Protein AF-0000000068600586 (afdb_homodimer)

InterPro domains:
  IPR003582 ShKT domain [PS51670] (289-329)
  IPR003582 ShKT domain [SM00254] (288-330)
  IPR005123 Oxoglutarate/iron-dependent dioxygenase domain [PS51471] (150-272)
  IPR006620 Prolyl 4-hydroxylase, alpha subunit [SM00702] (74-271)
  IPR044862 Prolyl 4-hydroxylase alpha subunit, Fe(2+) 2OG dioxygenase domain [PF13640] (154-271)
  IPR045054 Prolyl 4-hydroxylase [PTHR10869] (69-273)

Foldseek 3Di:
DDDDDPPPPDDDDDDDDDDDDDDPDDDDDDDDDDDPDDPPPPPPPDDPPPPPPPCPPPQDDADVVQKAAFAVLFRKIKRPQLDDLVLLVVVVVVKVVPWAFAFDQDQVPRDTHNDPQFGWTKDFAAQCLDDSNVSSLSNVCNVVVADSLQKGTKIKIKADAQTKHHWDAPWHNDPVCQDVLQQGTFFKKKKAWSAAAPAFFKKWQADGDDGDADDDVHPPVRGRTRIDGRDHNMMMMGTQADPVGHGRPSRTIMTTGRHGDMTIMIMMTGGNGGGNPVLCPVVPDVQADAAQDPCLLVCLVVVCCPVVVCQQANGRVRGHNNNVSNVNDDPSHHD/DCPPDDPCPDDDDPPPVDDDDDPPPDDDDDDDDPDPDDPPPPPPPDDPPPPPPPCPPPQDDADVVQKAAFAVLQRKIKRPQLDDLVLLVVVVVVKVVPWAFAFDQDQVPRDTHNDPQFGWTKDFAAQCLDDSNVSSLSNVCNVVVADSLQKGTKIKIKADAQTKHHWDAPWHNDPVCQDVLQQGTFFKKKKAWSAAAPAFFKKWQADGDDGDADDDVHDPVRGRTRIDGRDHNMMMMGTQADPVGHGRPSRTIMTTGRHGDMTIMIMMTGGNGGGNPVLCCVVPDVQADAAQDPCLLVCVVVVCCPVVVCQQANGRVRGHNNNVSNVNDDPSHHD

Sequence (670 aa):
MPRAVAVALALACALACARGVDARVGPMGTGDGVDASVGRSMELGRAPTTTAGDARGAGGTIDAGAIERLSWAPHAEVYRGFLTEAECEHIERLATAELKPSTVVDASTGGDASSEIRTSSGMFLGRAEDDVIEAIEARIAAWTHVPESHGEGFQVLRYEKHQEYRAHYDYFHDKFNVKREKGGQRMGTVLMYLSDVEEGGETVFPKFEDGTPAGSEASECARNKLAVRPRKGDALFFRSLRHDGVPDTFSEHAGCPVIRGVKFSATKWMHVSPIEDGSNGLLLPPGVCKDLHAACVAWAKSGECEKNKNYMVGRGRSKGNCMRSCGACPEGTHEMPRAVAVALALACALACARGVDARVGPMGTGDGVDASVGRSMELGRAPTTTAGDARGAGGTIDAGAIERLSWAPHAEVYRGFLTEAECEHIERLATAELKPSTVVDASTGGDASSEIRTSSGMFLGRAEDDVIEAIEARIAAWTHVPESHGEGFQVLRYEKHQEYRAHYDYFHDKFNVKREKGGQRMGTVLMYLSDVEEGGETVFPKFEDGTPAGSEASECARNKLAVRPRKGDALFFRSLRHDGVPDTFSEHAGCPVIRGVKFSATKWMHVSPIEDGSNGLLLPPGVCKDLHAACVAWAKSGECEKNKNYMVGRGRSKGNCMRSCGACPEGTHE

Solvent-accessible surface area (backbone atoms only — not comparable to full-atom values): 36419 Å² total; per-residue (Å²): 132,94,82,70,93,75,86,77,85,93,84,78,90,85,76,93,77,85,88,80,87,74,83,75,82,78,84,78,86,80,85,79,77,87,78,84,72,83,81,75,77,75,76,74,71,76,68,78,75,72,74,76,68,86,70,71,72,75,61,38,66,41,65,27,73,38,47,43,81,50,23,78,36,27,38,30,31,35,32,57,62,67,39,50,71,67,55,32,52,51,52,49,57,68,38,65,77,58,60,35,78,30,60,43,72,32,63,89,75,67,41,79,33,81,33,99,46,37,62,28,28,22,38,72,44,46,63,51,31,44,73,68,51,35,48,50,42,33,32,48,18,56,67,70,73,43,63,59,58,19,42,52,38,36,39,35,37,40,28,45,67,66,22,35,30,54,76,43,64,83,43,72,83,38,75,73,62,41,31,60,69,60,3,21,45,37,36,29,38,39,41,33,22,48,24,53,36,80,31,37,42,24,39,28,25,82,46,65,82,49,61,72,52,32,51,86,88,42,40,79,82,31,40,71,18,42,54,45,73,41,38,54,17,25,28,39,38,35,36,24,30,42,73,66,58,46,76,35,78,36,38,33,30,28,34,32,39,19,70,37,59,48,42,35,34,35,34,36,46,26,30,29,30,55,40,53,54,73,65,50,48,58,75,41,54,90,52,43,38,51,52,74,43,91,56,26,58,60,39,33,74,70,44,32,42,72,76,39,28,56,55,24,45,23,39,75,67,37,64,21,40,13,13,41,54,52,67,59,46,61,88,85,45,38,111,133,88,76,87,69,89,80,79,83,79,93,85,82,81,77,84,74,75,85,78,86,71,81,74,78,77,81,78,82,82,77,82,75,84,76,83,72,82,77,77,76,75,75,73,71,76,69,78,76,72,74,76,68,86,70,71,71,75,60,37,67,41,66,28,71,38,48,42,80,50,24,79,35,27,39,30,32,36,32,58,62,66,38,49,72,68,54,32,51,49,54,49,57,68,39,64,77,56,59,36,77,30,60,43,72,33,63,90,75,67,41,80,33,80,34,101,46,36,64,27,29,22,39,72,44,46,62,52,32,44,72,67,52,36,49,51,41,34,31,48,18,55,66,69,73,43,62,58,57,19,42,51,38,39,38,36,38,40,28,46,67,65,22,35,29,54,78,43,64,83,42,72,83,39,75,73,63,40,31,61,71,60,4,21,46,36,36,29,37,40,41,31,22,49,24,54,36,81,31,39,40,23,40,28,25,81,45,63,80,49,63,71,52,31,51,84,89,42,41,80,81,31,40,72,18,41,54,44,72,42,38,54,17,24,29,38,38,36,35,25,31,41,72,67,58,47,75,35,79,37,37,33,30,29,33,32,41,20,69,36,60,48,41,35,34,36,33,36,46,26,29,30,30,54,39,54,55,72,64,50,50,59,74,41,54,91,52,44,40,50,52,73,44,92,56,27,58,60,38,33,74,70,45,34,41,71,77,40,27,55,56,23,45,22,40,77,67,36,65,20,42,14,14,43,54,54,67,60,48,62,89,85,44,39,113

Radius of gyration: 32.77 Å; Cα contacts (8 Å, |Δi|>4): 1365; chains: 2; bounding box: 116×87×78 Å

pLDDT: mean 72.24, std 28.07, range [15.61, 98.62]

Secondary structure (DSSP, 8-state):
---------------------------------------------------------------GGGEEEEEETTEEEEETT-S-HHHHHHHHHHHHTT-EE-EEEPTTT-SEEEBTTB--EEEEPPTT-SHHHHHHHHHHHHHHT--GGGBPPPEEEEE-BT--EEEE-SS--STTTT-GGGT-SEEEEEEEE-S--SEE--EEES--SSSPPP-TTS-TTTTTSEEE---TT-EEEEESB-TTSPBPGGG-EEEPPEEES-EEEEEEEEESS----S-------TTB---SSTTHHHHHHTTHHHHTHHHHTEETTEEPTTTTTTT-PPTT-B-/---------------------------------------------------------------GGGEEEEEETTEEEEETT-S-HHHHHHHHHHHHTT-EE-EEEPTTT-SEEEBTTB--EEEEPPTT-SHHHHHHHHHHHHHHT--GGGBPPPEEEEE-BT--EEEE-SS--STTTT-GGGT-SEEEEEEEE-S--SEE--EEES--SSSPPP-TTS-TTTTTSEEE---TT-EEEEESB-TTSPBPGGG-EEEPPEEES-EEEEEEEEESS----S-------TTB---SSTTHHHHHHTTHHHHTHHHHTEETTEEPTTTTTTT-PPTT-B-

Structure (mmCIF, N/CA/C/O backbone):
data_AF-0000000068600586-model_v1
#
loop_
_entity.id
_entity.type
_entity.pdbx_description
1 polymer 'procollagen-proline 4-dioxygenase'
#
loop_
_atom_site.group_PDB
_atom_site.id
_atom_site.type_symbol
_atom_site.label_atom_id
_atom_site.label_alt_id
_atom_site.label_comp_id
_atom_site.label_asym_id
_atom_site.label_entity_id
_atom_site.label_seq_id
_atom_site.pdbx_PDB_ins_code
_atom_site.Cartn_x
_atom_site.Cartn_y
_atom_site.Cartn_z
_atom_site.occupancy
_atom_site.B_iso_or_equiv
_atom_site.auth_seq_id
_atom_site.auth_comp_id
_atom_site.auth_asym_id
_atom_site.auth_atom_id
_atom_site.pdbx_PDB_model_num
ATOM 1 N N . MET A 1 1 ? -30.453 -49.812 13.102 1 19.06 1 MET A N 1
ATOM 2 C CA . MET A 1 1 ? -29.625 -49.781 14.305 1 19.06 1 MET A CA 1
ATOM 3 C C . MET A 1 1 ? -28.141 -49.781 13.938 1 19.06 1 MET A C 1
ATOM 5 O O . MET A 1 1 ? -27.328 -49.156 14.617 1 19.06 1 MET A O 1
ATOM 9 N N . PRO A 1 2 ? -27.578 -50.688 13.094 1 19.28 2 PRO A N 1
ATOM 10 C CA . PRO A 1 2 ? -26.297 -51.344 13.312 1 19.28 2 PRO A CA 1
ATOM 11 C C . PRO A 1 2 ? -25.109 -50.469 12.961 1 19.28 2 PRO A C 1
ATOM 13 O O . PRO A 1 2 ? -25.094 -49.844 11.898 1 19.28 2 PRO A O 1
ATOM 16 N N . ARG A 1 3 ? -24.219 -49.906 13.984 1 20.41 3 ARG A N 1
ATOM 17 C CA . ARG A 1 3 ? -23.172 -49.062 14.562 1 20.41 3 ARG A CA 1
ATOM 18 C C . ARG A 1 3 ? -21.797 -49.438 14.008 1 20.41 3 ARG A C 1
ATOM 20 O O . ARG A 1 3 ? -20.828 -48.688 14.156 1 20.41 3 ARG A O 1
ATOM 27 N N . ALA A 1 4 ? -21.375 -50.719 13.633 1 17.81 4 ALA A N 1
ATOM 28 C CA . ALA A 1 4 ? -20.172 -51.344 14.188 1 17.81 4 ALA A CA 1
ATOM 29 C C . ALA A 1 4 ? -18.922 -50.844 13.453 1 17.81 4 ALA A C 1
ATOM 31 O O . ALA A 1 4 ? -17.828 -50.844 14.023 1 17.81 4 ALA A O 1
ATOM 32 N N . VAL A 1 5 ? -18.75 -50.531 12.18 1 19 5 VAL A N 1
ATOM 33 C CA . VAL A 1 5 ? -17.531 -51.094 11.609 1 19 5 VAL A CA 1
ATOM 34 C C . VAL A 1 5 ? -16.312 -50.312 12.078 1 19 5 VAL A C 1
ATOM 36 O O . VAL A 1 5 ? -16.203 -49.125 11.805 1 19 5 VAL A O 1
ATOM 39 N N . ALA A 1 6 ? -15.398 -50.688 13.18 1 19.64 6 ALA A N 1
ATOM 40 C CA . ALA A 1 6 ? -14.227 -50.406 14 1 19.64 6 ALA A CA 1
ATOM 41 C C . ALA A 1 6 ? -12.945 -50.406 13.156 1 19.64 6 ALA A C 1
ATOM 43 O O . ALA A 1 6 ? -12.445 -51.469 12.797 1 19.64 6 ALA A O 1
ATOM 44 N N . VAL A 1 7 ? -12.695 -49.906 11.969 1 17.3 7 VAL A N 1
ATOM 45 C CA . VAL A 1 7 ? -11.477 -50.312 11.266 1 17.3 7 VAL A CA 1
ATOM 46 C C . VAL A 1 7 ? -10.25 -49.812 12.016 1 17.3 7 VAL A C 1
ATOM 48 O O . VAL A 1 7 ? -10.039 -48.594 12.148 1 17.3 7 VAL A O 1
ATOM 51 N N . ALA A 1 8 ? -9.461 -50.531 12.992 1 18.17 8 ALA A N 1
ATOM 52 C CA . ALA A 1 8 ? -8.312 -50.469 13.898 1 18.17 8 ALA A CA 1
ATOM 53 C C . ALA A 1 8 ? -7.004 -50.469 13.117 1 18.17 8 ALA A C 1
ATOM 55 O O . ALA A 1 8 ? -6.586 -51.531 12.594 1 18.17 8 ALA A O 1
ATOM 56 N N . LEU A 1 9 ? -6.688 -49.812 12.078 1 17.52 9 LEU A N 1
ATOM 57 C CA . LEU A 1 9 ? -5.453 -50.125 11.367 1 17.52 9 LEU A CA 1
ATOM 58 C C . LEU A 1 9 ? -4.246 -50 12.297 1 17.52 9 LEU A C 1
ATOM 60 O O . LEU A 1 9 ? -4.043 -48.938 12.906 1 17.52 9 LEU A O 1
ATOM 64 N N . ALA A 1 10 ? -3.312 -51.062 12.648 1 17 10 ALA A N 1
ATOM 65 C CA . ALA A 1 10 ? -2.221 -51.656 13.422 1 17 10 ALA A CA 1
ATOM 66 C C . ALA A 1 10 ? -0.93 -50.875 13.234 1 17 10 ALA A C 1
ATOM 68 O O . ALA A 1 10 ? -0.779 -50.125 12.25 1 17 10 ALA A O 1
ATOM 69 N N . LEU A 1 11 ? 0.364 -51.25 13.961 1 17.75 11 LEU A N 1
ATOM 70 C CA . LEU A 1 11 ? 1.476 -51.125 14.898 1 17.75 11 LEU A CA 1
ATOM 71 C C . LEU A 1 11 ? 2.807 -51.094 14.156 1 17.75 11 LEU A C 1
ATOM 73 O O . LEU A 1 11 ? 3.748 -50.406 14.594 1 17.75 11 LEU A O 1
ATOM 77 N N . ALA A 1 12 ? 3.395 -51.688 12.953 1 16.75 12 ALA A N 1
ATOM 78 C CA . ALA A 1 12 ? 4.543 -52.594 13.055 1 16.75 12 ALA A CA 1
ATOM 79 C C . ALA A 1 12 ? 5.852 -51.844 12.891 1 16.75 12 ALA A C 1
ATOM 81 O O . ALA A 1 12 ? 6.898 -52.438 12.633 1 16.75 12 ALA A O 1
ATOM 82 N N . CYS A 1 13 ? 6.121 -50.594 12.695 1 17.98 13 CYS A N 1
ATOM 83 C CA . CYS A 1 13 ? 7.469 -50.375 12.188 1 17.98 13 CYS A CA 1
ATOM 84 C C . CYS A 1 13 ? 8.516 -50.875 13.18 1 17.98 13 CYS A C 1
ATOM 86 O O . CYS A 1 13 ? 8.523 -50.438 14.336 1 17.98 13 CYS A O 1
ATOM 88 N N . ALA A 1 14 ? 9.461 -51.906 12.914 1 16.33 14 ALA A N 1
ATOM 89 C CA . ALA A 1 14 ? 10.461 -52.906 13.32 1 16.33 14 ALA A CA 1
ATOM 90 C C . ALA A 1 14 ? 11.734 -52.219 13.797 1 16.33 14 ALA A C 1
ATOM 92 O O . ALA A 1 14 ? 12.031 -51.094 13.414 1 16.33 14 ALA A O 1
ATOM 93 N N . LEU A 1 15 ? 12.82 -53 14.492 1 17.23 15 LEU A N 1
ATOM 94 C CA . LEU A 1 15 ? 13.852 -53.25 15.492 1 17.23 15 LEU A CA 1
ATOM 95 C C . LEU A 1 15 ? 15.234 -52.969 14.922 1 17.23 15 LEU A C 1
ATOM 97 O O . LEU A 1 15 ? 16.219 -52.969 15.664 1 17.23 15 LEU A O 1
ATOM 101 N N . ALA A 1 16 ? 15.688 -52.906 13.625 1 16.97 16 ALA A N 1
ATOM 102 C CA . ALA A 1 16 ? 16.922 -53.656 13.445 1 16.97 16 ALA A CA 1
ATOM 103 C C . ALA A 1 16 ? 18.078 -53 14.219 1 16.97 16 ALA A C 1
ATOM 105 O O . ALA A 1 16 ? 18.266 -51.781 14.18 1 16.97 16 ALA A O 1
ATOM 106 N N . CYS A 1 17 ? 19.047 -53.781 15.07 1 16.5 17 CYS A N 1
ATOM 107 C CA . CYS A 1 17 ? 20.047 -53.875 16.125 1 16.5 17 CYS A CA 1
ATOM 108 C C . CYS A 1 17 ? 21.391 -53.312 15.664 1 16.5 17 CYS A C 1
ATOM 110 O O . CYS A 1 17 ? 22.156 -52.781 16.453 1 16.5 17 CYS A O 1
ATOM 112 N N . ALA A 1 18 ? 22.047 -53.656 14.477 1 16.09 18 ALA A N 1
ATOM 113 C CA . ALA A 1 18 ? 23.25 -54.469 14.672 1 16.09 18 ALA A CA 1
ATOM 114 C C . ALA A 1 18 ? 24.438 -53.594 15.109 1 16.09 18 ALA A C 1
ATOM 116 O O . ALA A 1 18 ? 24.375 -52.375 15.031 1 16.09 18 ALA A O 1
ATOM 117 N N . ARG A 1 19 ? 25.766 -53.719 14.391 1 17.19 19 ARG A N 1
ATOM 118 C CA . ARG A 1 19 ? 27.078 -54.281 14.688 1 17.19 19 ARG A CA 1
ATOM 119 C C . ARG A 1 19 ? 28.047 -53.156 15.125 1 17.19 19 ARG A C 1
ATOM 121 O O . ARG A 1 19 ? 27.844 -52 14.797 1 17.19 19 ARG A O 1
ATOM 128 N N . GLY A 1 20 ? 29.156 -53.438 16.109 1 17.31 20 GLY A N 1
ATOM 129 C CA . GLY A 1 20 ? 30.078 -52.938 17.125 1 17.31 20 GLY A CA 1
ATOM 130 C C . GLY A 1 20 ? 31.297 -52.281 16.531 1 17.31 20 GLY A C 1
ATOM 131 O O . GLY A 1 20 ? 32.094 -51.688 17.266 1 17.31 20 GLY A O 1
ATOM 132 N N . VAL A 1 21 ? 31.656 -52.438 15.219 1 17.08 21 VAL A N 1
ATOM 133 C CA . VAL A 1 21 ? 33.094 -52.719 15.039 1 17.08 21 VAL A CA 1
ATOM 134 C C . VAL A 1 21 ? 33.906 -51.469 15.391 1 17.08 21 VAL A C 1
ATOM 136 O O . VAL A 1 21 ? 33.5 -50.344 15.094 1 17.08 21 VAL A O 1
ATOM 139 N N . ASP A 1 22 ? 35 -51.625 16.297 1 17.06 22 ASP A N 1
ATOM 140 C CA . ASP A 1 22 ? 35.906 -50.938 17.188 1 17.06 22 ASP A CA 1
ATOM 141 C C . ASP A 1 22 ? 37.031 -50.25 16.406 1 17.06 22 ASP A C 1
ATOM 143 O O . ASP A 1 22 ? 37.812 -49.5 16.969 1 17.06 22 ASP A O 1
ATOM 147 N N . ALA A 1 23 ? 37.219 -50.375 15.117 1 15.61 23 ALA A N 1
ATOM 148 C CA . ALA A 1 23 ? 38.594 -50.531 14.68 1 15.61 23 ALA A CA 1
ATOM 149 C C . ALA A 1 23 ? 39.406 -49.25 14.945 1 15.61 23 ALA A C 1
ATOM 151 O O . ALA A 1 23 ? 39 -48.156 14.578 1 15.61 23 ALA A O 1
ATOM 152 N N . ARG A 1 24 ? 40.531 -49.406 15.867 1 17.42 24 ARG A N 1
ATOM 153 C CA . ARG A 1 24 ? 41.531 -48.562 16.5 1 17.42 24 ARG A CA 1
ATOM 154 C C . ARG A 1 24 ? 42.5 -48 15.461 1 17.42 24 ARG A C 1
ATOM 156 O O . ARG A 1 24 ? 43.625 -47.625 15.797 1 17.42 24 ARG A O 1
ATOM 163 N N . VAL A 1 25 ? 42.062 -47.688 14.18 1 16.25 25 VAL A N 1
ATOM 164 C CA . VAL A 1 25 ? 43.219 -47.625 13.273 1 16.25 25 VAL A CA 1
ATOM 165 C C . VAL A 1 25 ? 44.25 -46.656 13.82 1 16.25 25 VAL A C 1
ATOM 167 O O . VAL A 1 25 ? 43.906 -45.688 14.508 1 16.25 25 VAL A O 1
ATOM 170 N N . GLY A 1 26 ? 45.625 -47.094 13.586 1 17.12 26 GLY A N 1
ATOM 171 C CA . GLY A 1 26 ? 47 -46.969 14.023 1 17.12 26 GLY A CA 1
ATOM 172 C C . GLY A 1 26 ? 47.562 -45.562 13.781 1 17.12 26 GLY A C 1
ATOM 173 O O . GLY A 1 26 ? 46.969 -44.781 13.031 1 17.12 26 GLY A O 1
ATOM 174 N N . PRO A 1 27 ? 48.812 -45.312 14.312 1 18.88 27 PRO A N 1
ATOM 175 C CA . PRO A 1 27 ? 49.562 -44.188 14.836 1 18.88 27 PRO A CA 1
ATOM 176 C C . PRO A 1 27 ? 50.219 -43.375 13.727 1 18.88 27 PRO A C 1
ATOM 178 O O . PRO A 1 27 ? 50.844 -42.344 14.008 1 18.88 27 PRO A O 1
ATOM 181 N N . MET A 1 28 ? 49.812 -43.594 12.391 1 16.78 28 MET A N 1
ATOM 182 C CA . MET A 1 28 ? 50.969 -43.469 11.523 1 16.78 28 MET A CA 1
ATOM 183 C C . MET A 1 28 ? 51.688 -42.156 11.742 1 16.78 28 MET A C 1
ATOM 185 O O . MET A 1 28 ? 51.094 -41.188 12.188 1 16.78 28 MET A O 1
ATOM 189 N N . GLY A 1 29 ? 53 -42.188 11.312 1 17.27 29 GLY A N 1
ATOM 190 C CA . GLY A 1 29 ? 54.344 -41.688 11.477 1 17.27 29 GLY A CA 1
ATOM 191 C C . GLY A 1 29 ? 54.5 -40.219 11.031 1 17.27 29 GLY A C 1
ATOM 192 O O . GLY A 1 29 ? 53.594 -39.688 10.391 1 17.27 29 GLY A O 1
ATOM 193 N N . THR A 1 30 ? 55.719 -39.75 10.898 1 18.11 30 THR A N 1
ATOM 194 C CA . THR A 1 30 ? 56.656 -38.688 11.289 1 18.11 30 THR A CA 1
ATOM 195 C C . THR A 1 30 ? 56.75 -37.625 10.211 1 18.11 30 THR A C 1
ATOM 197 O O . THR A 1 30 ? 57 -36.469 10.508 1 18.11 30 THR A O 1
ATOM 200 N N . GLY A 1 31 ? 56.562 -38.094 8.852 1 17.2 31 GLY A N 1
ATOM 201 C CA . GLY A 1 31 ? 57.719 -37.594 8.102 1 17.2 31 GLY A CA 1
ATOM 202 C C . GLY A 1 31 ? 57.688 -36.094 7.938 1 17.2 31 GLY A C 1
ATOM 203 O O . GLY A 1 31 ? 56.656 -35.438 8.156 1 17.2 31 GLY A O 1
ATOM 204 N N . ASP A 1 32 ? 58.781 -35.5 7.434 1 18.36 32 ASP A N 1
ATOM 205 C CA . ASP A 1 32 ? 59.719 -34.375 7.445 1 18.36 32 ASP A CA 1
ATOM 206 C C . ASP A 1 32 ? 59.25 -33.25 6.547 1 18.36 32 ASP A C 1
ATOM 208 O O . ASP A 1 32 ? 59.531 -32.062 6.816 1 18.36 32 ASP A O 1
ATOM 212 N N . GLY A 1 33 ? 58.781 -33.656 5.262 1 16.66 33 GLY A N 1
ATOM 213 C CA . GLY A 1 33 ? 59.594 -33 4.254 1 16.66 33 GLY A CA 1
ATOM 214 C C . GLY A 1 33 ? 59.312 -31.5 4.164 1 16.66 33 GLY A C 1
ATOM 215 O O . GLY A 1 33 ? 60.219 -30.688 4.246 1 16.66 33 GLY A O 1
ATOM 216 N N . VAL A 1 34 ? 58.25 -31.141 3.25 1 19.09 34 VAL A N 1
ATOM 217 C CA . VAL A 1 34 ? 58.5 -30.359 2.037 1 19.09 34 VAL A CA 1
ATOM 218 C C . VAL A 1 34 ? 58.406 -28.875 2.355 1 19.09 34 VAL A C 1
ATOM 220 O O . VAL A 1 34 ? 57.625 -28.453 3.229 1 19.09 34 VAL A O 1
ATOM 223 N N . ASP A 1 35 ? 59.438 -28.156 1.916 1 19.19 35 ASP A N 1
ATOM 224 C CA . ASP A 1 35 ? 59.969 -26.797 1.937 1 19.19 35 ASP A CA 1
ATOM 225 C C . ASP A 1 35 ? 58.969 -25.797 1.343 1 19.19 35 ASP A C 1
ATOM 227 O O . ASP A 1 35 ? 58.531 -25.969 0.208 1 19.19 35 ASP A O 1
ATOM 231 N N . ALA A 1 36 ? 58.188 -25.125 2.111 1 18.84 36 ALA A N 1
ATOM 232 C CA . ALA A 1 36 ? 57.094 -24.188 1.812 1 18.84 36 ALA A CA 1
ATOM 233 C C . ALA A 1 36 ? 57.625 -22.984 1.024 1 18.84 36 ALA A C 1
ATOM 235 O O . ALA A 1 36 ? 58.281 -22.109 1.581 1 18.84 36 ALA A O 1
ATOM 236 N N . SER A 1 37 ? 58.094 -23.375 -0.227 1 17.86 37 SER A N 1
ATOM 237 C CA . SER A 1 37 ? 58.688 -22.266 -0.979 1 17.86 37 SER A CA 1
ATOM 238 C C . SER A 1 37 ? 57.781 -21.062 -0.993 1 17.86 37 SER A C 1
ATOM 240 O O . SER A 1 37 ? 56.594 -21.172 -0.678 1 17.86 37 SER A O 1
ATOM 242 N N . VAL A 1 38 ? 58.25 -20 -1.833 1 20.36 38 VAL A N 1
ATOM 243 C CA . VAL A 1 38 ? 58.312 -18.547 -1.971 1 20.36 38 VAL A CA 1
ATOM 244 C C . VAL A 1 38 ? 56.969 -18.031 -2.521 1 20.36 38 VAL A C 1
ATOM 246 O O . VAL A 1 38 ? 56.438 -18.578 -3.484 1 20.36 38 VAL A O 1
ATOM 249 N N . GLY A 1 39 ? 56.094 -17.438 -1.722 1 18.56 39 GLY A N 1
ATOM 250 C CA . GLY A 1 39 ? 54.781 -16.844 -1.853 1 18.56 39 GLY A CA 1
ATOM 251 C C . GLY A 1 39 ? 54.688 -15.773 -2.926 1 18.56 39 GLY A C 1
ATOM 252 O O . GLY A 1 39 ? 55.281 -14.703 -2.787 1 18.56 39 GLY A O 1
ATOM 253 N N . ARG A 1 40 ? 54.906 -16.156 -4.27 1 19.09 40 ARG A N 1
ATOM 254 C CA . ARG A 1 40 ? 54.812 -15.141 -5.316 1 19.09 40 ARG A CA 1
ATOM 255 C C . ARG A 1 40 ? 53.562 -14.297 -5.148 1 19.09 40 ARG A C 1
ATOM 257 O O . ARG A 1 40 ? 52.469 -14.828 -4.879 1 19.09 40 ARG A O 1
ATOM 264 N N . SER A 1 41 ? 53.688 -13.008 -4.832 1 20.05 41 SER A N 1
ATOM 265 C CA . SER A 1 41 ? 52.781 -11.883 -4.598 1 20.05 41 SER A CA 1
ATOM 266 C C . SER A 1 41 ? 51.875 -11.648 -5.797 1 20.05 41 SER A C 1
ATOM 268 O O . SER A 1 41 ? 52.344 -11.18 -6.844 1 20.05 41 SER A O 1
ATOM 270 N N . MET A 1 42 ? 51.188 -12.68 -6.328 1 19.84 42 MET A N 1
ATOM 271 C CA . MET A 1 42 ? 50.438 -12.359 -7.535 1 19.84 42 MET A CA 1
ATOM 272 C C . MET A 1 42 ? 49.594 -11.094 -7.34 1 19.84 42 MET A C 1
ATOM 274 O O . MET A 1 42 ? 48.875 -10.969 -6.355 1 19.84 42 MET A O 1
ATOM 278 N N . GLU A 1 43 ? 50.094 -9.969 -7.887 1 21.34 43 GLU A N 1
ATOM 279 C CA . GLU A 1 43 ? 49.438 -8.68 -8.078 1 21.34 43 GLU A CA 1
ATOM 280 C C . GLU A 1 43 ? 48.062 -8.836 -8.727 1 21.34 43 GLU A C 1
ATOM 282 O O . GLU A 1 43 ? 47.969 -9.25 -9.883 1 21.34 43 GLU A O 1
ATOM 287 N N . LEU A 1 44 ? 47.188 -9.453 -8.07 1 21.92 44 LEU A N 1
ATOM 288 C CA . LEU A 1 44 ? 45.844 -9.562 -8.664 1 21.92 44 LEU A CA 1
ATOM 289 C C . LEU A 1 44 ? 45.375 -8.203 -9.188 1 21.92 44 LEU A C 1
ATOM 291 O O . LEU A 1 44 ? 45.344 -7.227 -8.438 1 21.92 44 LEU A O 1
ATOM 295 N N . GLY A 1 45 ? 45.656 -7.938 -10.367 1 20.62 45 GLY A N 1
ATOM 296 C CA . GLY A 1 45 ? 45.188 -6.797 -11.148 1 20.62 45 GLY A CA 1
ATOM 297 C C . GLY A 1 45 ? 43.75 -6.465 -10.891 1 20.62 45 GLY A C 1
ATOM 298 O O . GLY A 1 45 ? 42.906 -7.363 -10.703 1 20.62 45 GLY A O 1
ATOM 299 N N . ARG A 1 46 ? 43.5 -5.234 -10.375 1 23.16 46 ARG A N 1
ATOM 300 C CA . ARG A 1 46 ? 42.219 -4.594 -10.07 1 23.16 46 ARG A CA 1
ATOM 301 C C . ARG A 1 46 ? 41.25 -4.73 -11.234 1 23.16 46 ARG A C 1
ATOM 303 O O . ARG A 1 46 ? 41.531 -4.305 -12.352 1 23.16 46 ARG A O 1
ATOM 310 N N . ALA A 1 47 ? 40.531 -5.785 -11.234 1 23.59 47 ALA A N 1
ATOM 311 C CA . ALA A 1 47 ? 39.5 -5.82 -12.289 1 23.59 47 ALA A CA 1
ATOM 312 C C . ALA A 1 47 ? 38.812 -4.469 -12.43 1 23.59 47 ALA A C 1
ATOM 314 O O . ALA A 1 47 ? 38.594 -3.771 -11.438 1 23.59 47 ALA A O 1
ATOM 315 N N . PRO A 1 48 ? 38.906 -3.873 -13.539 1 22.62 48 PRO A N 1
ATOM 316 C CA . PRO A 1 48 ? 38.25 -2.588 -13.797 1 22.62 48 PRO A CA 1
ATOM 317 C C . PRO A 1 48 ? 36.812 -2.529 -13.25 1 22.62 48 PRO A C 1
ATOM 319 O O . PRO A 1 48 ? 36.125 -3.551 -13.195 1 22.62 48 PRO A O 1
ATOM 322 N N . THR A 1 49 ? 36.656 -1.702 -12.18 1 23.38 49 THR A N 1
ATOM 323 C CA . THR A 1 49 ? 35.406 -1.308 -11.523 1 23.38 49 THR A CA 1
ATOM 324 C C . THR A 1 49 ? 34.344 -0.953 -12.562 1 23.38 49 THR A C 1
ATOM 326 O O . THR A 1 49 ? 34.531 -0.017 -13.344 1 23.38 49 THR A O 1
ATOM 329 N N . THR A 1 50 ? 33.812 -1.946 -13.266 1 23.14 50 THR A N 1
ATOM 330 C CA . THR A 1 50 ? 32.719 -1.603 -14.141 1 23.14 50 THR A CA 1
ATOM 331 C C . THR A 1 50 ? 31.766 -0.625 -13.453 1 23.14 50 THR A C 1
ATOM 333 O O . THR A 1 50 ? 31.422 -0.798 -12.281 1 23.14 50 THR A O 1
ATOM 336 N N . THR A 1 51 ? 31.906 0.591 -13.773 1 22.23 51 THR A N 1
ATOM 337 C CA . THR A 1 51 ? 31 1.693 -13.453 1 22.23 51 THR A CA 1
ATOM 338 C C . THR A 1 51 ? 29.547 1.246 -13.531 1 22.23 51 THR A C 1
ATOM 340 O O . THR A 1 51 ? 29.094 0.79 -14.578 1 22.23 51 THR A O 1
ATOM 343 N N . ALA A 1 52 ? 29.125 0.58 -12.523 1 26.53 52 ALA A N 1
ATOM 344 C CA . ALA A 1 52 ? 27.719 0.248 -12.375 1 26.53 52 ALA A CA 1
ATOM 345 C C . ALA A 1 52 ? 26.828 1.389 -12.875 1 26.53 52 ALA A C 1
ATOM 347 O O . ALA A 1 52 ? 26.953 2.521 -12.406 1 26.53 52 ALA A O 1
ATOM 348 N N . GLY A 1 53 ? 26.484 1.337 -14.102 1 24.62 53 GLY A N 1
ATOM 349 C CA . GLY A 1 53 ? 25.531 2.234 -14.742 1 24.62 53 GLY A CA 1
ATOM 350 C C . GLY A 1 53 ? 24.453 2.721 -13.797 1 24.62 53 GLY A C 1
ATOM 351 O O . GLY A 1 53 ? 24.234 2.127 -12.734 1 24.62 53 GLY A O 1
ATOM 352 N N . ASP A 1 54 ? 23.984 3.934 -13.914 1 25.77 54 ASP A N 1
ATOM 353 C CA . ASP A 1 54 ? 22.938 4.727 -13.289 1 25.77 54 ASP A CA 1
ATOM 354 C C . ASP A 1 54 ? 21.641 3.916 -13.156 1 25.77 54 ASP A C 1
ATOM 356 O O . ASP A 1 54 ? 20.891 3.777 -14.125 1 25.77 54 ASP A O 1
ATOM 360 N N . ALA A 1 55 ? 21.594 2.844 -12.5 1 25.33 55 ALA A N 1
ATOM 361 C CA . ALA A 1 55 ? 20.391 2.07 -12.211 1 25.33 55 ALA A CA 1
ATOM 362 C C . ALA A 1 55 ? 19.281 2.969 -11.68 1 25.33 55 ALA A C 1
ATOM 364 O O . ALA A 1 55 ? 19.141 3.154 -10.469 1 25.33 55 ALA A O 1
ATOM 365 N N . ARG A 1 56 ? 19.062 4.176 -12.195 1 32.12 56 ARG A N 1
ATOM 366 C CA . ARG A 1 56 ? 17.734 4.719 -11.953 1 32.12 56 ARG A CA 1
ATOM 367 C C . ARG A 1 56 ? 16.688 3.611 -11.969 1 32.12 56 ARG A C 1
ATOM 369 O O . ARG A 1 56 ? 16.578 2.861 -12.938 1 32.12 56 ARG A O 1
ATOM 376 N N . GLY A 1 57 ? 16.531 2.857 -11 1 32.28 57 GLY A N 1
ATOM 377 C CA . GLY A 1 57 ? 15.641 1.716 -10.844 1 32.28 57 GLY A CA 1
ATOM 378 C C . GLY A 1 57 ? 14.422 1.777 -11.742 1 32.28 57 GLY A C 1
ATOM 379 O O . GLY A 1 57 ? 13.781 2.826 -11.859 1 32.28 57 GLY A O 1
ATOM 380 N N . ALA A 1 58 ? 14.297 1.184 -12.859 1 34.88 58 ALA A N 1
ATOM 381 C CA . ALA A 1 58 ? 13.172 0.91 -13.75 1 34.88 58 ALA A CA 1
ATOM 382 C C . ALA A 1 58 ? 11.875 0.744 -12.969 1 34.88 58 ALA A C 1
ATOM 384 O O . ALA A 1 58 ? 11.516 -0.371 -12.578 1 34.88 58 ALA A O 1
ATOM 385 N N . GLY A 1 59 ? 11.641 1.523 -12 1 41.94 59 GLY A N 1
ATOM 386 C CA . GLY A 1 59 ? 10.32 1.36 -11.414 1 41.94 59 GLY A CA 1
ATOM 387 C C . GLY A 1 59 ? 9.211 1.358 -12.453 1 41.94 59 GLY A C 1
ATOM 388 O O . GLY A 1 59 ? 9.227 2.158 -13.391 1 41.94 59 GLY A O 1
ATOM 389 N N . GLY A 1 60 ? 8.719 0.271 -12.828 1 47.03 60 GLY A N 1
ATOM 390 C CA . GLY A 1 60 ? 7.629 0.144 -13.781 1 47.03 60 GLY A CA 1
ATOM 391 C C . GLY A 1 60 ? 6.57 1.22 -13.625 1 47.03 60 GLY A C 1
ATOM 392 O O . GLY A 1 60 ? 6.363 1.739 -12.523 1 47.03 60 GLY A O 1
ATOM 393 N N . THR A 1 61 ? 6.406 1.997 -14.648 1 57.25 61 THR A N 1
ATOM 394 C CA . THR A 1 61 ? 5.371 3.02 -14.75 1 57.25 61 THR A CA 1
ATOM 395 C C . THR A 1 61 ? 3.98 2.389 -14.695 1 57.25 61 THR A C 1
ATOM 397 O O . THR A 1 61 ? 3.773 1.284 -15.203 1 57.25 61 THR A O 1
ATOM 400 N N . ILE A 1 62 ? 3.117 2.754 -13.695 1 67.19 62 ILE A N 1
ATOM 401 C CA . ILE A 1 62 ? 1.74 2.287 -13.562 1 67.19 62 ILE A CA 1
ATOM 402 C C . ILE A 1 62 ? 0.788 3.316 -14.164 1 67.19 62 ILE A C 1
ATOM 404 O O . ILE A 1 62 ? 1.082 4.516 -14.172 1 67.19 62 ILE A O 1
ATOM 408 N N . ASP A 1 63 ? -0.19 2.855 -14.906 1 66.06 63 ASP A N 1
ATOM 409 C CA . ASP A 1 63 ? -1.306 3.688 -15.352 1 66.06 63 ASP A CA 1
ATOM 410 C C . ASP A 1 63 ? -2.424 3.705 -14.312 1 66.06 63 ASP A C 1
ATOM 412 O O . ASP A 1 63 ? -3.314 2.854 -14.336 1 66.06 63 ASP A O 1
ATOM 416 N N . ALA A 1 64 ? -2.467 4.68 -13.469 1 68.81 64 ALA A N 1
ATOM 417 C CA . ALA A 1 64 ? -3.395 4.738 -12.336 1 68.81 64 ALA A CA 1
ATOM 418 C C . ALA A 1 64 ? -4.836 4.887 -12.82 1 68.81 64 ALA A C 1
ATOM 420 O O . ALA A 1 64 ? -5.77 4.453 -12.141 1 68.81 64 ALA A O 1
ATOM 421 N N . GLY A 1 65 ? -5.023 5.523 -13.984 1 74.38 65 GLY A N 1
ATOM 422 C CA . GLY A 1 65 ? -6.359 5.641 -14.547 1 74.38 65 GLY A CA 1
ATOM 423 C C . GLY A 1 65 ? -6.965 4.305 -14.93 1 74.38 65 GLY A C 1
ATOM 424 O O . GLY A 1 65 ? -8.18 4.199 -15.117 1 74.38 65 GLY A O 1
ATOM 425 N N . ALA A 1 66 ? -6.137 3.357 -14.93 1 87.62 66 ALA A N 1
ATOM 426 C CA . ALA A 1 66 ? -6.586 2.029 -15.336 1 87.62 66 ALA A CA 1
ATOM 427 C C . ALA A 1 66 ? -6.898 1.157 -14.125 1 87.62 66 ALA A C 1
ATOM 429 O O . ALA A 1 66 ? -7.301 0.001 -14.266 1 87.62 66 ALA A O 1
ATOM 430 N N . ILE A 1 67 ? -6.707 1.753 -12.953 1 91.06 67 ILE A N 1
ATOM 431 C CA . ILE A 1 67 ? -6.941 0.985 -11.742 1 91.06 67 ILE A CA 1
ATOM 432 C C . ILE A 1 67 ? -8.336 1.282 -11.203 1 91.06 67 ILE A C 1
ATOM 434 O O . ILE A 1 67 ? -8.719 2.445 -11.047 1 91.06 67 ILE A O 1
ATOM 438 N N . GLU A 1 68 ? -9.062 0.247 -11.008 1 91.88 68 GLU A N 1
ATOM 439 C CA . GLU A 1 68 ? -10.43 0.339 -10.5 1 91.88 68 GLU A CA 1
ATOM 440 C C . GLU A 1 68 ? -10.539 -0.276 -9.102 1 91.88 68 GLU A C 1
ATOM 442 O O . GLU A 1 68 ? -10.227 -1.452 -8.914 1 91.88 68 GLU A O 1
ATOM 447 N N . ARG A 1 69 ? -11.023 0.544 -8.172 1 93.62 69 ARG A N 1
ATOM 448 C CA . ARG A 1 69 ? -11.281 0.025 -6.836 1 93.62 69 ARG A CA 1
ATOM 449 C C . ARG A 1 69 ? -12.562 -0.801 -6.805 1 93.62 69 ARG A C 1
ATOM 451 O O . ARG A 1 69 ? -13.633 -0.321 -7.203 1 93.62 69 ARG A O 1
ATOM 458 N N . LEU A 1 70 ? -12.477 -2.021 -6.344 1 95.62 70 LEU A N 1
ATOM 459 C CA . LEU A 1 70 ? -13.641 -2.885 -6.203 1 95.62 70 LEU A CA 1
ATOM 460 C C . LEU A 1 70 ? -14.281 -2.723 -4.828 1 95.62 70 LEU A C 1
ATOM 462 O O . LEU A 1 70 ? -15.508 -2.689 -4.707 1 95.62 70 LEU A O 1
ATOM 466 N N . SER A 1 71 ? -13.445 -2.68 -3.869 1 96.12 71 SER A N 1
ATOM 467 C CA . SER A 1 71 ? -13.891 -2.65 -2.479 1 96.12 71 SER A CA 1
ATOM 468 C C . SER A 1 71 ? -12.742 -2.318 -1.536 1 96.12 71 SER A C 1
ATOM 470 O O . SER A 1 71 ? -11.578 -2.568 -1.858 1 96.12 71 SER A O 1
ATOM 472 N N . TRP A 1 72 ? -13.086 -1.687 -0.39 1 95.5 72 TRP A N 1
ATOM 473 C CA . TRP A 1 72 ? -12.102 -1.542 0.68 1 95.5 72 TRP A C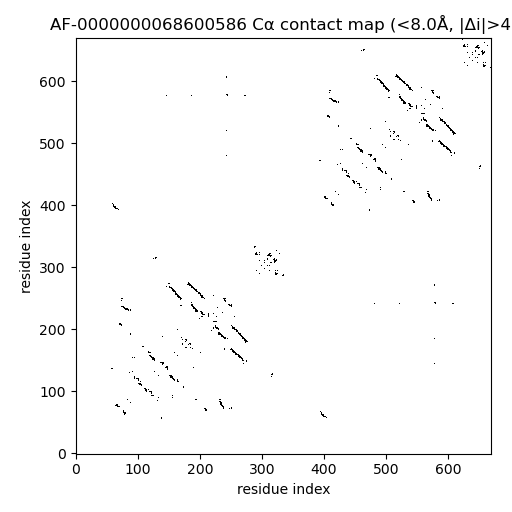A 1
ATOM 474 C C . TRP A 1 72 ? -12.188 -2.711 1.657 1 95.5 72 TRP A C 1
ATOM 476 O O . TRP A 1 72 ? -11.281 -2.92 2.465 1 95.5 72 TRP A O 1
ATOM 486 N N . ALA A 1 73 ? -13.336 -3.465 1.561 1 94.56 73 ALA A N 1
ATOM 487 C CA . ALA A 1 73 ? -13.531 -4.637 2.406 1 94.56 73 ALA A CA 1
ATOM 488 C C . ALA A 1 73 ? -14.281 -5.734 1.659 1 94.56 73 ALA A C 1
ATOM 490 O O . ALA A 1 73 ? -15.508 -5.848 1.777 1 94.56 73 ALA A O 1
ATOM 491 N N . PRO A 1 74 ? -13.547 -6.582 1.001 1 95.12 74 PRO A N 1
ATOM 492 C CA . PRO A 1 74 ? -12.094 -6.754 1.021 1 95.12 74 PRO A CA 1
ATOM 493 C C . PRO A 1 74 ? -11.352 -5.629 0.297 1 95.12 74 PRO A C 1
ATOM 495 O O . PRO A 1 74 ? -11.938 -4.961 -0.564 1 95.12 74 PRO A O 1
ATOM 498 N N . HIS A 1 75 ? -10.164 -5.426 0.769 1 96.31 75 HIS A N 1
ATOM 499 C CA . HIS A 1 75 ? -9.297 -4.531 0.009 1 96.31 75 HIS A CA 1
ATOM 500 C C . HIS A 1 75 ? -8.93 -5.137 -1.343 1 96.31 75 HIS A C 1
ATOM 502 O O . HIS A 1 75 ? -8.023 -5.969 -1.431 1 96.31 75 HIS A O 1
ATOM 508 N N . ALA A 1 76 ? -9.617 -4.68 -2.377 1 97.62 76 ALA A N 1
ATOM 509 C CA . ALA A 1 76 ? -9.453 -5.285 -3.695 1 97.62 76 ALA A CA 1
ATOM 510 C C . ALA A 1 76 ? -9.555 -4.234 -4.797 1 97.62 76 ALA A C 1
ATOM 512 O O . ALA A 1 76 ? -10.406 -3.344 -4.734 1 97.62 76 ALA A O 1
ATOM 513 N N . GLU A 1 77 ? -8.695 -4.312 -5.762 1 97 77 GLU A N 1
ATOM 514 C CA . GLU A 1 77 ? -8.734 -3.428 -6.922 1 97 77 GLU A CA 1
ATOM 515 C C . GLU A 1 77 ? -8.242 -4.141 -8.18 1 97 77 GLU A C 1
ATOM 517 O O . GLU A 1 77 ? -7.48 -5.105 -8.086 1 97 77 GLU A O 1
ATOM 522 N N . VAL A 1 78 ? -8.695 -3.668 -9.344 1 97.31 78 VAL A N 1
ATOM 523 C CA . VAL A 1 78 ? -8.328 -4.273 -10.625 1 97.31 78 VAL A CA 1
ATOM 524 C C . VAL A 1 78 ? -7.543 -3.273 -11.461 1 97.31 78 VAL A C 1
ATOM 526 O O . VAL A 1 78 ? -7.934 -2.111 -11.586 1 97.31 78 VAL A O 1
ATOM 529 N N . TYR A 1 79 ? -6.391 -3.67 -11.906 1 96.25 79 TYR A N 1
ATOM 530 C CA . TYR A 1 79 ? -5.602 -2.93 -12.883 1 96.25 79 TYR A CA 1
ATOM 531 C C . TYR A 1 79 ? -5.875 -3.436 -14.297 1 96.25 79 TYR A C 1
ATOM 533 O O . TYR A 1 79 ? -5.379 -4.492 -14.688 1 96.25 79 TYR A O 1
ATOM 541 N N . ARG A 1 80 ? -6.641 -2.668 -15.086 1 96 80 ARG A N 1
ATOM 542 C CA . ARG A 1 80 ? -6.992 -3.039 -16.453 1 96 80 ARG A CA 1
ATOM 543 C C . ARG A 1 80 ? -5.809 -2.854 -17.391 1 96 80 ARG A C 1
ATOM 545 O O . ARG A 1 80 ? -5.207 -1.777 -17.438 1 96 80 ARG A O 1
ATOM 552 N N . GLY A 1 81 ? -5.457 -3.904 -18.094 1 95.12 81 GLY A N 1
ATOM 553 C CA . GLY A 1 81 ? -4.34 -3.84 -19.016 1 95.12 81 GLY A CA 1
ATOM 554 C C . GLY A 1 81 ? -2.99 -3.814 -18.328 1 95.12 81 GLY A C 1
ATOM 555 O O . GLY A 1 81 ? -2.064 -3.146 -18.797 1 95.12 81 GLY A O 1
ATOM 556 N N . PHE A 1 82 ? -2.928 -4.398 -17.266 1 96.25 82 PHE A N 1
ATOM 557 C CA . PHE A 1 82 ? -1.688 -4.492 -16.5 1 96.25 82 PHE A CA 1
ATOM 558 C C . PHE A 1 82 ? -0.603 -5.188 -17.328 1 96.25 82 PHE A C 1
ATOM 560 O O . PHE A 1 82 ? 0.547 -4.742 -17.344 1 96.25 82 PHE A O 1
ATOM 567 N N . LEU A 1 83 ? -0.924 -6.336 -17.922 1 97.88 83 LEU A N 1
ATOM 568 C CA . LEU A 1 83 ? -0.011 -7.062 -18.797 1 97.88 83 LEU A CA 1
ATOM 569 C C . LEU A 1 83 ? -0.331 -6.793 -20.266 1 97.88 83 LEU A C 1
ATOM 571 O O . LEU A 1 83 ? -1.502 -6.707 -20.641 1 97.88 83 LEU A O 1
ATOM 575 N N . THR A 1 84 ? 0.712 -6.754 -21 1 96.94 84 THR A N 1
ATOM 576 C CA . THR A 1 84 ? 0.513 -6.77 -22.453 1 96.94 84 THR A CA 1
ATOM 577 C C . THR A 1 84 ? 0.184 -8.18 -22.938 1 96.94 84 THR A C 1
ATOM 579 O O . THR A 1 84 ? 0.437 -9.156 -22.219 1 96.94 84 THR A O 1
ATOM 582 N N . GLU A 1 85 ? -0.36 -8.234 -24.172 1 96.88 85 GLU A N 1
ATOM 583 C CA . GLU A 1 85 ? -0.627 -9.539 -24.781 1 96.88 85 GLU A CA 1
ATOM 584 C C . GLU A 1 85 ? 0.647 -10.367 -24.875 1 96.88 85 GLU A C 1
ATOM 586 O O . GLU A 1 85 ? 0.633 -11.57 -24.609 1 96.88 85 GLU A O 1
ATOM 591 N N . ALA A 1 86 ? 1.732 -9.711 -25.234 1 97.38 86 ALA A N 1
ATOM 592 C CA . ALA A 1 86 ? 3.012 -10.398 -25.391 1 97.38 86 ALA A CA 1
ATOM 593 C C . ALA A 1 86 ? 3.488 -10.969 -24.047 1 97.38 86 ALA A C 1
ATOM 595 O O . ALA A 1 86 ? 4.055 -12.055 -24 1 97.38 86 ALA A O 1
ATOM 596 N N . GLU A 1 87 ? 3.281 -10.219 -22.984 1 97.75 87 GLU A N 1
ATOM 597 C CA . GLU A 1 87 ? 3.664 -10.688 -21.656 1 97.75 87 GLU A CA 1
ATOM 598 C C . GLU A 1 87 ? 2.824 -11.891 -21.234 1 97.75 87 GLU A C 1
ATOM 600 O O . GLU A 1 87 ? 3.346 -12.852 -20.656 1 97.75 87 GLU A O 1
ATOM 605 N N . CYS A 1 88 ? 1.508 -11.875 -21.5 1 97.88 88 CYS A N 1
ATOM 606 C CA . CYS A 1 88 ? 0.642 -13.008 -21.203 1 97.88 88 CYS A CA 1
ATOM 607 C C . CYS A 1 88 ? 1.111 -14.266 -21.922 1 97.88 88 CYS A C 1
ATOM 609 O O . CYS A 1 88 ? 1.252 -15.32 -21.297 1 97.88 88 CYS A O 1
ATOM 611 N N . GLU A 1 89 ? 1.394 -14.117 -23.172 1 95.62 89 GLU A N 1
ATOM 612 C CA . GLU A 1 89 ? 1.836 -15.258 -23.969 1 95.62 89 GLU A CA 1
ATOM 613 C C . GLU A 1 89 ? 3.178 -15.789 -23.484 1 95.62 89 GLU A C 1
ATOM 615 O O . GLU A 1 89 ? 3.404 -17 -23.484 1 95.62 89 GLU A O 1
ATOM 620 N N . HIS A 1 90 ? 4.027 -14.891 -23.125 1 94.94 90 HIS A N 1
ATOM 621 C CA . HIS A 1 90 ? 5.34 -15.281 -22.609 1 94.94 90 HIS A CA 1
ATOM 622 C C . HIS A 1 90 ? 5.207 -16.156 -21.375 1 94.94 90 HIS A C 1
ATOM 624 O O . HIS A 1 90 ? 5.84 -17.203 -21.281 1 94.94 90 HIS A O 1
ATOM 630 N N . ILE A 1 91 ? 4.379 -15.742 -20.422 1 95.56 91 ILE A N 1
ATOM 631 C CA . ILE A 1 91 ? 4.18 -16.5 -19.188 1 95.56 91 ILE A CA 1
ATOM 632 C C . ILE A 1 91 ? 3.57 -17.859 -19.5 1 95.56 91 ILE A C 1
ATOM 634 O O . ILE A 1 91 ? 4.008 -18.875 -18.953 1 95.56 91 ILE A O 1
ATOM 638 N N . GLU A 1 92 ? 2.607 -17.875 -20.359 1 92.88 92 GLU A N 1
ATOM 639 C CA . GLU A 1 92 ? 1.969 -19.141 -20.75 1 92.88 92 GLU A CA 1
ATOM 640 C C . GLU A 1 92 ? 2.979 -20.109 -21.359 1 92.88 92 GLU A C 1
ATOM 642 O O . GLU A 1 92 ? 2.961 -21.297 -21.062 1 92.88 92 GLU A O 1
ATOM 647 N N . ARG A 1 93 ? 3.793 -19.594 -22.203 1 90.19 93 ARG A N 1
ATOM 648 C CA . ARG A 1 93 ? 4.797 -20.422 -22.859 1 90.19 93 ARG A CA 1
ATOM 649 C C . ARG A 1 93 ? 5.758 -21.031 -21.828 1 90.19 93 ARG A C 1
ATOM 651 O O . ARG A 1 93 ? 6.109 -22.203 -21.922 1 90.19 93 ARG A O 1
ATOM 658 N N . LEU A 1 94 ? 6.188 -20.188 -20.891 1 84.94 94 LEU A N 1
ATOM 659 C CA . LEU A 1 94 ? 7.082 -20.688 -19.859 1 84.94 94 LEU A CA 1
ATOM 660 C C . LEU A 1 94 ? 6.418 -21.797 -19.047 1 84.94 94 LEU A C 1
ATOM 662 O O . LEU A 1 94 ? 7.082 -22.75 -18.641 1 84.94 94 LEU A O 1
ATOM 666 N N . ALA A 1 95 ? 5.117 -21.703 -18.859 1 82.12 95 ALA A N 1
ATOM 667 C CA . ALA A 1 95 ? 4.406 -22.609 -17.969 1 82.12 95 ALA A CA 1
ATOM 668 C C . ALA A 1 95 ? 4.02 -23.891 -18.703 1 82.12 95 ALA A C 1
ATOM 670 O O . ALA A 1 95 ? 4.004 -24.969 -18.109 1 82.12 95 ALA A O 1
ATOM 671 N N . THR A 1 96 ? 3.572 -23.844 -19.906 1 76.94 96 THR A N 1
ATOM 672 C CA . THR A 1 96 ? 3.047 -24.969 -20.672 1 76.94 96 THR A CA 1
ATOM 673 C C . THR A 1 96 ? 4.09 -26.078 -20.766 1 76.94 96 THR A C 1
ATOM 675 O O . THR A 1 96 ? 3.748 -27.266 -20.781 1 76.94 96 THR A O 1
ATOM 678 N N . ALA A 1 97 ? 5.184 -25.719 -20.719 1 65.44 97 ALA A N 1
ATOM 679 C CA . ALA A 1 97 ? 6.227 -26.719 -20.844 1 65.44 97 ALA A CA 1
ATOM 680 C C . ALA A 1 97 ? 6.273 -27.625 -19.609 1 65.44 97 ALA A C 1
ATOM 682 O O . ALA A 1 97 ? 6.77 -28.75 -19.672 1 65.44 97 ALA A O 1
ATOM 683 N N . GLU A 1 98 ? 5.625 -27.234 -18.562 1 66.25 98 GLU A N 1
ATOM 684 C CA . GLU A 1 98 ? 5.828 -27.969 -17.312 1 66.25 98 GLU A CA 1
ATOM 685 C C . GLU A 1 98 ? 4.543 -28.031 -16.484 1 66.25 98 GLU A C 1
ATOM 687 O O . GLU A 1 98 ? 4.586 -28.172 -15.266 1 66.25 98 GLU A O 1
ATOM 692 N N . LEU A 1 99 ? 3.395 -27.984 -17.062 1 68.5 99 LEU A N 1
ATOM 693 C CA . LEU A 1 99 ? 2.146 -27.953 -16.312 1 68.5 99 LEU A CA 1
ATOM 694 C C . LEU A 1 99 ? 1.88 -29.312 -15.664 1 68.5 99 LEU A C 1
ATOM 696 O O . LEU A 1 99 ? 1.988 -30.344 -16.328 1 68.5 99 LEU A O 1
ATOM 700 N N . LYS A 1 100 ? 1.819 -29.391 -14.273 1 62.78 100 LYS A N 1
ATOM 701 C CA . LYS A 1 100 ? 1.43 -30.547 -13.484 1 62.78 100 LYS A CA 1
ATOM 702 C C . LYS A 1 100 ? 0.137 -30.281 -12.719 1 62.78 100 LYS A C 1
ATOM 704 O O . LYS A 1 100 ? -0.249 -29.141 -12.523 1 62.78 100 LYS A O 1
ATOM 709 N N . PRO A 1 101 ? -0.587 -31.297 -12.359 1 55.25 101 PRO A N 1
ATOM 710 C CA . PRO A 1 101 ? -1.772 -31.047 -11.539 1 55.25 101 PRO A CA 1
ATOM 711 C C . PRO A 1 101 ? -1.475 -30.156 -10.328 1 55.25 101 PRO A C 1
ATOM 713 O O . PRO A 1 101 ? -0.436 -30.328 -9.688 1 55.25 101 PRO A O 1
ATOM 716 N N . SER A 1 102 ? -2.281 -29.047 -9.906 1 52.62 102 SER A N 1
ATOM 717 C CA . SER A 1 102 ? -2.014 -28.031 -8.906 1 52.62 102 SER A CA 1
ATOM 718 C C . SER A 1 102 ? -2.215 -28.578 -7.492 1 52.62 102 SER A C 1
ATOM 720 O O . SER A 1 102 ? -3.088 -29.422 -7.266 1 52.62 102 SER A O 1
ATOM 722 N N . THR A 1 103 ? -1.285 -28.141 -6.496 1 46.41 103 THR A N 1
ATOM 723 C CA . THR A 1 103 ? -1.399 -28.5 -5.086 1 46.41 103 THR A CA 1
ATOM 724 C C . THR A 1 103 ? -1.744 -27.266 -4.25 1 46.41 103 THR A C 1
ATOM 726 O O . THR A 1 103 ? -1.643 -26.141 -4.727 1 46.41 103 THR A O 1
ATOM 729 N N . VAL A 1 104 ? -2.525 -27.375 -3.137 1 46.66 104 VAL A N 1
ATOM 730 C CA . VAL A 1 104 ? -2.793 -26.344 -2.145 1 46.66 104 VAL A CA 1
ATOM 731 C C . VAL A 1 104 ? -1.947 -26.578 -0.898 1 46.66 104 VAL A C 1
ATOM 733 O O . VAL A 1 104 ? -1.525 -27.719 -0.641 1 46.66 104 VAL A O 1
ATOM 736 N N . VAL A 1 105 ? -1.575 -25.422 -0.179 1 44.56 105 VAL A N 1
ATOM 737 C CA . VAL A 1 105 ? -0.853 -25.578 1.078 1 44.56 105 VAL A CA 1
ATOM 738 C C . VAL A 1 105 ? -1.776 -26.188 2.127 1 44.56 105 VAL A C 1
ATOM 740 O O . VAL A 1 105 ? -2.867 -25.672 2.383 1 44.56 105 VAL A O 1
ATOM 743 N N . ASP A 1 106 ? -1.367 -27.375 2.709 1 42.69 106 ASP A N 1
ATOM 744 C CA . ASP A 1 106 ? -2.104 -28.016 3.787 1 42.69 106 ASP A CA 1
ATOM 745 C C . ASP A 1 106 ? -2.004 -27.219 5.082 1 42.69 106 ASP A C 1
ATOM 747 O O . ASP A 1 106 ? -0.905 -26.969 5.578 1 42.69 106 ASP A O 1
ATOM 751 N N . ALA A 1 107 ? -3.045 -26.844 5.523 1 54.19 107 ALA A N 1
ATOM 752 C CA . ALA A 1 107 ? -3.111 -25.984 6.707 1 54.19 107 ALA A CA 1
ATOM 753 C C . ALA A 1 107 ? -2.496 -26.672 7.918 1 54.19 107 ALA A C 1
ATOM 755 O O . ALA A 1 107 ? -1.996 -26.016 8.828 1 54.19 107 ALA A O 1
ATOM 756 N N . SER A 1 108 ? -2.574 -27.984 7.988 1 46.59 108 SER A N 1
ATOM 757 C CA . SER A 1 108 ? -2.123 -28.766 9.141 1 46.59 108 SER A CA 1
ATOM 758 C C . SER A 1 108 ? -0.622 -29.031 9.07 1 46.59 108 SER A C 1
ATOM 760 O O . SER A 1 108 ? 0.061 -29.016 10.102 1 46.59 108 SER A O 1
ATOM 762 N N . THR A 1 109 ? -0.071 -29.141 7.852 1 45.62 109 THR A N 1
ATOM 763 C CA . THR A 1 109 ? 1.316 -29.578 7.738 1 45.62 109 THR A CA 1
ATOM 764 C C . THR A 1 109 ? 2.174 -28.5 7.094 1 45.62 109 THR A C 1
ATOM 766 O O . THR A 1 109 ? 3.402 -28.531 7.184 1 45.62 109 THR A O 1
ATOM 769 N N . GLY A 1 110 ? 1.543 -27.531 6.52 1 46.38 110 GLY A N 1
ATOM 770 C CA . GLY A 1 110 ? 2.229 -26.484 5.777 1 46.38 110 GLY A CA 1
ATOM 771 C C . GLY A 1 110 ? 2.697 -26.938 4.406 1 46.38 110 GLY A C 1
ATOM 772 O O . GLY A 1 110 ? 3.287 -26.156 3.658 1 46.38 110 GLY A O 1
ATOM 773 N N . GLY A 1 111 ? 2.605 -28.25 4.098 1 48.22 111 GLY A N 1
ATOM 774 C CA . GLY A 1 111 ? 3.096 -28.797 2.844 1 48.22 111 GLY A CA 1
ATOM 775 C C . GLY A 1 111 ? 2.094 -28.688 1.712 1 48.22 111 GLY A C 1
ATOM 776 O O . GLY A 1 111 ? 0.945 -28.297 1.93 1 48.22 111 GLY A O 1
ATOM 777 N N . ASP A 1 112 ? 2.641 -29.016 0.442 1 50.97 112 ASP A N 1
ATOM 778 C CA . ASP A 1 112 ? 1.816 -29.031 -0.764 1 50.97 112 ASP A CA 1
ATOM 779 C C . ASP A 1 112 ? 0.912 -30.266 -0.794 1 50.97 112 ASP A C 1
ATOM 781 O O . ASP A 1 112 ? 1.364 -31.375 -0.531 1 50.97 112 ASP A O 1
ATOM 785 N N . ALA A 1 113 ? -0.48 -30.234 -0.786 1 43.69 113 ALA A N 1
ATOM 786 C CA . ALA A 1 113 ? -1.399 -31.375 -0.908 1 43.69 113 ALA A CA 1
ATOM 787 C C . ALA A 1 113 ? -2.295 -31.219 -2.135 1 43.69 113 ALA A C 1
ATOM 789 O O . ALA A 1 113 ? -2.678 -30.109 -2.498 1 43.69 113 ALA A O 1
ATOM 790 N N . SER A 1 114 ? -2.172 -32.281 -3.051 1 49.38 114 SER A N 1
ATOM 791 C CA . SER A 1 114 ? -3.211 -32.344 -4.074 1 49.38 114 SER A CA 1
ATOM 792 C C . SER A 1 114 ? -4.602 -32.25 -3.455 1 49.38 114 SER A C 1
ATOM 794 O O . SER A 1 114 ? -4.852 -32.781 -2.377 1 49.38 114 SER A O 1
ATOM 796 N N . SER A 1 115 ? -5.414 -31.172 -3.701 1 51.75 115 SER A N 1
ATOM 797 C CA . SER A 1 115 ? -6.648 -31.016 -2.936 1 51.75 115 SER A CA 1
ATOM 798 C C . SER A 1 115 ? -7.871 -31 -3.85 1 51.75 115 SER A C 1
ATOM 800 O O . SER A 1 115 ? -7.766 -30.656 -5.031 1 51.75 115 SER A O 1
ATOM 802 N N . GLU A 1 116 ? -8.875 -31.75 -3.438 1 51.03 116 GLU A N 1
ATOM 803 C CA . GLU A 1 116 ? -10.211 -31.562 -3.996 1 51.03 116 GLU A CA 1
ATOM 804 C C . GLU A 1 116 ? -10.602 -30.094 -4.008 1 51.03 116 GLU A C 1
ATOM 806 O O . GLU A 1 116 ? -11.562 -29.703 -4.676 1 51.03 116 GLU A O 1
ATOM 811 N N . ILE A 1 117 ? -9.727 -29.328 -3.541 1 53.28 117 ILE A N 1
ATOM 812 C CA . ILE A 1 117 ? -10.047 -27.906 -3.408 1 53.28 117 ILE A CA 1
ATOM 813 C C . ILE A 1 117 ? -9.609 -27.172 -4.668 1 53.28 117 ILE A C 1
ATOM 815 O O . ILE A 1 117 ? -10.242 -26.188 -5.059 1 53.28 117 ILE A O 1
ATOM 819 N N . ARG A 1 118 ? -8.539 -27.656 -5.18 1 50.75 118 ARG A N 1
ATOM 820 C CA . ARG A 1 118 ? -8.039 -27.062 -6.418 1 50.75 118 ARG A CA 1
ATOM 821 C C . ARG A 1 118 ? -7.895 -28.125 -7.508 1 50.75 118 ARG A C 1
ATOM 823 O O . ARG A 1 118 ? -7.168 -29.094 -7.332 1 50.75 118 ARG A O 1
ATOM 830 N N . THR A 1 119 ? -8.57 -28.031 -8.719 1 63.56 119 THR A N 1
ATOM 831 C CA . THR A 1 119 ? -8.586 -29.047 -9.766 1 63.56 119 THR A CA 1
ATOM 832 C C . THR A 1 119 ? -7.793 -28.578 -10.984 1 63.56 119 THR A C 1
ATOM 834 O O . THR A 1 119 ? -7.926 -29.141 -12.07 1 63.56 119 THR A O 1
ATOM 837 N N . SER A 1 120 ? -6.965 -27.609 -10.859 1 68.44 120 SER A N 1
ATOM 838 C CA . SER A 1 120 ? -6.164 -27.047 -11.938 1 68.44 120 SER A CA 1
ATOM 839 C C . SER A 1 120 ? -4.828 -27.766 -12.07 1 68.44 120 SER A C 1
ATOM 841 O O . SER A 1 120 ? -4.543 -28.703 -11.312 1 68.44 120 SER A O 1
ATOM 843 N N . SER A 1 121 ? -4.168 -27.562 -13.172 1 70.19 121 SER A N 1
ATOM 844 C CA . SER A 1 121 ? -2.752 -27.875 -13.336 1 70.19 121 SER A CA 1
ATOM 845 C C . SER A 1 121 ? -1.89 -26.625 -13.25 1 70.19 121 SER A C 1
ATOM 847 O O . SER A 1 121 ? -2.33 -25.531 -13.633 1 70.19 121 SER A O 1
ATOM 849 N N . GLY A 1 122 ? -0.776 -26.781 -12.578 1 70.81 122 GLY A N 1
ATOM 850 C CA . GLY A 1 122 ? -0.014 -25.562 -12.422 1 70.81 122 GLY A CA 1
ATOM 851 C C . GLY A 1 122 ? 1.473 -25.797 -12.234 1 70.81 122 GLY A C 1
ATOM 852 O O . GLY A 1 122 ? 1.938 -26.938 -12.32 1 70.81 122 GLY A O 1
ATOM 853 N N . MET A 1 123 ? 2.246 -24.734 -12.289 1 75.81 123 MET A N 1
ATOM 854 C CA . MET A 1 123 ? 3.682 -24.703 -12.023 1 75.81 123 MET A CA 1
ATOM 855 C C . MET A 1 123 ? 4.098 -23.359 -11.43 1 75.81 123 MET A C 1
ATOM 857 O O . MET A 1 123 ? 3.344 -22.391 -11.484 1 75.81 123 MET A O 1
ATOM 861 N N . PHE A 1 124 ? 5.273 -23.406 -10.789 1 80.12 124 PHE A N 1
ATOM 862 C CA . PHE A 1 124 ? 5.852 -22.172 -10.25 1 80.12 124 PHE A CA 1
ATOM 863 C C . PHE A 1 124 ? 6.996 -21.688 -11.125 1 80.12 124 PHE A C 1
ATOM 865 O O . PHE A 1 124 ? 7.812 -22.484 -11.594 1 80.12 124 PHE A O 1
ATOM 872 N N . LEU A 1 125 ? 6.992 -20.453 -11.383 1 84.38 125 LEU A N 1
ATOM 873 C CA . LEU A 1 125 ? 8.164 -19.797 -11.961 1 84.38 125 LEU A CA 1
ATOM 874 C C . LEU A 1 125 ? 9.109 -19.312 -10.867 1 84.38 125 LEU A C 1
ATOM 876 O O . LEU A 1 125 ? 8.695 -19.125 -9.727 1 84.38 125 LEU A O 1
ATOM 880 N N . GLY A 1 126 ? 10.383 -19.25 -11.266 1 83.56 126 GLY A N 1
ATOM 881 C CA . GLY A 1 126 ? 11.328 -18.625 -10.344 1 83.56 126 GLY A CA 1
ATOM 882 C C . GLY A 1 126 ? 11.148 -17.125 -10.242 1 83.56 126 GLY A C 1
ATOM 883 O O . GLY A 1 126 ? 10.586 -16.484 -11.141 1 83.56 126 GLY A O 1
ATOM 884 N N . ARG A 1 127 ? 11.555 -16.641 -9.094 1 88.62 127 ARG A N 1
ATOM 885 C CA . ARG A 1 127 ? 11.625 -15.188 -8.969 1 88.62 127 ARG A CA 1
ATOM 886 C C . ARG A 1 127 ? 12.586 -14.586 -9.984 1 88.62 127 ARG A C 1
ATOM 888 O O . ARG A 1 127 ? 13.703 -15.094 -10.156 1 88.62 127 ARG A O 1
ATOM 895 N N . ALA A 1 128 ? 12.094 -13.562 -10.633 1 90.19 128 ALA A N 1
ATOM 896 C CA . ALA A 1 128 ? 12.891 -12.922 -11.68 1 90.19 128 ALA A CA 1
ATOM 897 C C . ALA A 1 128 ? 13.445 -13.953 -12.656 1 90.19 128 ALA A C 1
ATOM 899 O O . ALA A 1 128 ? 14.625 -13.914 -13.016 1 90.19 128 ALA A O 1
ATOM 900 N N . GLU A 1 129 ? 12.641 -14.875 -13.102 1 85.06 129 GLU A N 1
ATOM 901 C CA . GLU A 1 129 ? 13.023 -15.984 -13.969 1 85.06 129 GLU A CA 1
ATOM 902 C C . GLU A 1 129 ? 13.742 -15.492 -15.219 1 85.06 129 GLU A C 1
ATOM 904 O O . GLU A 1 129 ? 14.688 -16.141 -15.688 1 85.06 129 GLU A O 1
ATOM 909 N N . ASP A 1 130 ? 13.359 -14.445 -15.805 1 89.12 130 ASP A N 1
ATOM 910 C CA . ASP A 1 130 ? 13.977 -13.766 -16.938 1 89.12 130 ASP A CA 1
ATOM 911 C C . ASP A 1 130 ? 13.641 -12.273 -16.938 1 89.12 130 ASP A C 1
ATOM 913 O O . ASP A 1 130 ? 13.062 -11.766 -15.969 1 89.12 130 ASP A O 1
ATOM 917 N N . ASP A 1 131 ? 14.031 -11.594 -17.984 1 93.25 131 ASP A N 1
ATOM 918 C CA . ASP A 1 131 ? 13.891 -10.141 -18.016 1 93.25 131 ASP A CA 1
ATOM 919 C C . ASP A 1 131 ? 12.422 -9.727 -18 1 93.25 131 ASP A C 1
ATOM 921 O O . ASP A 1 131 ? 12.062 -8.711 -17.391 1 93.25 131 ASP A O 1
ATOM 925 N N . VAL A 1 132 ? 11.57 -10.43 -18.656 1 94.44 132 VAL A N 1
ATOM 926 C CA . VAL A 1 132 ? 10.156 -10.102 -18.75 1 94.44 132 VAL A CA 1
ATOM 927 C C . VAL A 1 132 ? 9.492 -10.273 -17.375 1 94.44 132 VAL A C 1
ATOM 929 O O . VAL A 1 132 ? 8.773 -9.383 -16.922 1 94.44 132 VAL A O 1
ATOM 932 N N . ILE A 1 133 ? 9.781 -11.391 -16.719 1 94.5 133 ILE A N 1
ATOM 933 C CA . ILE A 1 133 ? 9.219 -11.664 -15.398 1 94.5 133 ILE A CA 1
ATOM 934 C C . ILE A 1 133 ? 9.727 -10.633 -14.398 1 94.5 133 ILE A C 1
ATOM 936 O O . ILE A 1 133 ? 8.961 -10.133 -13.57 1 94.5 133 ILE A O 1
ATOM 940 N N . GLU A 1 134 ? 10.969 -10.344 -14.492 1 94 134 GLU A N 1
ATOM 941 C CA . GLU A 1 134 ? 11.555 -9.328 -13.609 1 94 134 GLU A CA 1
ATOM 942 C C . GLU A 1 134 ? 10.844 -7.988 -13.773 1 94 134 GLU A C 1
ATOM 944 O O . GLU A 1 134 ? 10.562 -7.305 -12.789 1 94 134 GLU A O 1
ATOM 949 N N . ALA A 1 135 ? 10.594 -7.625 -14.961 1 95.25 135 ALA A N 1
ATOM 950 C CA . ALA A 1 135 ? 9.922 -6.355 -15.234 1 95.25 135 ALA A CA 1
ATOM 951 C C . ALA A 1 135 ? 8.5 -6.359 -14.672 1 95.25 135 ALA A C 1
ATOM 953 O O . ALA A 1 135 ? 8.031 -5.344 -14.148 1 95.25 135 ALA A O 1
ATOM 954 N N . ILE A 1 136 ? 7.82 -7.438 -14.789 1 96.75 136 ILE A N 1
ATOM 955 C CA . ILE A 1 136 ? 6.465 -7.555 -14.258 1 96.75 136 ILE A CA 1
ATOM 956 C C . ILE A 1 136 ? 6.496 -7.465 -12.734 1 96.75 136 ILE A C 1
ATOM 958 O O . ILE A 1 136 ? 5.652 -6.797 -12.133 1 96.75 136 ILE A O 1
ATOM 962 N N . GLU A 1 137 ? 7.477 -8.117 -12.164 1 96 137 GLU A N 1
ATOM 963 C CA . GLU A 1 137 ? 7.609 -8.062 -10.711 1 96 137 GLU A CA 1
ATOM 964 C C . GLU A 1 137 ? 7.879 -6.637 -10.242 1 96 137 GLU A C 1
ATOM 966 O O . GLU A 1 137 ? 7.359 -6.211 -9.203 1 96 137 GLU A O 1
ATOM 971 N N . ALA A 1 138 ? 8.656 -5.926 -10.977 1 94.31 138 ALA A N 1
ATOM 972 C CA . ALA A 1 138 ? 8.914 -4.523 -10.648 1 94.31 138 ALA A CA 1
ATOM 973 C C . ALA A 1 138 ? 7.637 -3.697 -10.742 1 94.31 138 ALA A C 1
ATOM 975 O O . ALA A 1 138 ? 7.402 -2.812 -9.914 1 94.31 138 ALA A O 1
ATOM 976 N N . ARG A 1 139 ? 6.828 -3.949 -11.742 1 95.19 139 ARG A N 1
ATOM 977 C CA . ARG A 1 139 ? 5.562 -3.246 -11.914 1 95.19 139 ARG A CA 1
ATOM 978 C C . ARG A 1 139 ? 4.609 -3.555 -10.766 1 95.19 139 ARG A C 1
ATOM 980 O O . ARG A 1 139 ? 3.893 -2.67 -10.289 1 95.19 139 ARG A O 1
ATOM 987 N N . ILE A 1 140 ? 4.641 -4.809 -10.312 1 96.81 140 ILE A N 1
ATOM 988 C CA . ILE A 1 140 ? 3.838 -5.199 -9.164 1 96.81 140 ILE A CA 1
ATOM 989 C C . ILE A 1 140 ? 4.285 -4.414 -7.934 1 96.81 140 ILE A C 1
ATOM 991 O O . ILE A 1 140 ? 3.451 -3.895 -7.184 1 96.81 140 ILE A O 1
ATOM 995 N N . ALA A 1 141 ? 5.586 -4.355 -7.762 1 95.69 141 ALA A N 1
ATOM 996 C CA . ALA A 1 141 ? 6.129 -3.629 -6.617 1 95.69 141 ALA A CA 1
ATOM 997 C C . ALA A 1 141 ? 5.715 -2.16 -6.652 1 95.69 141 ALA A C 1
ATOM 999 O O . ALA A 1 141 ? 5.316 -1.598 -5.629 1 95.69 141 ALA A O 1
ATOM 1000 N N . ALA A 1 142 ? 5.75 -1.606 -7.785 1 92.81 142 ALA A N 1
ATOM 1001 C CA . ALA A 1 142 ? 5.379 -0.203 -7.945 1 92.81 142 ALA A CA 1
ATOM 1002 C C . ALA A 1 142 ? 3.895 0.009 -7.652 1 92.81 142 ALA A C 1
ATOM 1004 O O . ALA A 1 142 ? 3.516 1.003 -7.027 1 92.81 142 ALA A O 1
ATOM 1005 N N . TRP A 1 143 ? 3.074 -0.889 -8.055 1 94 143 TRP A N 1
ATOM 1006 C CA . TRP A 1 143 ? 1.627 -0.792 -7.898 1 94 143 TRP A CA 1
ATOM 1007 C C . TRP A 1 143 ? 1.226 -1.008 -6.441 1 94 143 TRP A C 1
ATOM 1009 O O . TRP A 1 143 ? 0.454 -0.225 -5.883 1 94 143 TRP A O 1
ATOM 1019 N N . THR A 1 144 ? 1.841 -1.979 -5.836 1 95.75 144 THR A N 1
ATOM 1020 C CA . THR A 1 144 ? 1.355 -2.438 -4.539 1 95.75 144 THR A CA 1
ATOM 1021 C C . THR A 1 144 ? 2.172 -1.82 -3.406 1 95.75 144 THR A C 1
ATOM 1023 O O . THR A 1 144 ? 1.796 -1.92 -2.236 1 95.75 144 THR A O 1
ATOM 1026 N N . HIS A 1 145 ? 3.328 -1.226 -3.727 1 95.06 145 HIS A N 1
ATOM 1027 C CA . HIS A 1 145 ? 4.27 -0.65 -2.771 1 95.06 145 HIS A CA 1
ATOM 1028 C C . HIS A 1 145 ? 4.93 -1.734 -1.927 1 95.06 145 HIS A C 1
ATOM 1030 O O . HIS A 1 145 ? 5.285 -1.497 -0.77 1 95.06 145 HIS A O 1
ATOM 1036 N N . VAL A 1 146 ? 5.043 -2.92 -2.463 1 95.94 146 VAL A N 1
ATOM 1037 C CA . VAL A 1 146 ? 5.734 -4.027 -1.814 1 95.94 146 VAL A CA 1
ATOM 1038 C C . VAL A 1 146 ? 6.988 -4.391 -2.609 1 95.94 146 VAL A C 1
ATOM 1040 O O . VAL A 1 146 ? 6.906 -4.719 -3.795 1 95.94 146 VAL A O 1
ATOM 1043 N N . PRO A 1 147 ? 8.102 -4.367 -1.963 1 95.25 147 PRO A N 1
ATOM 1044 C CA . PRO A 1 147 ? 9.336 -4.648 -2.711 1 95.25 147 PRO A CA 1
ATOM 1045 C C . PRO A 1 147 ? 9.32 -6.027 -3.367 1 95.25 147 PRO A C 1
ATOM 1047 O O . PRO A 1 147 ? 8.703 -6.961 -2.848 1 95.25 147 PRO A O 1
ATOM 1050 N N . GLU A 1 148 ? 10.039 -6.184 -4.422 1 95.25 148 GLU A N 1
ATOM 1051 C CA . GLU A 1 148 ? 10.117 -7.438 -5.168 1 95.25 148 GLU A CA 1
ATOM 1052 C C . GLU A 1 148 ? 10.625 -8.57 -4.285 1 95.25 148 GLU A C 1
ATOM 1054 O O . GLU A 1 148 ? 10.188 -9.719 -4.422 1 95.25 148 GLU A O 1
ATOM 1059 N N . SER A 1 149 ? 11.516 -8.266 -3.326 1 92.88 149 SER A N 1
ATOM 1060 C CA . SER A 1 149 ? 12.156 -9.281 -2.49 1 92.88 149 SER A CA 1
ATOM 1061 C C . SER A 1 149 ? 11.141 -9.953 -1.567 1 92.88 149 SER A C 1
ATOM 1063 O O . SER A 1 149 ? 11.438 -10.992 -0.975 1 92.88 149 SER A O 1
ATOM 1065 N N . HIS A 1 150 ? 9.969 -9.359 -1.479 1 94.44 150 HIS A N 1
ATOM 1066 C CA . HIS A 1 150 ? 8.938 -9.891 -0.599 1 94.44 150 HIS A CA 1
ATOM 1067 C C . HIS A 1 150 ? 8.062 -10.906 -1.327 1 94.44 150 HIS A C 1
ATOM 1069 O O . HIS A 1 150 ? 7.215 -11.555 -0.712 1 94.44 150 HIS A O 1
ATOM 1075 N N . GLY A 1 151 ? 8.234 -11 -2.602 1 94.38 151 GLY A N 1
ATOM 1076 C CA . GLY A 1 151 ? 7.301 -11.773 -3.406 1 94.38 151 GLY A CA 1
ATOM 1077 C C . GLY A 1 151 ? 7.777 -13.188 -3.688 1 94.38 151 GLY A C 1
ATOM 1078 O O . GLY A 1 151 ? 8.969 -13.406 -3.906 1 94.38 151 GLY A O 1
ATOM 1079 N N . GLU A 1 152 ? 6.824 -14.172 -3.719 1 88.06 152 GLU A N 1
ATOM 1080 C CA . GLU A 1 152 ? 7.09 -15.516 -4.215 1 88.06 152 GLU A CA 1
ATOM 1081 C C . GLU A 1 152 ? 7.176 -15.539 -5.738 1 88.06 152 GLU A C 1
ATOM 1083 O O . GLU A 1 152 ? 6.875 -14.539 -6.395 1 88.06 152 GLU A O 1
ATOM 1088 N N . GLY A 1 153 ? 7.691 -16.688 -6.23 1 89.62 153 GLY A N 1
ATOM 1089 C CA . GLY A 1 153 ? 7.578 -16.875 -7.668 1 89.62 153 GLY A CA 1
ATOM 1090 C C . GLY A 1 153 ? 6.141 -16.984 -8.141 1 89.62 153 GLY A C 1
ATOM 1091 O O . GLY A 1 153 ? 5.25 -17.328 -7.363 1 89.62 153 GLY A O 1
ATOM 1092 N N . PHE A 1 154 ? 5.93 -16.656 -9.43 1 92.5 154 PHE A N 1
ATOM 1093 C CA . PHE A 1 154 ? 4.586 -16.766 -9.984 1 92.5 154 PHE A CA 1
ATOM 1094 C C . PHE A 1 154 ? 4.109 -18.203 -9.969 1 92.5 154 PHE A C 1
ATOM 1096 O O . PHE A 1 154 ? 4.828 -19.109 -10.414 1 92.5 154 PHE A O 1
ATOM 1103 N N . GLN A 1 155 ? 2.93 -18.438 -9.43 1 86.94 155 GLN A N 1
ATOM 1104 C CA . GLN A 1 155 ? 2.236 -19.703 -9.68 1 86.94 155 GLN A CA 1
ATOM 1105 C C . GLN A 1 155 ? 1.311 -19.594 -10.883 1 86.94 155 GLN A C 1
ATOM 1107 O O . GLN A 1 155 ? 0.358 -18.812 -10.875 1 86.94 155 GLN A O 1
ATOM 1112 N N . VAL A 1 156 ? 1.588 -20.344 -11.906 1 89.62 156 VAL A N 1
ATOM 1113 C CA . VAL A 1 156 ? 0.752 -20.328 -13.102 1 89.62 156 VAL A CA 1
ATOM 1114 C C . VAL A 1 156 ? -0.205 -21.516 -13.078 1 89.62 156 VAL A C 1
ATOM 1116 O O . VAL A 1 156 ? 0.215 -22.656 -12.852 1 89.62 156 VAL A O 1
ATOM 1119 N N . LEU A 1 157 ? -1.494 -21.25 -13.266 1 85.31 157 LEU A N 1
ATOM 1120 C CA . LEU A 1 157 ? -2.521 -22.281 -13.211 1 85.31 157 LEU A CA 1
ATOM 1121 C C . LEU A 1 157 ? -3.359 -22.281 -14.484 1 85.31 157 LEU A C 1
ATOM 1123 O O . LEU A 1 157 ? -3.637 -21.219 -15.047 1 85.31 157 LEU A O 1
ATOM 1127 N N . ARG A 1 158 ? -3.684 -23.406 -14.859 1 88.62 158 ARG A N 1
ATOM 1128 C CA . ARG A 1 158 ? -4.586 -23.641 -15.977 1 88.62 158 ARG A CA 1
ATOM 1129 C C . ARG A 1 158 ? -5.855 -24.344 -15.523 1 88.62 158 ARG A C 1
ATOM 1131 O O . ARG A 1 158 ? -5.785 -25.422 -14.914 1 88.62 158 ARG A O 1
ATOM 1138 N N . TYR A 1 159 ? -7.008 -23.781 -15.797 1 87.81 159 TYR A N 1
ATOM 1139 C CA . TYR A 1 159 ? -8.305 -24.359 -15.469 1 87.81 159 TYR A CA 1
ATOM 1140 C C . TYR A 1 159 ? -9.062 -24.734 -16.734 1 87.81 159 TYR A C 1
ATOM 1142 O O . TYR A 1 159 ? -9.32 -23.891 -17.594 1 87.81 159 TYR A O 1
ATOM 1150 N N . GLU A 1 160 ? -9.359 -25.922 -16.781 1 88.69 160 GLU A N 1
ATOM 1151 C CA . GLU A 1 160 ? -10.211 -26.422 -17.859 1 88.69 160 GLU A CA 1
ATOM 1152 C C . GLU A 1 160 ? -11.68 -26.422 -17.453 1 88.69 160 GLU A C 1
ATOM 1154 O O . GLU A 1 160 ? -12.016 -25.984 -16.344 1 88.69 160 GLU A O 1
ATOM 1159 N N . LYS A 1 161 ? -12.461 -26.859 -18.375 1 87.62 161 LYS A N 1
ATOM 1160 C CA . LYS A 1 161 ? -13.906 -26.875 -18.141 1 87.62 161 LYS A CA 1
ATOM 1161 C C . LYS A 1 161 ? -14.242 -27.562 -16.812 1 87.62 161 LYS A C 1
ATOM 1163 O O . LYS A 1 161 ? -13.695 -28.609 -16.5 1 87.62 161 LYS A O 1
ATOM 1168 N N . HIS A 1 162 ? -15.023 -26.859 -15.969 1 86.25 162 HIS A N 1
ATOM 1169 C CA . HIS A 1 162 ? -15.602 -27.297 -14.703 1 86.25 162 HIS A CA 1
ATOM 1170 C C . HIS A 1 162 ? -14.57 -27.219 -13.578 1 86.25 162 HIS A C 1
ATOM 1172 O O . HIS A 1 162 ? -14.906 -27.453 -12.406 1 86.25 162 HIS A O 1
ATOM 1178 N N . GLN A 1 163 ? -13.336 -26.938 -13.875 1 80 163 GLN A N 1
ATOM 1179 C CA . GLN A 1 163 ? -12.328 -26.812 -12.828 1 80 163 GLN A CA 1
ATOM 1180 C C . GLN A 1 163 ? -12.469 -25.484 -12.086 1 80 163 GLN A C 1
ATOM 1182 O O . GLN A 1 163 ? -12.945 -24.5 -12.648 1 80 163 GLN A O 1
ATOM 1187 N N . GLU A 1 164 ? -12.188 -25.578 -10.828 1 79.38 164 GLU A N 1
ATOM 1188 C CA . GLU A 1 164 ? -12.445 -24.453 -9.938 1 79.38 164 GLU A CA 1
ATOM 1189 C C . GLU A 1 164 ? -11.445 -24.438 -8.781 1 79.38 164 GLU A C 1
ATOM 1191 O O . GLU A 1 164 ? -10.609 -25.344 -8.656 1 79.38 164 GLU A O 1
ATOM 1196 N N . TYR A 1 165 ? -11.422 -23.391 -8.094 1 80.5 165 TYR A N 1
ATOM 1197 C CA . TYR A 1 165 ? -10.719 -23.281 -6.816 1 80.5 165 TYR A CA 1
ATOM 1198 C C . TYR A 1 165 ? -11.68 -22.859 -5.707 1 80.5 165 TYR A C 1
ATOM 1200 O O . TYR A 1 165 ? -12.156 -21.719 -5.684 1 80.5 165 TYR A O 1
ATOM 1208 N N . ARG A 1 166 ? -11.945 -23.688 -4.793 1 82.44 166 ARG A N 1
ATOM 1209 C CA . ARG A 1 166 ? -12.922 -23.453 -3.738 1 82.44 166 ARG A CA 1
ATOM 1210 C C . ARG A 1 166 ? -12.469 -22.312 -2.814 1 82.44 166 ARG A C 1
ATOM 1212 O O . ARG A 1 166 ? -11.297 -21.938 -2.828 1 82.44 166 ARG A O 1
ATOM 1219 N N . ALA A 1 167 ? -13.445 -21.875 -2.074 1 88.31 167 ALA A N 1
ATOM 1220 C CA . ALA A 1 167 ? -13.203 -20.734 -1.194 1 88.31 167 ALA A CA 1
ATOM 1221 C C . ALA A 1 167 ? -12.016 -21 -0.266 1 88.31 167 ALA A C 1
ATOM 1223 O O . ALA A 1 167 ? -11.922 -22.078 0.327 1 88.31 167 ALA A O 1
ATOM 1224 N N . HIS A 1 168 ? -11.086 -20.016 -0.157 1 85.5 168 HIS A N 1
ATOM 1225 C CA . HIS A 1 168 ? -9.883 -20.156 0.646 1 85.5 168 HIS A CA 1
ATOM 1226 C C . HIS A 1 168 ? -9.281 -18.797 0.995 1 85.5 168 HIS A C 1
ATOM 1228 O O . HIS A 1 168 ? -9.742 -17.766 0.501 1 85.5 168 HIS A O 1
ATOM 1234 N N . TYR A 1 169 ? -8.375 -18.859 1.935 1 88.5 169 TYR A N 1
ATOM 1235 C CA . TYR A 1 169 ? -7.543 -17.703 2.271 1 88.5 169 TYR A CA 1
ATOM 1236 C C . TYR A 1 169 ? -6.125 -17.891 1.75 1 88.5 169 TYR A C 1
ATOM 1238 O O . TYR A 1 169 ? -5.609 -19.016 1.714 1 88.5 169 TYR A O 1
ATOM 1246 N N . ASP A 1 170 ? -5.539 -16.828 1.378 1 91.62 170 ASP A N 1
ATOM 1247 C CA . ASP A 1 170 ? -4.145 -16.922 0.957 1 91.62 170 ASP A CA 1
ATOM 1248 C C . ASP A 1 170 ? -3.201 -16.781 2.15 1 91.62 170 ASP A C 1
ATOM 1250 O O . ASP A 1 170 ? -2.02 -17.125 2.059 1 91.62 170 ASP A O 1
ATOM 1254 N N . TYR A 1 171 ? -3.676 -16.109 3.258 1 89.88 171 TYR A N 1
ATOM 1255 C CA . TYR A 1 171 ? -2.807 -16.031 4.43 1 89.88 171 TYR A CA 1
ATOM 1256 C C . TYR A 1 171 ? -2.662 -17.406 5.086 1 89.88 171 TYR A C 1
ATOM 1258 O O . TYR A 1 171 ? -3.502 -18.281 4.895 1 89.88 171 TYR A O 1
ATOM 1266 N N . PHE A 1 172 ? -1.623 -17.562 5.84 1 79.19 172 PHE A N 1
ATOM 1267 C CA . PHE A 1 172 ? -1.291 -18.844 6.457 1 79.19 172 PHE A CA 1
ATOM 1268 C C . PHE A 1 172 ? -2.016 -19 7.789 1 79.19 172 PHE A C 1
ATOM 1270 O O . PHE A 1 172 ? -2.232 -18.016 8.508 1 79.19 172 PHE A O 1
ATOM 1277 N N . HIS A 1 173 ? -2.336 -20.219 8.055 1 77 173 HIS A N 1
ATOM 1278 C CA . HIS A 1 173 ? -2.963 -20.547 9.328 1 77 173 HIS A CA 1
ATOM 1279 C C . HIS A 1 173 ? -1.981 -21.25 10.258 1 77 173 HIS A C 1
ATOM 1281 O O . HIS A 1 173 ? -2.213 -21.328 11.469 1 77 173 HIS A O 1
ATOM 1287 N N . ASP A 1 174 ? -0.885 -21.656 9.648 1 61.31 174 ASP A N 1
ATOM 1288 C CA . ASP A 1 174 ? 0.074 -22.438 10.43 1 61.31 174 ASP A CA 1
ATOM 1289 C C . ASP A 1 174 ? 1.249 -21.562 10.875 1 61.31 174 ASP A C 1
ATOM 1291 O O . ASP A 1 174 ? 1.52 -20.531 10.273 1 61.31 174 ASP A O 1
ATOM 1295 N N . LYS A 1 175 ? 1.919 -22.016 11.852 1 66 175 LYS A N 1
ATOM 1296 C CA . LYS A 1 175 ? 3.014 -21.25 12.445 1 66 175 LYS A CA 1
ATOM 1297 C C . LYS A 1 175 ? 4.301 -21.422 11.648 1 66 175 LYS A C 1
ATOM 1299 O O . LYS A 1 175 ? 5.238 -20.625 11.789 1 66 175 LYS A O 1
ATOM 1304 N N . PHE A 1 176 ? 4.363 -22.453 10.812 1 56.28 176 PHE A N 1
ATOM 1305 C CA . PHE A 1 176 ? 5.586 -22.734 10.062 1 56.28 176 PHE A CA 1
ATOM 1306 C C . PHE A 1 176 ? 5.793 -21.719 8.953 1 56.28 176 PHE A C 1
ATOM 1308 O O . PHE A 1 176 ? 6.887 -21.172 8.812 1 56.28 176 PHE A O 1
ATOM 1315 N N . ASN A 1 177 ? 4.844 -21.438 8.305 1 64.38 177 ASN A N 1
ATOM 1316 C CA . ASN A 1 177 ? 4.969 -20.609 7.117 1 64.38 177 ASN A CA 1
ATOM 1317 C C . ASN A 1 177 ? 5.02 -19.125 7.477 1 64.38 177 ASN A C 1
ATOM 1319 O O . ASN A 1 177 ? 5.441 -18.297 6.668 1 64.38 177 ASN A O 1
ATOM 1323 N N . VAL A 1 178 ? 4.676 -18.812 8.625 1 71.31 178 VAL A N 1
ATOM 1324 C CA . VAL A 1 178 ? 4.641 -17.406 9.016 1 71.31 178 VAL A CA 1
ATOM 1325 C C . VAL A 1 178 ? 5.98 -17 9.633 1 71.31 178 VAL A C 1
ATOM 1327 O O . VAL A 1 178 ? 6.164 -15.852 10.047 1 71.31 178 VAL A O 1
ATOM 1330 N N . LYS A 1 179 ? 6.91 -17.953 9.555 1 70.19 179 LYS A N 1
ATOM 1331 C CA . LYS A 1 179 ? 8.219 -17.625 10.109 1 70.19 179 LYS A CA 1
ATOM 1332 C C . LYS A 1 179 ? 8.875 -16.484 9.336 1 70.19 179 LYS A C 1
ATOM 1334 O O . LYS A 1 179 ? 8.75 -16.406 8.109 1 70.19 179 LYS A O 1
ATOM 1339 N N . ARG A 1 180 ? 9.57 -15.727 10.047 1 74.94 180 ARG A N 1
ATOM 1340 C CA . ARG A 1 180 ? 10.172 -14.523 9.484 1 74.94 180 ARG A CA 1
ATOM 1341 C C . ARG A 1 180 ? 11.172 -14.875 8.383 1 74.94 180 ARG A C 1
ATOM 1343 O O . ARG A 1 180 ? 11.258 -14.18 7.371 1 74.94 180 ARG A O 1
ATOM 1350 N N . GLU A 1 181 ? 11.922 -15.961 8.562 1 71.19 181 GLU A N 1
ATOM 1351 C CA . GLU A 1 181 ? 12.953 -16.359 7.609 1 71.19 181 GLU A CA 1
ATOM 1352 C C . GLU A 1 181 ? 12.336 -16.75 6.266 1 71.19 181 GLU A C 1
ATOM 1354 O O . GLU A 1 181 ? 13.023 -16.75 5.242 1 71.19 181 GLU A O 1
ATOM 1359 N N . LYS A 1 182 ? 11.109 -16.969 6.391 1 73.88 182 LYS A N 1
ATOM 1360 C CA . LYS A 1 182 ? 10.406 -17.359 5.172 1 73.88 182 LYS A CA 1
ATOM 1361 C C . LYS A 1 182 ? 9.594 -16.188 4.613 1 73.88 182 LYS A C 1
ATOM 1363 O O . LYS A 1 182 ? 8.766 -16.375 3.719 1 73.88 182 LYS A O 1
ATOM 1368 N N . GLY A 1 183 ? 9.766 -15.031 5.18 1 87.56 183 GLY A N 1
ATOM 1369 C CA . GLY A 1 183 ? 9.094 -13.836 4.691 1 87.56 183 GLY A CA 1
ATOM 1370 C C . GLY A 1 183 ? 7.891 -13.445 5.527 1 87.56 183 GLY A C 1
ATOM 1371 O O . GLY A 1 183 ? 7.207 -12.469 5.223 1 87.56 183 GLY A O 1
ATOM 1372 N N . GLY A 1 184 ? 7.559 -14.312 6.547 1 88.25 184 GLY A N 1
ATOM 1373 C CA . GLY A 1 184 ? 6.402 -14.008 7.375 1 88.25 184 GLY A CA 1
ATOM 1374 C C . GLY A 1 184 ? 5.082 -14.234 6.664 1 88.25 184 GLY A C 1
ATOM 1375 O O . GLY A 1 184 ? 5.004 -15.031 5.73 1 88.25 184 GLY A O 1
ATOM 1376 N N . GLN A 1 185 ? 3.998 -13.625 7.148 1 90.44 185 GLN A N 1
ATOM 1377 C CA . GLN A 1 185 ? 2.652 -13.805 6.617 1 90.44 185 GLN A CA 1
ATOM 1378 C C . GLN A 1 185 ? 2.529 -13.227 5.211 1 90.44 185 GLN A C 1
ATOM 1380 O O . GLN A 1 185 ? 3.238 -12.281 4.859 1 90.44 185 GLN A O 1
ATOM 1385 N N . ARG A 1 186 ? 1.677 -13.805 4.414 1 92.81 186 ARG A N 1
ATOM 1386 C CA . ARG A 1 186 ? 1.326 -13.203 3.131 1 92.81 186 ARG A CA 1
ATOM 1387 C C . ARG A 1 186 ? 0.458 -11.969 3.324 1 92.81 186 ARG A C 1
ATOM 1389 O O . ARG A 1 186 ? -0.64 -12.055 3.877 1 92.81 186 ARG A O 1
ATOM 1396 N N . MET A 1 187 ? 0.902 -10.867 2.889 1 94.69 187 MET A N 1
ATOM 1397 C CA . MET A 1 187 ? 0.184 -9.617 3.125 1 94.69 187 MET A CA 1
ATOM 1398 C C . MET A 1 187 ? -0.826 -9.352 2.016 1 94.69 187 MET A C 1
ATOM 1400 O O . MET A 1 187 ? -1.847 -8.703 2.24 1 94.69 187 MET A O 1
ATOM 1404 N N . GLY A 1 188 ? -0.526 -9.859 0.812 1 97.38 188 GLY A N 1
ATOM 1405 C CA . GLY A 1 188 ? -1.42 -9.602 -0.307 1 97.38 188 GLY A CA 1
ATOM 1406 C C . GLY A 1 188 ? -1.106 -10.453 -1.524 1 97.38 188 GLY A C 1
ATOM 1407 O O . GLY A 1 188 ? -0.119 -11.188 -1.536 1 97.38 188 GLY A O 1
ATOM 1408 N N . THR A 1 189 ? -1.979 -10.328 -2.551 1 97.75 189 THR A N 1
ATOM 1409 C CA . THR A 1 189 ? -1.932 -11.172 -3.74 1 97.75 189 THR A CA 1
ATOM 1410 C C . THR A 1 189 ? -2.211 -10.352 -4.996 1 97.75 189 THR A C 1
ATOM 1412 O O . THR A 1 189 ? -3.111 -9.508 -5.004 1 97.75 189 THR A O 1
ATOM 1415 N N . VAL A 1 190 ? -1.403 -10.523 -5.957 1 98.56 190 VAL A N 1
ATOM 1416 C CA . VAL A 1 190 ? -1.73 -10.047 -7.297 1 98.56 190 VAL A CA 1
ATOM 1417 C C . VAL A 1 190 ? -2.035 -11.234 -8.203 1 98.56 190 VAL A C 1
ATOM 1419 O O . VAL A 1 190 ? -1.161 -12.062 -8.469 1 98.56 190 VAL A O 1
ATOM 1422 N N . LEU A 1 191 ? -3.293 -11.352 -8.617 1 98.44 191 LEU A N 1
ATOM 1423 C CA . LEU A 1 191 ? -3.756 -12.383 -9.539 1 98.44 191 LEU A CA 1
ATOM 1424 C C . LEU A 1 191 ? -3.854 -11.836 -10.961 1 98.44 191 LEU A C 1
ATOM 1426 O O . LEU A 1 191 ? -4.656 -10.945 -11.234 1 98.44 191 LEU A O 1
ATOM 1430 N N . MET A 1 192 ? -3.043 -12.414 -11.828 1 98.62 192 MET A N 1
ATOM 1431 C CA . MET A 1 192 ? -2.986 -11.945 -13.211 1 98.62 192 MET A CA 1
ATOM 1432 C C . MET A 1 192 ? -3.723 -12.898 -14.141 1 98.62 192 MET A C 1
ATOM 1434 O O . MET A 1 192 ? -3.477 -14.109 -14.117 1 98.62 192 MET A O 1
ATOM 1438 N N . TYR A 1 193 ? -4.594 -12.352 -14.93 1 98.44 193 TYR A N 1
ATOM 1439 C CA . TYR A 1 193 ? -5.336 -13.164 -15.891 1 98.44 193 TYR A CA 1
ATOM 1440 C C . TYR A 1 193 ? -4.613 -13.219 -17.234 1 98.44 193 TYR A C 1
ATOM 1442 O O . TYR A 1 193 ? -4.371 -12.188 -17.859 1 98.44 193 TYR A O 1
ATOM 1450 N N . LEU A 1 194 ? -4.281 -14.391 -17.672 1 98 194 LEU A N 1
ATOM 1451 C CA . LEU A 1 194 ? -3.479 -14.57 -18.875 1 98 194 LEU A CA 1
ATOM 1452 C C . LEU A 1 194 ? -4.363 -14.922 -20.062 1 98 194 LEU A C 1
ATOM 1454 O O . LEU A 1 194 ? -3.885 -14.984 -21.203 1 98 194 LEU A O 1
ATOM 1458 N N . SER A 1 195 ? -5.656 -15.109 -19.844 1 96.25 195 SER A N 1
ATOM 1459 C CA . SER A 1 195 ? -6.598 -15.445 -20.906 1 96.25 195 SER A CA 1
ATOM 1460 C C . SER A 1 195 ? -7.965 -14.82 -20.641 1 96.25 195 SER A C 1
ATOM 1462 O O . SER A 1 195 ? -8.32 -14.539 -19.5 1 96.25 195 SER A O 1
ATOM 1464 N N . ASP A 1 196 ? -8.633 -14.586 -21.719 1 96.81 196 ASP A N 1
ATOM 1465 C CA . ASP A 1 196 ? -10.07 -14.359 -21.594 1 96.81 196 ASP A CA 1
ATOM 1466 C C . ASP A 1 196 ? -10.812 -15.672 -21.328 1 96.81 196 ASP A C 1
ATOM 1468 O O . ASP A 1 196 ? -10.375 -16.734 -21.766 1 96.81 196 ASP A O 1
ATOM 1472 N N . VAL A 1 197 ? -11.852 -15.547 -20.594 1 95.88 197 VAL A N 1
ATOM 1473 C CA . VAL A 1 197 ? -12.727 -16.703 -20.406 1 95.88 197 VAL A CA 1
ATOM 1474 C C . VAL A 1 197 ? -14.125 -16.375 -20.922 1 95.88 197 VAL A C 1
ATOM 1476 O O . VAL A 1 197 ? -14.742 -15.398 -20.5 1 95.88 197 VAL A O 1
ATOM 1479 N N . GLU A 1 198 ? -14.578 -17.188 -21.766 1 94.56 198 GLU A N 1
ATOM 1480 C CA . GLU A 1 198 ? -15.852 -16.938 -22.438 1 94.56 198 GLU A CA 1
ATOM 1481 C C . GLU A 1 198 ? -17.016 -16.938 -21.453 1 94.56 198 GLU A C 1
ATOM 1483 O O . GLU A 1 198 ? -17.891 -16.078 -21.516 1 94.56 198 GLU A O 1
ATOM 1488 N N . GLU A 1 199 ? -17.062 -17.906 -20.625 1 95.62 199 GLU A N 1
ATOM 1489 C CA . GLU A 1 199 ? -18.094 -18 -19.609 1 95.62 199 GLU A CA 1
ATOM 1490 C C . GLU A 1 199 ? -17.562 -18.656 -18.344 1 95.62 199 GLU A C 1
ATOM 1492 O O . GLU A 1 199 ? -16.844 -19.656 -18.406 1 95.62 199 GLU A O 1
ATOM 1497 N N . GLY A 1 200 ? -17.938 -18.016 -17.219 1 96.88 200 GLY A N 1
ATOM 1498 C CA . GLY A 1 200 ? -17.438 -18.531 -15.953 1 96.88 200 GLY A CA 1
ATOM 1499 C C . GLY A 1 200 ? -16.031 -18.078 -15.641 1 96.88 200 GLY A C 1
ATOM 1500 O O . GLY A 1 200 ? -15.531 -17.109 -16.234 1 96.88 200 GLY A O 1
ATOM 1501 N N . GLY A 1 201 ? -15.43 -18.688 -14.602 1 97 201 GLY A N 1
ATOM 1502 C CA . GLY A 1 201 ? -14.023 -18.484 -14.273 1 97 201 GLY A CA 1
ATOM 1503 C C . GLY A 1 201 ? -13.789 -17.25 -13.422 1 97 201 GLY A C 1
ATOM 1504 O O . GLY A 1 201 ? -12.641 -16.875 -13.156 1 97 201 GLY A O 1
ATOM 1505 N N . GLU A 1 202 ? -14.82 -16.609 -12.93 1 98.12 202 GLU A N 1
ATOM 1506 C CA . GLU A 1 202 ? -14.672 -15.391 -12.148 1 98.12 202 GLU A CA 1
ATOM 1507 C C . GLU A 1 202 ? -13.938 -15.664 -10.836 1 98.12 202 GLU A C 1
ATOM 1509 O O . GLU A 1 202 ? -14.055 -16.75 -10.266 1 98.12 202 GLU A O 1
ATOM 1514 N N . THR A 1 203 ? -13.156 -14.781 -10.375 1 98.06 203 THR A N 1
ATOM 1515 C CA . THR A 1 203 ? -12.727 -14.727 -8.984 1 98.06 203 THR A CA 1
ATOM 1516 C C . THR A 1 203 ? -13.75 -13.992 -8.125 1 98.06 203 THR A C 1
ATOM 1518 O O . THR A 1 203 ? -14.164 -12.883 -8.461 1 98.06 203 THR A O 1
ATOM 1521 N N . VAL A 1 204 ? -14.141 -14.625 -7.066 1 97.81 204 VAL A N 1
ATOM 1522 C CA . VAL A 1 204 ? -15.242 -14.031 -6.305 1 97.81 204 VAL A CA 1
ATOM 1523 C C . VAL A 1 204 ? -14.828 -13.898 -4.84 1 97.81 204 VAL A C 1
ATOM 1525 O O . VAL A 1 204 ? -14.039 -14.695 -4.328 1 97.81 204 VAL A O 1
ATOM 1528 N N . PHE A 1 205 ? -15.328 -12.836 -4.234 1 97.88 205 PHE A N 1
ATOM 1529 C CA . PHE A 1 205 ? -15.289 -12.625 -2.791 1 97.88 205 PHE A CA 1
ATOM 1530 C C . PHE A 1 205 ? -16.688 -12.758 -2.188 1 97.88 205 PHE A C 1
ATOM 1532 O O . PHE A 1 205 ? -17.516 -11.875 -2.352 1 97.88 205 PHE A O 1
ATOM 1539 N N . PRO A 1 206 ? -16.875 -13.805 -1.485 1 94.56 206 PRO A N 1
ATOM 1540 C CA . PRO A 1 206 ? -18.234 -14.047 -0.981 1 94.56 206 PRO A CA 1
ATOM 1541 C C . PRO A 1 206 ? -18.625 -13.07 0.125 1 94.56 206 PRO A C 1
ATOM 1543 O O . PRO A 1 206 ? -19.812 -12.797 0.307 1 94.56 206 PRO A O 1
ATOM 1546 N N . LYS A 1 207 ? -17.656 -12.633 0.894 1 95.12 207 LYS A N 1
ATOM 1547 C CA . LYS A 1 207 ? -17.906 -11.664 1.955 1 95.12 207 LYS A CA 1
ATOM 1548 C C . LYS A 1 207 ? -17.406 -10.281 1.563 1 95.12 207 LYS A C 1
ATOM 1550 O O . LYS A 1 207 ? -16.234 -10.125 1.174 1 95.12 207 LYS A O 1
ATOM 1555 N N . PHE A 1 208 ? -18.312 -9.281 1.641 1 95.19 208 PHE A N 1
ATOM 1556 C CA . PHE A 1 208 ? -17.891 -7.918 1.336 1 95.19 208 PHE A CA 1
ATOM 1557 C C . PHE A 1 208 ? -18.797 -6.902 2.021 1 95.19 208 PHE A C 1
ATOM 1559 O O . PHE A 1 208 ? -19.984 -7.156 2.232 1 95.19 208 PHE A O 1
ATOM 1566 N N . GLU A 1 209 ? -18.203 -5.773 2.426 1 92.81 209 GLU A N 1
ATOM 1567 C CA . GLU A 1 209 ? -18.953 -4.719 3.113 1 92.81 209 GLU A CA 1
ATOM 1568 C C . GLU A 1 209 ? -19.281 -3.568 2.166 1 92.81 209 GLU A C 1
ATOM 1570 O O . GLU A 1 209 ? -20.203 -2.797 2.418 1 92.81 209 GLU A O 1
ATOM 1575 N N . ASP A 1 210 ? -18.469 -3.451 1.139 1 91.56 210 ASP A N 1
ATOM 1576 C CA . ASP A 1 210 ? -18.719 -2.41 0.146 1 91.56 210 ASP A CA 1
ATOM 1577 C C . ASP A 1 210 ? -18.391 -2.908 -1.262 1 91.56 210 ASP A C 1
ATOM 1579 O O . ASP A 1 210 ? -17.828 -3.988 -1.432 1 91.56 210 ASP A O 1
ATOM 1583 N N . GLY A 1 211 ? -18.828 -2.156 -2.322 1 91.81 211 GLY A N 1
ATOM 1584 C CA . GLY A 1 211 ? -18.672 -2.553 -3.713 1 91.81 211 GLY A CA 1
ATOM 1585 C C . GLY A 1 211 ? -19.984 -2.973 -4.367 1 91.81 211 GLY A C 1
ATOM 1586 O O . GLY A 1 211 ? -21 -3.115 -3.693 1 91.81 211 GLY A O 1
ATOM 1587 N N . THR A 1 212 ? -19.891 -3.172 -5.652 1 94.06 212 THR A N 1
ATOM 1588 C CA . THR A 1 212 ? -21.078 -3.531 -6.426 1 94.06 212 THR A CA 1
ATOM 1589 C C . THR A 1 212 ? -21.078 -5.023 -6.742 1 94.06 212 THR A C 1
ATOM 1591 O O . THR A 1 212 ? -20.172 -5.523 -7.426 1 94.06 212 THR A O 1
ATOM 1594 N N . PRO A 1 213 ? -22.047 -5.691 -6.301 1 95.25 213 PRO A N 1
ATOM 1595 C CA . PRO A 1 213 ? -22.109 -7.117 -6.613 1 95.25 213 PRO A CA 1
ATOM 1596 C C . PRO A 1 213 ? -22.328 -7.387 -8.102 1 95.25 213 PRO A C 1
ATOM 1598 O O . PRO A 1 213 ? -22.906 -6.555 -8.805 1 95.25 213 PRO A O 1
ATOM 1601 N N . ALA A 1 214 ? -21.906 -8.539 -8.523 1 95.12 214 ALA A N 1
ATOM 1602 C CA . ALA A 1 214 ? -22.078 -8.938 -9.922 1 95.12 214 ALA A CA 1
ATOM 1603 C C . ALA A 1 214 ? -23.547 -9.156 -10.242 1 95.12 214 ALA A C 1
ATOM 1605 O O . ALA A 1 214 ? -24.297 -9.703 -9.43 1 95.12 214 ALA A O 1
ATOM 1606 N N . GLY A 1 215 ? -23.938 -8.781 -11.414 1 93.31 215 GLY A N 1
ATOM 1607 C CA . GLY A 1 215 ? -25.328 -8.875 -11.836 1 93.31 215 GLY A CA 1
ATOM 1608 C C . GLY A 1 215 ? -25.641 -10.164 -12.57 1 93.31 215 GLY A C 1
ATOM 1609 O O . GLY A 1 215 ? -24.953 -11.172 -12.391 1 93.31 215 GLY A O 1
ATOM 1610 N N . SER A 1 216 ? -26.672 -10.062 -13.352 1 91.19 216 SER A N 1
ATOM 1611 C CA . SER A 1 216 ? -27.25 -11.25 -13.969 1 91.19 216 SER A CA 1
ATOM 1612 C C . SER A 1 216 ? -26.375 -11.766 -15.109 1 91.19 216 SER A C 1
ATOM 1614 O O . SER A 1 216 ? -26.516 -12.914 -15.531 1 91.19 216 SER A O 1
ATOM 1616 N N . GLU A 1 217 ? -25.5 -10.969 -15.586 1 92.44 217 GLU A N 1
ATOM 1617 C CA . GLU A 1 217 ? -24.641 -11.391 -16.688 1 92.44 217 GLU A CA 1
ATOM 1618 C C . GLU A 1 217 ? -23.516 -12.297 -16.203 1 92.44 217 GLU A C 1
ATOM 1620 O O . GLU A 1 217 ? -22.859 -12.961 -17 1 92.44 217 GLU A O 1
ATOM 1625 N N . ALA A 1 218 ? -23.328 -12.297 -14.938 1 94.5 218 ALA A N 1
ATOM 1626 C CA . ALA A 1 218 ? -22.297 -13.141 -14.344 1 94.5 218 ALA A CA 1
ATOM 1627 C C . ALA A 1 218 ? -22.781 -14.586 -14.227 1 94.5 218 ALA A C 1
ATOM 1629 O O . ALA A 1 218 ? -23.969 -14.859 -14.336 1 94.5 218 ALA A O 1
ATOM 1630 N N . SER A 1 219 ? -21.828 -15.508 -14.141 1 96.06 219 SER A N 1
ATOM 1631 C CA . SER A 1 219 ? -22.188 -16.906 -13.891 1 96.06 219 SER A CA 1
ATOM 1632 C C . SER A 1 219 ? -22.953 -17.047 -12.578 1 96.06 219 SER A C 1
ATOM 1634 O O . SER A 1 219 ? -22.922 -16.156 -11.727 1 96.06 219 SER A O 1
ATOM 1636 N N . GLU A 1 220 ? -23.594 -18.109 -12.406 1 95.38 220 GLU A N 1
ATOM 1637 C CA . GLU A 1 220 ? -24.328 -18.375 -11.172 1 95.38 220 GLU A CA 1
ATOM 1638 C C . GLU A 1 220 ? -23.422 -18.312 -9.953 1 95.38 220 GLU A C 1
ATOM 1640 O O . GLU A 1 220 ? -23.797 -17.75 -8.922 1 95.38 220 GLU A O 1
ATOM 1645 N N . CYS A 1 221 ? -22.297 -18.828 -10.148 1 94.88 221 CYS A N 1
ATOM 1646 C CA . CYS A 1 221 ? -21.312 -18.844 -9.07 1 94.88 221 CYS A CA 1
ATOM 1647 C C . CYS A 1 221 ? -20.953 -17.438 -8.625 1 94.88 221 CYS A C 1
ATOM 1649 O O . CYS A 1 221 ? -20.719 -17.203 -7.438 1 94.88 221 CYS A O 1
ATOM 1651 N N . ALA A 1 222 ? -20.953 -16.469 -9.508 1 97 222 ALA A N 1
ATOM 1652 C CA . ALA A 1 222 ? -20.438 -15.125 -9.258 1 97 222 ALA A CA 1
ATOM 1653 C C . ALA A 1 222 ? -21.578 -14.156 -8.93 1 97 222 ALA A C 1
ATOM 1655 O O . ALA A 1 222 ? -21.344 -13.086 -8.367 1 97 222 ALA A O 1
ATOM 1656 N N . ARG A 1 223 ? -22.781 -14.523 -9.164 1 95.88 223 ARG A N 1
ATOM 1657 C CA . ARG A 1 223 ? -23.922 -13.625 -9.016 1 95.88 223 ARG A CA 1
ATOM 1658 C C . ARG A 1 223 ? -24.078 -13.18 -7.566 1 95.88 223 ARG A C 1
ATOM 1660 O O . ARG A 1 223 ? -23.938 -13.977 -6.641 1 95.88 223 ARG A O 1
ATOM 1667 N N . ASN A 1 224 ? -24.297 -11.852 -7.395 1 95.19 224 ASN A N 1
ATOM 1668 C CA . ASN A 1 224 ? -24.547 -11.211 -6.105 1 95.19 224 ASN A CA 1
ATOM 1669 C C . ASN A 1 224 ? -23.297 -11.227 -5.223 1 95.19 224 ASN A C 1
ATOM 1671 O O . ASN A 1 224 ? -23.391 -11.055 -4.004 1 95.19 224 ASN A O 1
ATOM 1675 N N . LYS A 1 225 ? -22.188 -11.555 -5.734 1 96.5 225 LYS A N 1
ATOM 1676 C CA . LYS A 1 225 ? -20.906 -11.469 -5.043 1 96.5 225 LYS A CA 1
ATOM 1677 C C . LYS A 1 225 ? -20 -10.422 -5.684 1 96.5 225 LYS A C 1
ATOM 1679 O O . LYS A 1 225 ? -20.297 -9.906 -6.766 1 96.5 225 LYS A O 1
ATOM 1684 N N . LEU A 1 226 ? -19.062 -9.992 -4.887 1 97.25 226 LEU A N 1
ATOM 1685 C CA . LEU A 1 226 ? -18.016 -9.211 -5.531 1 97.25 226 LEU A CA 1
ATOM 1686 C C . LEU A 1 226 ? -17.172 -10.086 -6.449 1 97.25 226 LEU A C 1
ATOM 1688 O O . LEU A 1 226 ? -16.562 -11.062 -6.004 1 97.25 226 LEU A O 1
ATOM 1692 N N . ALA A 1 227 ? -17.203 -9.766 -7.77 1 97.56 227 ALA A N 1
ATOM 1693 C CA . ALA A 1 227 ? -16.625 -10.695 -8.734 1 97.56 227 ALA A CA 1
ATOM 1694 C C . ALA A 1 227 ? -15.773 -9.953 -9.766 1 97.56 227 ALA A C 1
ATOM 1696 O O . ALA A 1 227 ? -16.047 -8.797 -10.094 1 97.56 227 ALA A O 1
ATOM 1697 N N . VAL A 1 228 ? -14.758 -10.617 -10.227 1 97.94 228 VAL A N 1
ATOM 1698 C CA . VAL A 1 228 ? -13.914 -10.141 -11.312 1 97.94 228 VAL A CA 1
ATOM 1699 C C . VAL A 1 228 ? -13.883 -11.172 -12.438 1 97.94 228 VAL A C 1
ATOM 1701 O O . VAL A 1 228 ? -13.445 -12.305 -12.242 1 97.94 228 VAL A O 1
ATOM 1704 N N . ARG A 1 229 ? -14.359 -10.758 -13.539 1 97 229 ARG A N 1
ATOM 1705 C CA . ARG A 1 229 ? -14.289 -11.609 -14.727 1 97 229 ARG A CA 1
ATOM 1706 C C . ARG A 1 229 ? -12.875 -11.633 -15.297 1 97 229 ARG A C 1
ATOM 1708 O O . ARG A 1 229 ? -12.234 -10.594 -15.438 1 97 229 ARG A O 1
ATOM 1715 N N . PRO A 1 230 ? -12.422 -12.852 -15.633 1 97.56 230 PRO A N 1
ATOM 1716 C CA . PRO A 1 230 ? -11.094 -12.906 -16.234 1 97.56 230 PRO A CA 1
ATOM 1717 C C . PRO A 1 230 ? -11.039 -12.258 -17.609 1 97.56 230 PRO A C 1
ATOM 1719 O O . PRO A 1 230 ? -11.734 -12.695 -18.531 1 97.56 230 PRO A O 1
ATOM 1722 N N . ARG A 1 231 ? -10.289 -11.281 -17.734 1 97.44 231 ARG A N 1
ATOM 1723 C CA . ARG A 1 231 ? -9.945 -10.641 -18.984 1 97.44 231 ARG A CA 1
ATOM 1724 C C . ARG A 1 231 ? -8.43 -10.617 -19.203 1 97.44 231 ARG A C 1
ATOM 1726 O O . ARG A 1 231 ? -7.68 -10.219 -18.312 1 97.44 231 ARG A O 1
ATOM 1733 N N . LYS A 1 232 ? -8.047 -11.102 -20.359 1 98.44 232 LYS A N 1
ATOM 1734 C CA . LYS A 1 232 ? -6.625 -11.203 -20.656 1 98.44 232 LYS A CA 1
ATOM 1735 C C . LYS A 1 232 ? -5.918 -9.867 -20.438 1 98.44 232 LYS A C 1
ATOM 1737 O O . LYS A 1 232 ? -6.344 -8.836 -20.984 1 98.44 232 LYS A O 1
ATOM 1742 N N . GLY A 1 233 ? -4.879 -9.914 -19.594 1 98.38 233 GLY A N 1
ATOM 1743 C CA . GLY A 1 233 ? -4.078 -8.727 -19.359 1 98.38 233 GLY A CA 1
ATOM 1744 C C . GLY A 1 233 ? -4.441 -8.008 -18.078 1 98.38 233 GLY A C 1
ATOM 1745 O O . GLY A 1 233 ? -3.66 -7.211 -17.562 1 98.38 233 GLY A O 1
ATOM 1746 N N . ASP A 1 234 ? -5.656 -8.227 -17.531 1 98.25 234 ASP A N 1
ATOM 1747 C CA . ASP A 1 234 ? -6.062 -7.602 -16.281 1 98.25 234 ASP A CA 1
ATOM 1748 C C . ASP A 1 234 ? -5.406 -8.281 -15.078 1 98.25 234 ASP A C 1
ATOM 1750 O O . ASP A 1 234 ? -4.969 -9.43 -15.18 1 98.25 234 ASP A O 1
ATOM 1754 N N . ALA A 1 235 ? -5.281 -7.535 -14.008 1 98.5 235 ALA A N 1
ATOM 1755 C CA . ALA A 1 235 ? -4.758 -8.094 -12.758 1 98.5 235 ALA A CA 1
ATOM 1756 C C . ALA A 1 235 ? -5.578 -7.617 -11.562 1 98.5 235 ALA A C 1
ATOM 1758 O O . ALA A 1 235 ? -5.984 -6.457 -11.5 1 98.5 235 ALA A O 1
ATOM 1759 N N . LEU A 1 236 ? -5.812 -8.492 -10.688 1 98.62 236 LEU A N 1
ATOM 1760 C CA . LEU A 1 236 ? -6.523 -8.242 -9.438 1 98.62 236 LEU A CA 1
ATOM 1761 C C . LEU A 1 236 ? -5.551 -8.195 -8.258 1 98.62 236 LEU A C 1
ATOM 1763 O O . LEU A 1 236 ? -4.801 -9.148 -8.031 1 98.62 236 LEU A O 1
ATOM 1767 N N . PHE A 1 237 ? -5.504 -7.102 -7.59 1 98.44 237 PHE A N 1
ATOM 1768 C CA . PHE A 1 237 ? -4.77 -6.984 -6.336 1 98.44 237 PHE A CA 1
ATOM 1769 C C . PHE A 1 237 ? -5.723 -6.977 -5.148 1 98.44 237 PHE A C 1
ATOM 1771 O O . PHE A 1 237 ? -6.707 -6.23 -5.137 1 98.44 237 PHE A O 1
ATOM 1778 N N . PHE A 1 238 ? -5.461 -7.824 -4.156 1 98.25 238 PHE A N 1
ATOM 1779 C CA . PHE A 1 238 ? -6.215 -7.77 -2.908 1 98.25 238 PHE A CA 1
ATOM 1780 C C . PHE A 1 238 ? -5.316 -8.086 -1.719 1 98.25 238 PHE A C 1
ATOM 1782 O O . PHE A 1 238 ? -4.32 -8.797 -1.856 1 98.25 238 PHE A O 1
ATOM 1789 N N . ARG A 1 239 ? -5.684 -7.59 -0.576 1 97.56 239 ARG A N 1
ATOM 1790 C CA . ARG A 1 239 ? -4.891 -7.766 0.634 1 97.56 239 ARG A CA 1
ATOM 1791 C C . ARG A 1 239 ? -5.402 -8.938 1.461 1 97.56 239 ARG A C 1
ATOM 1793 O O . ARG A 1 239 ? -6.613 -9.141 1.576 1 97.56 239 ARG A O 1
ATOM 1800 N N . SER A 1 240 ? -4.461 -9.695 2.021 1 95.94 240 SER A N 1
ATOM 1801 C CA . SER A 1 240 ? -4.766 -10.797 2.936 1 95.94 240 SER A CA 1
ATOM 1802 C C . SER A 1 240 ? -4.781 -10.32 4.383 1 95.94 240 SER A C 1
ATOM 1804 O O . SER A 1 240 ? 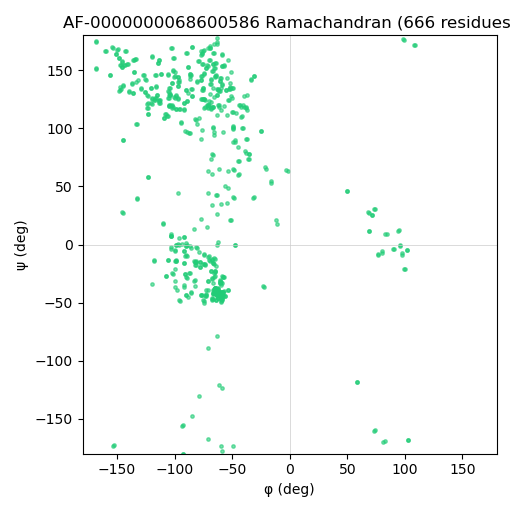-5.402 -10.945 5.242 1 95.94 240 SER A O 1
ATOM 1806 N N . LEU A 1 241 ? -4.031 -9.234 4.613 1 95.12 241 LEU A N 1
ATOM 1807 C CA . LEU A 1 241 ? -3.939 -8.641 5.941 1 95.12 241 LEU A CA 1
ATOM 1808 C C . LEU A 1 241 ? -4.516 -7.227 5.949 1 95.12 241 LEU A C 1
ATOM 1810 O O . LEU A 1 241 ? -4.359 -6.484 4.973 1 95.12 241 LEU A O 1
ATOM 1814 N N . ARG A 1 242 ? -5.109 -6.883 7.035 1 93.44 242 ARG A N 1
ATOM 1815 C CA . ARG A 1 242 ? -5.395 -5.473 7.285 1 93.44 242 ARG A CA 1
ATOM 1816 C C . ARG A 1 242 ? -4.109 -4.691 7.535 1 93.44 242 ARG A C 1
ATOM 1818 O O . ARG A 1 242 ? -3.039 -5.281 7.695 1 93.44 242 ARG A O 1
ATOM 1825 N N . HIS A 1 243 ? -4.223 -3.381 7.551 1 92.69 243 HIS A N 1
ATOM 1826 C CA . HIS A 1 243 ? -3.039 -2.539 7.703 1 92.69 243 HIS A CA 1
ATOM 1827 C C . HIS A 1 243 ? -2.414 -2.711 9.078 1 92.69 243 HIS A C 1
ATOM 1829 O O . HIS A 1 243 ? -1.248 -2.363 9.289 1 92.69 243 HIS A O 1
ATOM 1835 N N . ASP A 1 244 ? -3.168 -3.293 10.023 1 87 244 ASP A N 1
ATOM 1836 C CA . ASP A 1 244 ? -2.625 -3.52 11.359 1 87 244 ASP A CA 1
ATOM 1837 C C . ASP A 1 244 ? -1.942 -4.883 11.453 1 87 244 ASP A C 1
ATOM 1839 O O . ASP A 1 244 ? -1.501 -5.289 12.531 1 87 244 ASP A O 1
ATOM 1843 N N . GLY A 1 245 ? -1.962 -5.625 10.367 1 89.25 245 GLY A N 1
ATOM 1844 C CA . GLY A 1 245 ? -1.234 -6.883 10.32 1 89.25 245 GLY A CA 1
ATOM 1845 C C . GLY A 1 245 ? -2.1 -8.086 10.648 1 89.25 245 GLY A C 1
ATOM 1846 O O . GLY A 1 245 ? -1.63 -9.227 10.609 1 89.25 245 GLY A O 1
ATOM 1847 N N . VAL A 1 246 ? -3.334 -7.855 10.953 1 89.12 246 VAL A N 1
ATOM 1848 C CA . VAL A 1 246 ? -4.25 -8.93 11.305 1 89.12 246 VAL A CA 1
ATOM 1849 C C . VAL A 1 246 ? -4.855 -9.531 10.039 1 89.12 246 VAL A C 1
ATOM 1851 O O . VAL A 1 246 ? -5.246 -8.805 9.125 1 89.12 246 VAL A O 1
ATOM 1854 N N . PRO A 1 247 ? -4.891 -10.844 9.938 1 91.69 247 PRO A N 1
ATOM 1855 C CA . PRO A 1 247 ? -5.527 -11.469 8.773 1 91.69 247 PRO A CA 1
ATOM 1856 C C . PRO A 1 247 ? -6.941 -10.945 8.531 1 91.69 247 PRO A C 1
ATOM 1858 O O . PRO A 1 247 ? -7.723 -10.805 9.469 1 91.69 247 PRO A O 1
ATOM 1861 N N . ASP A 1 248 ? -7.281 -10.656 7.352 1 95.31 248 ASP A N 1
ATOM 1862 C CA . ASP A 1 248 ? -8.586 -10.125 6.973 1 95.31 248 ASP A CA 1
ATOM 1863 C C . ASP A 1 248 ? -9.516 -11.242 6.504 1 95.31 248 ASP A C 1
ATOM 1865 O O . ASP A 1 248 ? -9.328 -11.805 5.422 1 95.31 248 ASP A O 1
ATOM 1869 N N . THR A 1 249 ? -10.539 -11.461 7.156 1 94.5 249 THR A N 1
ATOM 1870 C CA . THR A 1 249 ? -11.445 -12.562 6.824 1 94.5 249 THR A CA 1
ATOM 1871 C C . THR A 1 249 ? -12.25 -12.234 5.57 1 94.5 249 THR A C 1
ATOM 1873 O O . THR A 1 249 ? -12.805 -13.133 4.934 1 94.5 249 THR A O 1
ATOM 1876 N N . PHE A 1 250 ? -12.289 -10.961 5.211 1 96.19 250 PHE A N 1
ATOM 1877 C CA . PHE A 1 250 ? -12.977 -10.586 3.982 1 96.19 250 PHE A CA 1
ATOM 1878 C C . PHE A 1 250 ? -12.156 -10.977 2.76 1 96.19 250 PHE A C 1
ATOM 1880 O O . PHE A 1 250 ? -12.641 -10.922 1.631 1 96.19 250 PHE A O 1
ATOM 1887 N N . SER A 1 251 ? -10.898 -11.414 2.98 1 96 251 SER A N 1
ATOM 1888 C CA . SER A 1 251 ? -10.039 -11.773 1.862 1 96 251 SER A CA 1
ATOM 1889 C C . SER A 1 251 ? -10.352 -13.18 1.352 1 96 251 SER A C 1
ATOM 1891 O O . SER A 1 251 ? -9.719 -13.656 0.408 1 96 251 SER A O 1
ATOM 1893 N N . GLU A 1 252 ? -11.273 -13.867 2.008 1 94.56 252 GLU A N 1
ATOM 1894 C CA . GLU A 1 252 ? -11.719 -15.141 1.455 1 94.56 252 GLU A CA 1
ATOM 1895 C C . GLU A 1 252 ? -12.148 -14.992 -0.003 1 94.56 252 GLU A C 1
ATOM 1897 O O . GLU A 1 252 ? -12.844 -14.039 -0.356 1 94.56 252 GLU A O 1
ATOM 1902 N N . HIS A 1 253 ? -11.68 -15.906 -0.836 1 95.94 253 HIS A N 1
ATOM 1903 C CA . HIS A 1 253 ? -12.008 -15.812 -2.254 1 95.94 253 HIS A CA 1
ATOM 1904 C C . HIS A 1 253 ? -12.039 -17.188 -2.906 1 95.94 253 HIS A C 1
ATOM 1906 O O . HIS A 1 253 ? -11.586 -18.172 -2.312 1 95.94 253 HIS A O 1
ATOM 1912 N N . ALA A 1 254 ? -12.625 -17.25 -4.066 1 92 254 ALA A N 1
ATOM 1913 C CA . ALA A 1 254 ? -12.75 -18.484 -4.828 1 92 254 ALA A CA 1
ATOM 1914 C C . ALA A 1 254 ? -12.672 -18.219 -6.328 1 92 254 ALA A C 1
ATOM 1916 O O . ALA A 1 254 ? -12.805 -17.078 -6.77 1 92 254 ALA A O 1
ATOM 1917 N N . GLY A 1 255 ? -12.32 -19.281 -7.023 1 94.06 255 GLY A N 1
ATOM 1918 C CA . GLY A 1 255 ? -12.43 -19.281 -8.477 1 94.06 255 GLY A CA 1
ATOM 1919 C C . GLY A 1 255 ? -13.633 -20.047 -8.984 1 94.06 255 GLY A C 1
ATOM 1920 O O . GLY A 1 255 ? -13.719 -21.266 -8.797 1 94.06 255 GLY A O 1
ATOM 1921 N N . CYS A 1 256 ? -14.523 -19.375 -9.648 1 95.75 256 CYS A N 1
ATOM 1922 C CA . CYS A 1 256 ? -15.703 -20.031 -10.195 1 95.75 256 CYS A CA 1
ATOM 1923 C C . CYS A 1 256 ? -15.328 -21.047 -11.273 1 95.75 256 CYS A C 1
ATOM 1925 O O . CYS A 1 256 ? -14.32 -20.859 -11.969 1 95.75 256 CYS A O 1
ATOM 1927 N N . PRO A 1 257 ? -16.141 -22.047 -11.422 1 93.31 257 PRO A N 1
ATOM 1928 C CA . PRO A 1 257 ? -15.859 -23 -12.5 1 93.31 257 PRO A CA 1
ATOM 1929 C C . PRO A 1 257 ? -15.852 -22.344 -13.875 1 93.31 257 PRO A C 1
ATOM 1931 O O . PRO A 1 257 ? -16.656 -21.453 -14.141 1 93.31 257 PRO A O 1
ATOM 1934 N N . VAL A 1 258 ? -14.953 -22.859 -14.625 1 93.75 258 VAL A N 1
ATOM 1935 C CA . VAL A 1 258 ? -14.977 -22.469 -16.031 1 93.75 258 VAL A CA 1
ATOM 1936 C C . VAL A 1 258 ? -16.141 -23.156 -16.734 1 93.75 258 VAL A C 1
ATOM 1938 O O . VAL A 1 258 ? -16.281 -24.375 -16.672 1 93.75 258 VAL A O 1
ATOM 1941 N N . ILE A 1 259 ? -16.969 -22.438 -17.344 1 95.06 259 ILE A N 1
ATOM 1942 C CA . ILE A 1 259 ? -18.125 -23.016 -18.031 1 95.06 259 ILE A CA 1
ATOM 1943 C C . ILE A 1 259 ? -17.781 -23.203 -19.516 1 95.06 259 ILE A C 1
ATOM 1945 O O . ILE A 1 259 ? -18.047 -24.266 -20.078 1 95.06 259 ILE A O 1
ATOM 1949 N N . ARG A 1 260 ? -17.219 -22.188 -20.172 1 94.81 260 ARG A N 1
ATOM 1950 C CA . ARG A 1 260 ? -16.734 -22.25 -21.547 1 94.81 260 ARG A CA 1
ATOM 1951 C C . ARG A 1 260 ? -15.375 -21.578 -21.672 1 94.81 260 ARG A C 1
ATOM 1953 O O . ARG A 1 260 ? -15.172 -20.469 -21.172 1 94.81 260 ARG A O 1
ATOM 1960 N N . GLY A 1 261 ? -14.453 -22.297 -22.297 1 93.38 261 GLY A N 1
ATOM 1961 C CA . GLY A 1 261 ? -13.109 -21.766 -22.5 1 93.38 261 GLY A CA 1
ATOM 1962 C C . GLY A 1 261 ? -12.094 -22.359 -21.531 1 93.38 261 GLY A C 1
ATOM 1963 O O . GLY A 1 261 ? -12.305 -23.438 -20.984 1 93.38 261 GLY A O 1
ATOM 1964 N N . VAL A 1 262 ? -10.914 -21.75 -21.5 1 92.25 262 VAL A N 1
ATOM 1965 C CA . VAL A 1 262 ? -9.812 -22.125 -20.609 1 92.25 262 VAL A CA 1
ATOM 1966 C C . VAL A 1 262 ? -9.297 -20.891 -19.875 1 92.25 262 VAL A C 1
ATOM 1968 O O . VAL A 1 262 ? -9.148 -19.828 -20.469 1 92.25 262 VAL A O 1
ATOM 1971 N N . LYS A 1 263 ? -9.117 -21.094 -18.594 1 93.81 263 LYS A N 1
ATOM 1972 C CA . LYS A 1 263 ? -8.594 -19.984 -17.812 1 93.81 263 LYS A CA 1
ATOM 1973 C C . LYS A 1 263 ? -7.125 -20.203 -17.453 1 93.81 263 LYS A C 1
ATOM 1975 O O . LYS A 1 263 ? -6.773 -21.234 -16.859 1 93.81 263 LYS A O 1
ATOM 1980 N N . PHE A 1 264 ? -6.254 -19.328 -17.891 1 94 264 PHE A N 1
ATOM 1981 C CA . PHE A 1 264 ? -4.867 -19.25 -17.453 1 94 264 PHE A CA 1
ATOM 1982 C C . PHE A 1 264 ? -4.656 -18.062 -16.516 1 94 264 PHE A C 1
ATOM 1984 O O . PHE A 1 264 ? -5.133 -16.969 -16.797 1 94 264 PHE A O 1
ATOM 1991 N N . SER A 1 265 ? -4.035 -18.312 -15.445 1 95.69 265 SER A N 1
ATOM 1992 C CA . SER A 1 265 ? -3.748 -17.219 -14.508 1 95.69 265 SER A CA 1
ATOM 1993 C C . SER A 1 265 ? -2.359 -17.375 -13.898 1 95.69 265 SER A C 1
ATOM 1995 O O . SER A 1 265 ? -1.776 -18.453 -13.922 1 95.69 265 SER A O 1
ATOM 1997 N N . ALA A 1 266 ? -1.787 -16.328 -13.469 1 96.38 266 ALA A N 1
ATOM 1998 C CA . ALA A 1 266 ? -0.542 -16.281 -12.711 1 96.38 266 ALA A CA 1
ATOM 1999 C C . ALA A 1 266 ? -0.727 -15.508 -11.406 1 96.38 266 ALA A C 1
ATOM 2001 O O . ALA A 1 266 ? -1.243 -14.391 -11.406 1 96.38 266 ALA A O 1
ATOM 2002 N N . THR A 1 267 ? -0.274 -16.094 -10.297 1 95.62 267 THR A N 1
ATOM 2003 C CA . THR A 1 267 ? -0.477 -15.492 -8.984 1 95.62 267 THR A CA 1
ATOM 2004 C C . THR A 1 267 ? 0.859 -15.102 -8.359 1 95.62 267 THR A C 1
ATOM 2006 O O . THR A 1 267 ? 1.804 -15.891 -8.359 1 95.62 267 THR A O 1
ATOM 2009 N N . LYS A 1 268 ? 0.98 -13.906 -7.918 1 97.06 268 LYS A N 1
ATOM 2010 C CA . LYS A 1 268 ? 2.082 -13.422 -7.094 1 97.06 268 LYS A CA 1
ATOM 2011 C C . LYS A 1 268 ? 1.64 -13.219 -5.645 1 97.06 268 LYS A C 1
ATOM 2013 O O . LYS A 1 268 ? 0.838 -12.336 -5.352 1 97.06 268 LYS A O 1
ATOM 2018 N N . TRP A 1 269 ? 2.137 -14.07 -4.754 1 94.12 269 TRP A N 1
ATOM 2019 C CA . TRP A 1 269 ? 1.921 -13.867 -3.324 1 94.12 269 TRP A CA 1
ATOM 2020 C C . TRP A 1 269 ? 3.029 -13.016 -2.721 1 94.12 269 TRP A C 1
ATOM 2022 O O . TRP A 1 269 ? 4.211 -13.242 -2.988 1 94.12 269 TRP A O 1
ATOM 2032 N N . MET A 1 270 ? 2.697 -12 -1.928 1 96.56 270 MET A N 1
ATOM 2033 C CA . MET A 1 270 ? 3.645 -11.078 -1.311 1 96.56 270 MET A CA 1
ATOM 2034 C C . MET A 1 270 ? 3.611 -11.195 0.209 1 96.56 270 MET A C 1
ATOM 2036 O O . MET A 1 270 ? 2.535 -11.227 0.809 1 96.56 270 MET A O 1
ATOM 2040 N N . HIS A 1 271 ? 4.82 -11.211 0.819 1 94.62 271 HIS A N 1
ATOM 2041 C CA . HIS A 1 271 ? 4.957 -11.406 2.258 1 94.62 271 HIS A CA 1
ATOM 2042 C C . HIS A 1 271 ? 5.242 -10.086 2.971 1 94.62 271 HIS A C 1
ATOM 2044 O O . HIS A 1 271 ? 5.543 -9.078 2.324 1 94.62 271 HIS A O 1
ATOM 2050 N N . VAL A 1 272 ? 5.16 -10.078 4.324 1 94.5 272 VAL A N 1
ATOM 2051 C CA . VAL A 1 272 ? 5.367 -8.883 5.137 1 94.5 272 VAL A CA 1
ATOM 2052 C C . VAL A 1 272 ? 6.863 -8.594 5.262 1 94.5 272 VAL A C 1
ATOM 2054 O O . VAL A 1 272 ? 7.258 -7.484 5.617 1 94.5 272 VAL A O 1
ATOM 2057 N N . SER A 1 273 ? 7.691 -9.633 4.992 1 92.62 273 SER A N 1
ATOM 2058 C CA . SER A 1 273 ? 9.141 -9.492 5.039 1 92.62 273 SER A CA 1
ATOM 2059 C C . SER A 1 273 ? 9.797 -10.125 3.818 1 92.62 273 SER A C 1
ATOM 2061 O O . SER A 1 273 ? 9.164 -10.906 3.102 1 92.62 273 SER A O 1
ATOM 2063 N N . PRO A 1 274 ? 11.023 -9.695 3.559 1 91.06 274 PRO A N 1
ATOM 2064 C CA . PRO A 1 274 ? 11.711 -10.32 2.426 1 91.06 274 PRO A CA 1
ATOM 2065 C C . PRO A 1 274 ? 11.852 -11.828 2.588 1 91.06 274 PRO A C 1
ATOM 2067 O O . PRO A 1 274 ? 12.07 -12.32 3.701 1 91.06 274 PRO A O 1
ATOM 2070 N N . ILE A 1 275 ? 11.625 -12.492 1.518 1 85.56 275 ILE A N 1
ATOM 2071 C CA . ILE A 1 275 ? 11.812 -13.938 1.492 1 85.56 275 ILE A CA 1
ATOM 2072 C C . ILE A 1 275 ? 13.289 -14.258 1.271 1 85.56 275 ILE A C 1
ATOM 2074 O O . ILE A 1 275 ? 13.898 -13.789 0.302 1 85.56 275 ILE A O 1
ATOM 2078 N N . GLU A 1 276 ? 13.805 -14.711 2.369 1 66.25 276 GLU A N 1
ATOM 2079 C CA . GLU A 1 276 ? 15.211 -15.086 2.24 1 66.25 276 GLU A CA 1
ATOM 2080 C C . GLU A 1 276 ? 15.383 -16.297 1.323 1 66.25 276 GLU A C 1
ATOM 2082 O O . GLU A 1 276 ? 14.711 -17.312 1.497 1 66.25 276 GLU A O 1
ATOM 2087 N N . ASP A 1 277 ? 15.297 -16.016 0.082 1 54.41 277 ASP A N 1
ATOM 2088 C CA . ASP A 1 277 ? 15.539 -17.156 -0.794 1 54.41 277 ASP A CA 1
ATOM 2089 C C . ASP A 1 277 ? 16.625 -18.062 -0.228 1 54.41 277 ASP A C 1
ATOM 2091 O O . ASP A 1 277 ? 17.703 -17.578 0.152 1 54.41 277 ASP A O 1
ATOM 2095 N N . GLY A 1 278 ? 16.234 -18.75 0.774 1 41.66 278 GLY A N 1
ATOM 2096 C CA . GLY A 1 278 ? 17.266 -19.766 1.001 1 41.66 278 GLY A CA 1
ATOM 2097 C C . GLY A 1 278 ? 18.094 -20.047 -0.23 1 41.66 278 GLY A C 1
ATOM 2098 O O . GLY A 1 278 ? 18.984 -20.906 -0.198 1 41.66 278 GLY A O 1
ATOM 2099 N N . SER A 1 279 ? 17.312 -19.969 -1.224 1 37.5 279 SER A N 1
ATOM 2100 C CA . SER A 1 279 ? 18.266 -20.172 -2.303 1 37.5 279 SER A CA 1
ATOM 2101 C C . SER A 1 279 ? 19.453 -19.234 -2.18 1 37.5 279 SER A C 1
ATOM 2103 O O . SER A 1 279 ? 19.391 -18.078 -2.611 1 37.5 279 SER A O 1
ATOM 2105 N N . ASN A 1 280 ? 19.625 -18.781 -1.01 1 33.88 280 ASN A N 1
ATOM 2106 C CA . ASN A 1 280 ? 21.062 -18.531 -0.982 1 33.88 280 ASN A CA 1
ATOM 2107 C C . ASN A 1 280 ? 21.766 -19.156 -2.184 1 33.88 280 ASN A C 1
ATOM 2109 O O . ASN A 1 280 ? 22.156 -20.328 -2.137 1 33.88 280 ASN A O 1
ATOM 2113 N N . GLY A 1 281 ? 21.141 -19.406 -3.152 1 35.78 281 GLY A N 1
ATOM 2114 C CA . GLY A 1 281 ? 22.312 -19.562 -4.008 1 35.78 281 GLY A CA 1
ATOM 2115 C C . GLY A 1 281 ? 23.547 -18.875 -3.463 1 35.78 281 GLY A C 1
ATOM 2116 O O . GLY A 1 281 ? 23.516 -17.672 -3.16 1 35.78 281 GLY A O 1
ATOM 2117 N N . LEU A 1 282 ? 23.953 -19.312 -2.469 1 37.44 282 LEU A N 1
ATOM 2118 C CA . LEU A 1 282 ? 25.344 -18.984 -2.162 1 37.44 282 LEU A CA 1
ATOM 2119 C C . LEU A 1 282 ? 25.953 -18.156 -3.287 1 37.44 282 LEU A C 1
ATOM 2121 O O . LEU A 1 282 ? 26.031 -18.609 -4.43 1 37.44 282 LEU A O 1
ATOM 2125 N N . LEU A 1 283 ? 25.344 -17.031 -3.402 1 46.22 283 LEU A N 1
ATOM 2126 C CA . LEU A 1 283 ? 26.266 -16.25 -4.227 1 46.22 283 LEU A CA 1
ATOM 2127 C C . LEU A 1 283 ? 27.656 -16.906 -4.254 1 46.22 283 LEU A C 1
ATOM 2129 O O . LEU A 1 283 ? 28.453 -16.703 -3.338 1 46.22 283 LEU A O 1
ATOM 2133 N N . LEU A 1 284 ? 27.562 -18.094 -4.582 1 52.84 284 LEU A N 1
ATOM 2134 C CA . LEU A 1 284 ? 28.891 -18.594 -4.848 1 52.84 284 LEU A CA 1
ATOM 2135 C C . LEU A 1 284 ? 29.703 -17.594 -5.656 1 52.84 284 LEU A C 1
ATOM 2137 O O . LEU A 1 284 ? 29.156 -16.859 -6.484 1 52.84 284 LEU A O 1
ATOM 2141 N N . PRO A 1 285 ? 30.656 -17.297 -5.027 1 58.06 285 PRO A N 1
ATOM 2142 C CA . PRO A 1 285 ? 31.516 -16.406 -5.805 1 58.06 285 PRO A CA 1
ATOM 2143 C C . PRO A 1 285 ? 31.5 -16.719 -7.301 1 58.06 285 PRO A C 1
ATOM 2145 O O . PRO A 1 285 ? 31.172 -17.844 -7.691 1 58.06 285 PRO A O 1
ATOM 2148 N N . PRO A 1 286 ? 31.547 -15.648 -7.996 1 66.75 286 PRO A N 1
ATOM 2149 C CA . PRO A 1 286 ? 31.688 -15.93 -9.43 1 66.75 286 PRO A CA 1
ATOM 2150 C C . PRO A 1 286 ? 32.656 -17.094 -9.711 1 66.75 286 PRO A C 1
ATOM 2152 O O . PRO A 1 286 ? 33.688 -17.219 -9.055 1 66.75 286 PRO A O 1
ATOM 2155 N N . GLY A 1 287 ? 32.219 -18.016 -10.453 1 70.62 287 GLY A N 1
ATOM 2156 C CA . GLY A 1 287 ? 33.031 -19.141 -10.852 1 70.62 287 GLY A CA 1
ATOM 2157 C C . GLY A 1 287 ? 32.812 -20.375 -10.016 1 70.62 287 GLY A C 1
ATOM 2158 O O . GLY A 1 287 ? 33.344 -21.453 -10.328 1 70.62 287 GLY A O 1
ATOM 2159 N N . VAL A 1 288 ? 32.031 -20.188 -8.961 1 75.19 288 VAL A N 1
ATOM 2160 C CA . VAL A 1 288 ? 31.859 -21.328 -8.078 1 75.19 288 VAL A CA 1
ATOM 2161 C C . VAL A 1 288 ? 30.516 -22 -8.383 1 75.19 288 VAL A C 1
ATOM 2163 O O . VAL A 1 288 ? 29.484 -21.328 -8.516 1 75.19 288 VAL A O 1
ATOM 2166 N N . CYS A 1 289 ? 30.5 -23.234 -8.617 1 80.88 289 CYS A N 1
ATOM 2167 C CA . CYS A 1 289 ? 29.328 -24.094 -8.773 1 80.88 289 CYS A CA 1
ATOM 2168 C C . CYS A 1 289 ? 29.484 -25.375 -7.969 1 80.88 289 CYS A C 1
ATOM 2170 O O . CYS A 1 289 ? 30.328 -26.203 -8.281 1 80.88 289 CYS A O 1
ATOM 2172 N N . LYS A 1 290 ? 28.766 -25.391 -6.824 1 79.69 290 LYS A N 1
ATOM 2173 C CA . LYS A 1 290 ? 28.844 -26.562 -5.945 1 79.69 290 LYS A CA 1
ATOM 2174 C C . LYS A 1 290 ? 27.469 -26.984 -5.445 1 79.69 290 LYS A C 1
ATOM 2176 O O . LYS A 1 290 ? 26.5 -26.219 -5.555 1 79.69 290 LYS A O 1
ATOM 2181 N N . ASP A 1 291 ? 27.422 -28.219 -5.055 1 78.75 291 ASP A N 1
ATOM 2182 C CA . ASP A 1 291 ? 26.203 -28.688 -4.41 1 78.75 291 ASP A CA 1
ATOM 2183 C C . ASP A 1 291 ? 26.016 -28.047 -3.037 1 78.75 291 ASP A C 1
ATOM 2185 O O . ASP A 1 291 ? 26.984 -27.875 -2.291 1 78.75 291 ASP A O 1
ATOM 2189 N N . LEU A 1 292 ? 24.859 -27.672 -2.748 1 73.56 292 LEU A N 1
ATOM 2190 C CA . LEU A 1 292 ? 24.594 -26.922 -1.523 1 73.56 292 LEU A CA 1
ATOM 2191 C C . LEU A 1 292 ? 23.969 -27.828 -0.462 1 73.56 292 LEU A C 1
ATOM 2193 O O . LEU A 1 292 ? 23.656 -27.375 0.639 1 73.56 292 LEU A O 1
ATOM 2197 N N . HIS A 1 293 ? 23.75 -29.062 -0.843 1 72.38 293 HIS A N 1
ATOM 2198 C CA . HIS A 1 293 ? 23.219 -30.062 0.087 1 72.38 293 HIS A CA 1
ATOM 2199 C C . HIS A 1 293 ? 24 -31.359 -0.006 1 72.38 293 HIS A C 1
ATOM 2201 O O . HIS A 1 293 ? 24.344 -31.812 -1.104 1 72.38 293 HIS A O 1
ATOM 2207 N N . ALA A 1 294 ? 24.25 -31.984 1.186 1 72.56 294 ALA A N 1
ATOM 2208 C CA . ALA A 1 294 ? 25.047 -33.188 1.254 1 72.56 294 ALA A CA 1
ATOM 2209 C C . ALA A 1 294 ? 24.359 -34.344 0.541 1 72.56 294 ALA A C 1
ATOM 2211 O O . ALA A 1 294 ? 25.016 -35.281 0.061 1 72.56 294 ALA A O 1
ATOM 2212 N N . ALA A 1 295 ? 23.062 -34.281 0.415 1 70.44 295 ALA A N 1
ATOM 2213 C CA . ALA A 1 295 ? 22.297 -35.375 -0.161 1 70.44 295 ALA A CA 1
ATOM 2214 C C . ALA A 1 295 ? 22.234 -35.281 -1.681 1 70.44 295 ALA A C 1
ATOM 2216 O O . ALA A 1 295 ? 21.625 -36.125 -2.348 1 70.44 295 ALA A O 1
ATOM 2217 N N . CYS A 1 296 ? 22.797 -34.25 -2.225 1 81.56 296 CYS A N 1
ATOM 2218 C CA . CYS A 1 296 ? 22.656 -33.969 -3.646 1 81.56 296 CYS A CA 1
ATOM 2219 C C . CYS A 1 296 ? 23.109 -35.156 -4.492 1 81.56 296 CYS A C 1
ATOM 2221 O O . CYS A 1 296 ? 22.438 -35.531 -5.453 1 81.56 296 CYS A O 1
ATOM 2223 N N . VAL A 1 297 ? 24.297 -35.781 -4.125 1 83.69 297 VAL A N 1
ATOM 2224 C CA . VAL A 1 297 ? 24.812 -36.938 -4.883 1 83.69 297 VAL A CA 1
ATOM 2225 C C . VAL A 1 297 ? 23.797 -38.062 -4.875 1 83.69 297 VAL A C 1
ATOM 2227 O O . VAL A 1 297 ? 23.484 -38.625 -5.922 1 83.69 297 VAL A O 1
ATOM 2230 N N . ALA A 1 298 ? 23.266 -38.312 -3.68 1 78.5 298 ALA A N 1
ATOM 2231 C CA . ALA A 1 298 ? 22.297 -39.406 -3.561 1 78.5 298 ALA A CA 1
ATOM 2232 C C . ALA A 1 298 ? 21.016 -39.062 -4.328 1 78.5 298 ALA A C 1
ATOM 2234 O O . ALA A 1 298 ? 20.453 -39.906 -5.012 1 78.5 298 ALA A O 1
ATOM 2235 N N . TRP A 1 299 ? 20.547 -37.875 -4.223 1 79.81 299 TRP A N 1
ATOM 2236 C CA . TRP A 1 299 ? 19.328 -37.438 -4.895 1 79.81 299 TRP A CA 1
ATOM 2237 C C . TRP A 1 299 ? 19.484 -37.5 -6.41 1 79.81 299 TRP A C 1
ATOM 2239 O O . TRP A 1 299 ? 18.578 -37.906 -7.125 1 79.81 299 TRP A O 1
ATOM 2249 N N . ALA A 1 300 ? 20.609 -37.125 -6.879 1 83.25 300 ALA A N 1
ATOM 2250 C CA . ALA A 1 300 ? 20.891 -37.156 -8.312 1 83.25 300 ALA A CA 1
ATOM 2251 C C . ALA A 1 300 ? 20.828 -38.594 -8.844 1 83.25 300 ALA A C 1
ATOM 2253 O O . ALA A 1 300 ? 20.266 -38.844 -9.906 1 83.25 300 ALA A O 1
ATOM 2254 N N . LYS A 1 301 ? 21.375 -39.438 -8.039 1 82.69 301 LYS A N 1
ATOM 2255 C CA . LYS A 1 301 ? 21.375 -40.844 -8.422 1 82.69 301 LYS A CA 1
ATOM 2256 C C . LYS A 1 301 ? 19.953 -41.406 -8.453 1 82.69 301 LYS A C 1
ATOM 2258 O O . LYS A 1 301 ? 19.656 -42.312 -9.242 1 82.69 301 LYS A O 1
ATOM 2263 N N . SER A 1 302 ? 19.141 -40.812 -7.656 1 74.12 302 SER A N 1
ATOM 2264 C CA . SER A 1 302 ? 17.781 -41.312 -7.551 1 74.12 302 SER A CA 1
ATOM 2265 C C . SER A 1 302 ? 16.875 -40.656 -8.578 1 74.12 302 SER A C 1
ATOM 2267 O O . SER A 1 302 ? 15.656 -40.875 -8.578 1 74.12 302 SER A O 1
ATOM 2269 N N . GLY A 1 303 ? 17.359 -39.781 -9.383 1 77.56 303 GLY A N 1
ATOM 2270 C CA . GLY A 1 303 ? 16.625 -39.188 -10.492 1 77.56 303 GLY A CA 1
ATOM 2271 C C . GLY A 1 303 ? 15.984 -37.875 -10.141 1 77.56 303 GLY A C 1
ATOM 2272 O O . GLY A 1 303 ? 15.172 -37.344 -10.898 1 77.56 303 GLY A O 1
ATOM 2273 N N . GLU A 1 304 ? 16.375 -37.375 -9.039 1 75.38 304 GLU A N 1
ATOM 2274 C CA . GLU A 1 304 ? 15.734 -36.156 -8.562 1 75.38 304 GLU A CA 1
ATOM 2275 C C . GLU A 1 304 ? 16.078 -34.969 -9.453 1 75.38 304 GLU A C 1
ATOM 2277 O O . GLU A 1 304 ? 15.359 -33.969 -9.477 1 75.38 304 GLU A O 1
ATOM 2282 N N . CYS A 1 305 ? 17.188 -35.062 -10.172 1 81.44 305 CYS A N 1
ATOM 2283 C CA . CYS A 1 305 ? 17.578 -33.938 -11.047 1 81.44 305 CYS A CA 1
ATOM 2284 C C . CYS A 1 305 ? 16.484 -33.656 -12.07 1 81.44 305 CYS A C 1
ATOM 2286 O O . CYS A 1 305 ? 16.328 -32.5 -12.508 1 81.44 305 CYS A O 1
ATOM 2288 N N . GLU A 1 306 ? 15.703 -34.688 -12.406 1 79.75 306 GLU A N 1
ATOM 2289 C CA . GLU A 1 306 ? 14.602 -34.5 -13.359 1 79.75 306 GLU A CA 1
ATOM 2290 C C . GLU A 1 306 ? 13.273 -34.344 -12.633 1 79.75 306 GLU A C 1
ATOM 2292 O O . GLU A 1 306 ? 12.438 -33.531 -13.055 1 79.75 306 GLU A O 1
ATOM 2297 N N . LYS A 1 307 ? 13.133 -35.062 -11.578 1 65.88 307 LYS A N 1
ATOM 2298 C CA . LYS A 1 307 ? 11.859 -35.094 -10.852 1 65.88 307 LYS A CA 1
ATOM 2299 C C . LYS A 1 307 ? 11.648 -33.781 -10.109 1 65.88 307 LYS A C 1
ATOM 2301 O O . LYS A 1 307 ? 10.516 -33.312 -9.977 1 65.88 307 LYS A O 1
ATOM 2306 N N . ASN A 1 308 ? 12.719 -33.312 -9.578 1 65.81 308 ASN A N 1
ATOM 2307 C CA . ASN A 1 308 ? 12.711 -32.062 -8.82 1 65.81 308 ASN A CA 1
ATOM 2308 C C . ASN A 1 308 ? 13.695 -31.047 -9.398 1 65.81 308 ASN A C 1
ATOM 2310 O O . ASN A 1 308 ? 14.562 -30.531 -8.695 1 65.81 308 ASN A O 1
ATOM 2314 N N . LYS A 1 309 ? 13.469 -30.75 -10.648 1 76.25 309 LYS A N 1
ATOM 2315 C CA . LYS A 1 309 ? 14.461 -30 -11.43 1 76.25 309 LYS A CA 1
ATOM 2316 C C . LYS A 1 309 ? 14.688 -28.609 -10.844 1 76.25 309 LYS A C 1
ATOM 2318 O O . LYS A 1 309 ? 15.828 -28.156 -10.727 1 76.25 309 LYS A O 1
ATOM 2323 N N . ASN A 1 310 ? 13.734 -28.062 -10.453 1 71.19 310 ASN A N 1
ATOM 2324 C CA . ASN A 1 310 ? 13.867 -26.688 -9.969 1 71.19 310 ASN A CA 1
ATOM 2325 C C . ASN A 1 310 ? 14.734 -26.609 -8.719 1 71.19 310 ASN A C 1
ATOM 2327 O O . ASN A 1 310 ? 15.57 -25.719 -8.586 1 71.19 310 ASN A O 1
ATOM 2331 N N . TYR A 1 311 ? 14.617 -27.562 -7.891 1 69.06 311 TYR A N 1
ATOM 2332 C CA . TYR A 1 311 ? 15.43 -27.594 -6.68 1 69.06 311 TYR A CA 1
ATOM 2333 C C . TYR A 1 311 ? 16.844 -28.047 -6.98 1 69.06 311 TYR A C 1
ATOM 2335 O O . TYR A 1 311 ? 17.812 -27.453 -6.484 1 69.06 311 TYR A O 1
ATOM 2343 N N . MET A 1 312 ? 16.938 -29.062 -7.785 1 72.69 312 MET A N 1
ATOM 2344 C CA . MET A 1 312 ? 18.234 -29.703 -8.023 1 72.69 312 MET A CA 1
ATOM 2345 C C . MET A 1 312 ? 19.109 -28.844 -8.93 1 72.69 312 MET A C 1
ATOM 2347 O O . MET A 1 312 ? 20.266 -28.578 -8.617 1 72.69 312 MET A O 1
ATOM 2351 N N . VAL A 1 313 ? 18.484 -28.406 -10.055 1 77.5 313 VAL A N 1
ATOM 2352 C CA . VAL A 1 313 ? 19.266 -27.766 -11.109 1 77.5 313 VAL A CA 1
ATOM 2353 C C . VAL A 1 313 ? 18.969 -26.266 -11.117 1 77.5 313 VAL A C 1
ATOM 2355 O O . VAL A 1 313 ? 19.875 -25.453 -11.367 1 77.5 313 VAL A O 1
ATOM 2358 N N . GLY A 1 314 ? 17.906 -25.891 -10.711 1 71 314 GLY A N 1
ATOM 2359 C CA . GLY A 1 314 ? 17.516 -24.5 -10.758 1 71 314 GLY A CA 1
ATOM 2360 C C . GLY A 1 314 ? 16.609 -24.172 -11.938 1 71 314 GLY A C 1
ATOM 2361 O O . GLY A 1 314 ? 16.219 -25.062 -12.688 1 71 314 GLY A O 1
ATOM 2362 N N . ARG A 1 315 ? 16.141 -23.078 -12.07 1 66.69 315 ARG A N 1
ATOM 2363 C CA . ARG A 1 315 ? 15.273 -22.594 -13.141 1 66.69 315 ARG A CA 1
ATOM 2364 C C . ARG A 1 315 ? 15.523 -21.109 -13.422 1 66.69 315 ARG A C 1
ATOM 2366 O O . ARG A 1 315 ? 15.531 -20.297 -12.5 1 66.69 315 ARG A O 1
ATOM 2373 N N . GLY A 1 316 ? 15.648 -20.938 -14.805 1 61.19 316 GLY A N 1
ATOM 2374 C CA . GLY A 1 316 ? 15.93 -19.547 -15.172 1 61.19 316 GLY A CA 1
ATOM 2375 C C . GLY A 1 316 ? 17.203 -19.016 -14.539 1 61.19 316 GLY A C 1
ATOM 2376 O O . GLY A 1 316 ? 18.266 -19.594 -14.695 1 61.19 316 GLY A O 1
ATOM 2377 N N . ARG A 1 317 ? 17 -17.984 -13.734 1 64.56 317 ARG A N 1
ATOM 2378 C CA . ARG A 1 317 ? 18.156 -17.344 -13.117 1 64.56 317 ARG A CA 1
ATOM 2379 C C . ARG A 1 317 ? 18.453 -17.953 -11.75 1 64.56 317 ARG A C 1
ATOM 2381 O O . ARG A 1 317 ? 19.484 -17.641 -11.148 1 64.56 317 ARG A O 1
ATOM 2388 N N . SER A 1 318 ? 17.594 -18.766 -11.43 1 66.94 318 SER A N 1
ATOM 2389 C CA . SER A 1 318 ? 17.781 -19.375 -10.117 1 66.94 318 SER A CA 1
ATOM 2390 C C . SER A 1 318 ? 18.625 -20.641 -10.219 1 66.94 318 SER A C 1
ATOM 2392 O O . SER A 1 318 ? 18.344 -21.531 -11.023 1 66.94 318 SER A O 1
ATOM 2394 N N . LYS A 1 319 ? 19.719 -20.594 -9.43 1 69.5 319 LYS A N 1
ATOM 2395 C CA . LYS A 1 319 ? 20.562 -21.781 -9.406 1 69.5 319 LYS A CA 1
ATOM 2396 C C . LYS A 1 319 ? 20 -22.844 -8.484 1 69.5 319 LYS A C 1
ATOM 2398 O O . LYS A 1 319 ? 19.344 -22.547 -7.484 1 69.5 319 LYS A O 1
ATOM 2403 N N . GLY A 1 320 ? 20.125 -23.969 -8.922 1 71.88 320 GLY A N 1
ATOM 2404 C CA . GLY A 1 320 ? 19.656 -25.094 -8.125 1 71.88 320 GLY A CA 1
ATOM 2405 C C . GLY A 1 320 ? 20.594 -25.453 -6.988 1 71.88 320 GLY A C 1
ATOM 2406 O O . GLY A 1 320 ? 21.734 -24.984 -6.945 1 71.88 320 GLY A O 1
ATOM 2407 N N . ASN A 1 321 ? 20.125 -26.266 -6.055 1 72.44 321 ASN A N 1
ATOM 2408 C CA . ASN A 1 321 ? 20.891 -26.625 -4.863 1 72.44 321 ASN A CA 1
ATOM 2409 C C . ASN A 1 321 ? 21.859 -27.781 -5.148 1 72.44 321 ASN A C 1
ATOM 2411 O O . ASN A 1 321 ? 22.766 -28.031 -4.363 1 72.44 321 ASN A O 1
ATOM 2415 N N . CYS A 1 322 ? 21.703 -28.484 -6.273 1 78.06 322 CYS A N 1
ATOM 2416 C CA . CYS A 1 322 ? 22.5 -29.672 -6.582 1 78.06 322 CYS A CA 1
ATOM 2417 C C . CYS A 1 322 ? 23.031 -29.609 -8.008 1 78.06 322 CYS A C 1
ATOM 2419 O O . CYS A 1 322 ? 22.953 -30.594 -8.75 1 78.06 322 CYS A O 1
ATOM 2421 N N . MET A 1 323 ? 23.422 -28.422 -8.359 1 85.44 323 MET A N 1
ATOM 2422 C CA . MET A 1 323 ? 23.828 -28.219 -9.75 1 85.44 323 MET A CA 1
ATOM 2423 C C . MET A 1 323 ? 25 -29.109 -10.117 1 85.44 323 MET A C 1
ATOM 2425 O O . MET A 1 323 ? 25.031 -29.688 -11.203 1 85.44 323 MET A O 1
ATOM 2429 N N . ARG A 1 324 ? 25.969 -29.281 -9.273 1 86.56 324 ARG A N 1
ATOM 2430 C CA . ARG A 1 324 ? 27.156 -30.078 -9.578 1 86.56 324 ARG A CA 1
ATOM 2431 C C . ARG A 1 324 ? 26.812 -31.547 -9.719 1 86.56 324 ARG A C 1
ATOM 2433 O O . ARG A 1 324 ? 27.188 -32.188 -10.703 1 86.56 324 ARG A O 1
ATOM 2440 N N . SER A 1 325 ? 26.047 -32.031 -8.742 1 86.12 325 SER A N 1
ATOM 2441 C CA . SER A 1 325 ? 25.656 -33.438 -8.789 1 86.12 325 SER A CA 1
ATOM 2442 C C . SER A 1 325 ? 24.766 -33.719 -9.992 1 86.12 325 SER A C 1
ATOM 2444 O O . SER A 1 325 ? 24.734 -34.844 -10.484 1 86.12 325 SER A O 1
ATOM 2446 N N . CYS A 1 326 ? 24.125 -32.719 -10.492 1 89.44 326 CYS A N 1
ATOM 2447 C CA . CYS A 1 326 ? 23.234 -32.906 -11.617 1 89.44 326 CYS A CA 1
ATOM 2448 C C . CYS A 1 326 ? 23.922 -32.594 -12.938 1 89.44 326 CYS A C 1
ATOM 2450 O O . CYS A 1 326 ? 23.281 -32.594 -13.992 1 89.44 326 CYS A O 1
ATOM 2452 N N . GLY A 1 327 ? 25.141 -32.219 -12.789 1 87.88 327 GLY A N 1
ATOM 2453 C CA . GLY A 1 327 ? 25.922 -31.875 -13.977 1 87.88 327 GLY A CA 1
ATOM 2454 C C . GLY A 1 327 ? 25.5 -30.578 -14.625 1 87.88 327 GLY A C 1
ATOM 2455 O O . GLY A 1 327 ? 25.625 -30.406 -15.836 1 87.88 327 GLY A O 1
ATOM 2456 N N . ALA A 1 328 ? 24.906 -29.672 -13.82 1 86.19 328 ALA A N 1
ATOM 2457 C CA . ALA A 1 328 ? 24.312 -28.469 -14.383 1 86.19 328 ALA A CA 1
ATOM 2458 C C . ALA A 1 328 ? 25.203 -27.25 -14.164 1 86.19 328 ALA A C 1
ATOM 2460 O O . ALA A 1 328 ? 24.812 -26.125 -14.453 1 86.19 328 ALA A O 1
ATOM 2461 N N . CYS A 1 329 ? 26.391 -27.469 -13.695 1 86 329 CYS A N 1
ATOM 2462 C CA . CYS A 1 329 ? 27.312 -26.359 -13.484 1 86 329 CYS A CA 1
ATOM 2463 C C . CYS A 1 329 ? 27.906 -25.875 -14.805 1 86 329 CYS A C 1
ATOM 2465 O O . CYS A 1 329 ? 28.281 -26.688 -15.656 1 86 329 CYS A O 1
ATOM 2467 N N . PRO A 1 330 ? 27.891 -24.531 -15 1 81.56 330 PRO A N 1
ATOM 2468 C CA . PRO A 1 330 ? 28.531 -24.016 -16.219 1 81.56 330 PRO A CA 1
ATOM 2469 C C . PRO A 1 330 ? 30 -24.422 -16.328 1 81.56 330 PRO A C 1
ATOM 2471 O O . PRO A 1 330 ? 30.641 -24.672 -15.305 1 81.56 330 PRO A O 1
ATOM 2474 N N . GLU A 1 331 ? 30.438 -24.453 -17.656 1 80.62 331 GLU A N 1
ATOM 2475 C CA . GLU A 1 331 ? 31.859 -24.75 -17.891 1 80.62 331 GLU A CA 1
ATOM 2476 C C . GLU A 1 331 ? 32.75 -23.703 -17.234 1 80.62 331 GLU A C 1
ATOM 2478 O O . GLU A 1 331 ? 32.438 -22.516 -17.234 1 80.62 331 GLU A O 1
ATOM 2483 N N . GLY A 1 332 ? 33.812 -24.094 -16.672 1 77.38 332 GLY A N 1
ATOM 2484 C CA . GLY A 1 332 ? 34.75 -23.188 -16.047 1 77.38 332 GLY A CA 1
ATOM 2485 C C . GLY A 1 332 ? 34.469 -22.922 -14.586 1 77.38 332 GLY A C 1
ATOM 2486 O O . GLY A 1 332 ? 35.219 -22.219 -13.914 1 77.38 332 GLY A O 1
ATOM 2487 N N . THR A 1 333 ? 33.344 -23.547 -14.227 1 77.62 333 THR A N 1
ATOM 2488 C CA . THR A 1 333 ? 33.031 -23.344 -12.812 1 77.62 333 THR A CA 1
ATOM 2489 C C . THR A 1 333 ? 33.75 -24.391 -11.953 1 77.62 333 THR A C 1
ATOM 2491 O O . THR A 1 333 ? 34.094 -25.469 -12.445 1 77.62 333 THR A O 1
ATOM 2494 N N . HIS A 1 334 ? 34.156 -23.891 -10.75 1 75.44 334 HIS A N 1
ATOM 2495 C CA . HIS A 1 334 ? 34.844 -24.766 -9.805 1 75.44 334 HIS A CA 1
ATOM 2496 C C . HIS A 1 334 ? 34.062 -24.875 -8.5 1 75.44 334 HIS A C 1
ATOM 2498 O O . HIS A 1 334 ? 33.062 -24.156 -8.297 1 75.44 334 HIS A O 1
ATOM 2504 N N . GLU A 1 335 ? 34.312 -25.906 -7.672 1 76.38 335 GLU A N 1
ATOM 2505 C CA . GLU A 1 335 ? 33.656 -26.078 -6.379 1 76.38 335 GLU A CA 1
ATOM 2506 C C . GLU A 1 335 ? 34.25 -25.125 -5.336 1 76.38 335 GLU A C 1
ATOM 2508 O O . GLU A 1 335 ? 35.406 -24.781 -5.387 1 76.38 335 GLU A O 1
ATOM 2513 N N . MET B 1 1 ? 33.844 30.438 42.094 1 21.61 1 MET B N 1
ATOM 2514 C CA . MET B 1 1 ? 33.625 29.125 41.469 1 21.61 1 MET B CA 1
ATOM 2515 C C . MET B 1 1 ? 32.219 28.625 41.688 1 21.61 1 MET B C 1
ATOM 2517 O O . MET B 1 1 ? 32 27.5 42.125 1 21.61 1 MET B O 1
ATOM 2521 N N . PRO B 1 2 ? 31.109 29.438 41.719 1 20.16 2 PRO B N 1
ATOM 2522 C CA . PRO B 1 2 ? 29.859 29.297 42.469 1 20.16 2 PRO B CA 1
ATOM 2523 C C . PRO B 1 2 ? 28.906 28.281 41.875 1 20.16 2 PRO B C 1
ATOM 2525 O O . PRO B 1 2 ? 28.516 28.422 40.688 1 20.16 2 PRO B O 1
ATOM 2528 N N . ARG B 1 3 ? 28.938 26.953 42.281 1 19.55 3 ARG B N 1
ATOM 2529 C CA . ARG B 1 3 ? 28.516 25.609 41.906 1 19.55 3 ARG B CA 1
ATOM 2530 C C . ARG B 1 3 ? 27.016 25.438 42.062 1 19.55 3 ARG B C 1
ATOM 2532 O O . ARG B 1 3 ? 26.547 24.422 42.594 1 19.55 3 ARG B O 1
ATOM 2539 N N . ALA B 1 4 ? 26.125 26.516 42.219 1 20.36 4 ALA B N 1
ATOM 2540 C CA . ALA B 1 4 ? 24.844 26.406 42.906 1 20.36 4 ALA B CA 1
ATOM 2541 C C . ALA B 1 4 ? 23.844 25.609 42.094 1 20.36 4 ALA B C 1
ATOM 2543 O O . ALA B 1 4 ? 23.219 26.156 41.188 1 20.36 4 ALA B O 1
ATOM 2544 N N . VAL B 1 5 ? 23.969 24.297 41.75 1 18.8 5 VAL B N 1
ATOM 2545 C CA . VAL B 1 5 ? 23.359 23.453 40.75 1 18.8 5 VAL B CA 1
ATOM 2546 C C . VAL B 1 5 ? 21.938 23.078 41.156 1 18.8 5 VAL B C 1
ATOM 2548 O O . VAL B 1 5 ? 21.047 23 40.281 1 18.8 5 VAL B O 1
ATOM 2551 N N . ALA B 1 6 ? 21.484 22.688 42.406 1 20.33 6 ALA B N 1
ATOM 2552 C CA . ALA B 1 6 ? 20.75 21.438 42.562 1 20.33 6 ALA B CA 1
ATOM 2553 C C . ALA B 1 6 ? 19.25 21.641 42.375 1 20.33 6 ALA B C 1
ATOM 2555 O O . ALA B 1 6 ? 18.625 22.406 43.094 1 20.33 6 ALA B O 1
ATOM 2556 N N . VAL B 1 7 ? 18.562 21.391 41.125 1 19.22 7 VAL B N 1
ATOM 2557 C CA . VAL B 1 7 ? 17.25 21.5 40.531 1 19.22 7 VAL B CA 1
ATOM 2558 C C . VAL B 1 7 ? 16.281 20.516 41.188 1 19.22 7 VAL B C 1
ATOM 2560 O O . VAL B 1 7 ? 16.328 19.312 40.906 1 19.22 7 VAL B O 1
ATOM 2563 N N . ALA B 1 8 ? 15.992 20.547 42.469 1 18 8 ALA B N 1
ATOM 2564 C CA . ALA B 1 8 ? 15.188 19.5 43.125 1 18 8 ALA B CA 1
ATOM 2565 C C . ALA B 1 8 ? 13.758 19.516 42.594 1 18 8 ALA B C 1
ATOM 2567 O O . ALA B 1 8 ? 13.047 20.516 42.719 1 18 8 ALA B O 1
ATOM 2568 N N . LEU B 1 9 ? 13.305 18.688 41.594 1 18.7 9 LEU B N 1
ATOM 2569 C CA . LEU B 1 9 ? 12.133 18.312 40.812 1 18.7 9 LEU B CA 1
ATOM 2570 C C . LEU B 1 9 ? 11.047 17.719 41.688 1 18.7 9 LEU B C 1
ATOM 2572 O O . LEU B 1 9 ? 10.984 16.5 41.875 1 18.7 9 LEU B O 1
ATOM 2576 N N . ALA B 1 10 ? 10.758 18.297 42.906 1 17.31 10 ALA B N 1
ATOM 2577 C CA . ALA B 1 10 ? 9.93 17.5 43.812 1 17.31 10 ALA B CA 1
ATOM 2578 C C . ALA B 1 10 ? 8.586 17.172 43.156 1 17.31 10 ALA B C 1
ATOM 2580 O O . ALA B 1 10 ? 8.141 17.859 42.25 1 17.31 10 ALA B O 1
ATOM 2581 N N . LEU B 1 11 ? 7.625 16.422 43.938 1 18.12 11 LEU B N 1
ATOM 2582 C CA . LEU B 1 11 ? 6.629 15.367 44.125 1 18.12 11 LEU B CA 1
ATOM 2583 C C . LEU B 1 11 ? 5.246 15.859 43.719 1 18.12 11 LEU B C 1
ATOM 2585 O O . LEU B 1 11 ? 4.918 17.031 43.906 1 18.12 11 LEU B O 1
ATOM 2589 N N . ALA B 1 12 ? 4.312 14.945 43.031 1 17.81 12 ALA B N 1
ATOM 2590 C CA . ALA B 1 12 ? 3.146 14.508 42.25 1 17.81 12 ALA B CA 1
ATOM 2591 C C . ALA B 1 12 ? 1.852 14.859 43 1 17.81 12 ALA B C 1
ATOM 2593 O O . ALA B 1 12 ? 0.931 15.422 42.375 1 17.81 12 ALA B O 1
ATOM 2594 N N . CYS B 1 13 ? 1.323 14.141 44.062 1 17.94 13 CYS B N 1
ATOM 2595 C CA . CYS B 1 13 ? 0.103 13.344 44.062 1 17.94 13 CYS B CA 1
ATOM 2596 C C . CYS B 1 13 ? -1.074 14.133 44.625 1 17.94 13 CYS B C 1
ATOM 2598 O O . CYS B 1 13 ? -1.17 14.352 45.812 1 17.94 13 CYS B O 1
ATOM 2600 N N . ALA B 1 14 ? -1.363 15.406 44.312 1 16.81 14 ALA B N 1
ATOM 2601 C CA . ALA B 1 14 ? -2.307 16.062 45.188 1 16.81 14 ALA B CA 1
ATOM 2602 C C . ALA B 1 14 ? -3.65 15.336 45.219 1 16.81 14 ALA B C 1
ATOM 2604 O O . ALA B 1 14 ? -4.227 15.07 44.156 1 16.81 14 ALA B O 1
ATOM 2605 N N . LEU B 1 15 ? -4.172 14.711 46.375 1 18.09 15 LEU B N 1
ATOM 2606 C CA . LEU B 1 15 ? -5.23 13.93 46.969 1 18.09 15 LEU B CA 1
ATOM 2607 C C . LEU B 1 15 ? -6.562 14.672 46.938 1 18.09 15 LEU B C 1
ATOM 2609 O O . LEU B 1 15 ? -7 15.25 47.938 1 18.09 15 LEU B O 1
ATOM 2613 N N . ALA B 1 16 ? -6.949 15.617 46.062 1 16.77 16 ALA B N 1
ATOM 2614 C CA . ALA B 1 16 ? -8.062 16.375 46.594 1 16.77 16 ALA B CA 1
ATOM 2615 C C . ALA B 1 16 ? -9.328 15.531 46.688 1 16.77 16 ALA B C 1
ATOM 2617 O O . ALA B 1 16 ? -9.93 15.195 45.688 1 16.77 16 ALA B O 1
ATOM 2618 N N . CYS B 1 17 ? -9.594 14.484 47.656 1 17.33 17 CYS B N 1
ATOM 2619 C CA . CYS B 1 17 ? -10.672 13.531 47.938 1 17.33 17 CYS B CA 1
ATOM 2620 C C . CYS B 1 17 ? -11.953 14.258 48.312 1 17.33 17 CYS B C 1
ATOM 2622 O O . CYS B 1 17 ? -12.938 13.625 48.688 1 17.33 17 CYS B O 1
ATOM 2624 N N . ALA B 1 18 ? -12.078 15.586 48.375 1 16.08 18 ALA B N 1
ATOM 2625 C CA . ALA B 1 18 ? -12.883 15.938 49.531 1 16.08 18 ALA B CA 1
ATOM 2626 C C . ALA B 1 18 ? -14.266 15.312 49.469 1 16.08 18 ALA B C 1
ATOM 2628 O O . ALA B 1 18 ? -14.695 14.609 50.375 1 16.08 18 ALA B O 1
ATOM 2629 N N . ARG B 1 19 ? -15.422 16.125 49.531 1 17.19 19 ARG B N 1
ATOM 2630 C CA . ARG B 1 19 ? -16.469 16.344 50.5 1 17.19 19 ARG B CA 1
ATOM 2631 C C . ARG B 1 19 ? -17.703 15.492 50.188 1 17.19 19 ARG B C 1
ATOM 2633 O O . ARG B 1 19 ? -17.906 15.086 49.062 1 17.19 19 ARG B O 1
ATOM 2640 N N . GLY B 1 20 ? -18.469 14.867 51.281 1 17.27 20 GLY B N 1
ATOM 2641 C CA . GLY B 1 20 ? -19.453 13.883 51.719 1 17.27 20 GLY B CA 1
ATOM 2642 C C . GLY B 1 20 ? -20.859 14.211 51.281 1 17.27 20 GLY B C 1
ATOM 2643 O O . GLY B 1 20 ? -21.797 13.422 51.5 1 17.27 20 GLY B O 1
ATOM 2644 N N . VAL B 1 21 ? -21.203 15.406 50.719 1 17.08 21 VAL B N 1
ATOM 2645 C CA . VAL B 1 21 ? -22.484 15.906 51.219 1 17.08 21 VAL B CA 1
ATOM 2646 C C . VAL B 1 21 ? -23.609 14.969 50.781 1 17.08 21 VAL B C 1
ATOM 2648 O O . VAL B 1 21 ? -23.594 14.438 49.688 1 17.08 21 VAL B O 1
ATOM 2651 N N . ASP B 1 22 ? -24.469 14.484 51.781 1 16.72 22 ASP B N 1
ATOM 2652 C CA . ASP B 1 22 ? -25.5 13.5 52.094 1 16.72 22 ASP B CA 1
ATOM 2653 C C . ASP B 1 22 ? -26.812 13.852 51.375 1 16.72 22 ASP B C 1
ATOM 2655 O O . ASP B 1 22 ? -27.75 13.055 51.375 1 16.72 22 ASP B O 1
ATOM 2659 N N . ALA B 1 23 ? -27.016 14.961 50.781 1 15.91 23 ALA B N 1
ATOM 2660 C CA . ALA B 1 23 ? -28.359 15.508 50.969 1 15.91 23 ALA B CA 1
ATOM 2661 C C . ALA B 1 23 ? -29.422 14.586 50.375 1 15.91 23 ALA B C 1
ATOM 2663 O O . ALA B 1 23 ? -29.328 14.203 49.188 1 15.91 23 ALA B O 1
ATOM 2664 N N . ARG B 1 24 ? -30.25 13.953 51.312 1 17.39 24 ARG B N 1
ATOM 2665 C CA . ARG B 1 24 ? -31.375 13.039 51.25 1 17.39 24 ARG B CA 1
ATOM 2666 C C . ARG B 1 24 ? -32.531 13.648 50.469 1 17.39 24 ARG B C 1
ATOM 2668 O O . ARG B 1 24 ? -33.25 14.523 50.969 1 17.39 24 ARG B O 1
ATOM 2675 N N . VAL B 1 25 ? -32.281 14.453 49.406 1 16.34 25 VAL B N 1
ATOM 2676 C CA . VAL B 1 25 ? -33.5 15.188 49.062 1 16.34 25 VAL B CA 1
ATOM 2677 C C . VAL B 1 25 ? -34.656 14.219 48.906 1 16.34 25 VAL B C 1
ATOM 2679 O O . VAL B 1 25 ? -34.469 13.055 48.531 1 16.34 25 VAL B O 1
ATOM 2682 N N . GLY B 1 26 ? -35.875 14.711 49.469 1 17.28 26 GLY B N 1
ATOM 2683 C CA . GLY B 1 26 ? -37.188 14.305 49.969 1 17.28 26 GLY B CA 1
ATOM 2684 C C . GLY B 1 26 ? -38.031 13.672 48.906 1 17.28 26 GLY B C 1
ATOM 2685 O O . GLY B 1 26 ? -37.75 13.781 47.688 1 17.28 26 GLY B O 1
ATOM 2686 N N . PRO B 1 27 ? -39.188 13.141 49.375 1 18.5 27 PRO B N 1
ATOM 2687 C CA . PRO B 1 27 ? -40.094 12.07 48.938 1 18.5 27 PRO B CA 1
ATOM 2688 C C . PRO B 1 27 ? -41 12.484 47.781 1 18.5 27 PRO B C 1
ATOM 2690 O O . PRO B 1 27 ? -41.812 11.688 47.344 1 18.5 27 PRO B O 1
ATOM 2693 N N . MET B 1 28 ? -40.625 13.539 46.969 1 16.92 28 MET B N 1
ATOM 2694 C CA . MET B 1 28 ? -41.844 14.188 46.5 1 16.92 28 MET B CA 1
ATOM 2695 C C . MET B 1 28 ? -42.812 13.164 45.906 1 16.92 28 MET B C 1
ATOM 2697 O O . MET B 1 28 ? -42.406 12.109 45.438 1 16.92 28 MET B O 1
ATOM 2701 N N . GLY B 1 29 ? -44.125 13.531 46.094 1 17.42 29 GLY B N 1
ATOM 2702 C CA . GLY B 1 29 ? -45.469 13.016 46.125 1 17.42 29 GLY B CA 1
ATOM 2703 C C . GLY B 1 29 ? -45.906 12.445 44.781 1 17.42 29 GLY B C 1
ATOM 2704 O O . GLY B 1 29 ? -45.281 12.68 43.75 1 17.42 29 GLY B O 1
ATOM 2705 N N . THR B 1 30 ? -47.125 11.82 44.719 1 17.95 30 THR B N 1
ATOM 2706 C CA . THR B 1 30 ? -47.875 10.695 44.188 1 17.95 30 THR B CA 1
ATOM 2707 C C . THR B 1 30 ? -48.5 11.062 42.844 1 17.95 30 THR B C 1
ATOM 2709 O O . THR B 1 30 ? -49 10.188 42.125 1 17.95 30 THR B O 1
ATOM 2712 N N . GLY B 1 31 ? -48.438 12.484 42.469 1 16.52 31 GLY B N 1
ATOM 2713 C CA . GLY B 1 31 ? -49.75 12.742 41.938 1 16.52 31 GLY B CA 1
ATOM 2714 C C . GLY B 1 31 ? -50.094 11.883 40.75 1 16.52 31 GLY B C 1
ATOM 2715 O O . GLY B 1 31 ? -49.219 11.25 40.156 1 16.52 31 GLY B O 1
ATOM 2716 N N . ASP B 1 32 ? -51.312 12.234 40.125 1 17.66 32 ASP B N 1
ATOM 2717 C CA . ASP B 1 32 ? -52.531 11.68 39.594 1 17.66 32 ASP B CA 1
ATOM 2718 C C . ASP B 1 32 ? -52.312 11.219 38.125 1 17.66 32 ASP B C 1
ATOM 2720 O O . ASP B 1 32 ? -51.312 11.531 37.531 1 17.66 32 ASP B O 1
ATOM 2724 N N . GLY B 1 33 ? -53.406 11.367 37.406 1 17.94 33 GLY B N 1
ATOM 2725 C CA . GLY B 1 33 ? -54.281 10.562 36.594 1 17.94 33 GLY B CA 1
ATOM 2726 C C . GLY B 1 33 ? -53.969 10.633 35.094 1 17.94 33 GLY B C 1
ATOM 2727 O O . GLY B 1 33 ? -54.719 10.117 34.281 1 17.94 33 GLY B O 1
ATOM 2728 N N . VAL B 1 34 ? -52.812 11.352 34.719 1 18.05 34 VAL B N 1
ATOM 2729 C CA . VAL B 1 34 ? -53.156 11.898 33.406 1 18.05 34 VAL B CA 1
ATOM 2730 C C . VAL B 1 34 ? -53.469 10.773 32.438 1 18.05 34 VAL B C 1
ATOM 2732 O O . VAL B 1 34 ? -52.906 9.688 32.5 1 18.05 34 VAL B O 1
ATOM 2735 N N . ASP B 1 35 ? -54.562 11.047 31.75 1 17.95 35 ASP B N 1
ATOM 2736 C CA . ASP B 1 35 ? -55.438 10.328 30.828 1 17.95 35 ASP B CA 1
ATOM 2737 C C . ASP B 1 35 ? -54.688 9.906 29.562 1 17.95 35 ASP B C 1
ATOM 2739 O O . ASP B 1 35 ? -53.781 10.602 29.125 1 17.95 35 ASP B O 1
ATOM 2743 N N . ALA B 1 36 ? -54.844 8.641 29.141 1 18.52 36 ALA B N 1
ATOM 2744 C CA . ALA B 1 36 ? -54.312 7.68 28.172 1 18.52 36 ALA B CA 1
ATOM 2745 C C . ALA B 1 36 ? -54.531 8.172 26.734 1 18.52 36 ALA B C 1
ATOM 2747 O O . ALA B 1 36 ? -54.188 7.465 25.781 1 18.52 36 ALA B O 1
ATOM 2748 N N . SER B 1 37 ? -55.125 9.43 26.547 1 16.83 37 SER B N 1
ATOM 2749 C CA . SER B 1 37 ? -55.969 9.242 25.359 1 16.83 37 SER B CA 1
ATOM 2750 C C . SER B 1 37 ? -55.125 8.867 24.141 1 16.83 37 SER B C 1
ATOM 2752 O O . SER B 1 37 ? -55.375 7.855 23.484 1 16.83 37 SER B O 1
ATOM 2754 N N . VAL B 1 38 ? -55.219 9.766 23.047 1 19.64 38 VAL B N 1
ATOM 2755 C CA . VAL B 1 38 ? -55.625 9.625 21.641 1 19.64 38 VAL B CA 1
ATOM 2756 C C . VAL B 1 38 ? -54.406 9.305 20.781 1 19.64 38 VAL B C 1
ATOM 2758 O O . VAL B 1 38 ? -53.375 9.992 20.875 1 19.64 38 VAL B O 1
ATOM 2761 N N . GLY B 1 39 ? -54.156 8.039 20.453 1 18.86 39 GLY B N 1
ATOM 2762 C CA . GLY B 1 39 ? -53.125 7.363 19.672 1 18.86 39 GLY B CA 1
ATOM 2763 C C . GLY B 1 39 ? -52.969 7.906 18.266 1 18.86 39 GLY B C 1
ATOM 2764 O O . GLY B 1 39 ? -53.656 7.457 17.359 1 18.86 39 GLY B O 1
ATOM 2765 N N . ARG B 1 40 ? -53.125 9.289 17.969 1 18.66 40 ARG B N 1
ATOM 2766 C CA . ARG B 1 40 ? -53.188 9.57 16.547 1 18.66 40 ARG B CA 1
ATOM 2767 C C . ARG B 1 40 ? -51.969 9 15.82 1 18.66 40 ARG B C 1
ATOM 2769 O O . ARG B 1 40 ? -50.844 9.133 16.281 1 18.66 40 ARG B O 1
ATOM 2776 N N . SER B 1 41 ? -52.219 7.957 14.977 1 19.28 41 SER B N 1
ATOM 2777 C CA . SER B 1 41 ? -51.375 7.168 14.078 1 19.28 41 SER B CA 1
ATOM 2778 C C . SER B 1 41 ? -50.594 8.055 13.102 1 19.28 41 SER B C 1
ATOM 2780 O O . SER B 1 41 ? -51.188 8.648 12.195 1 19.28 41 SER B O 1
ATOM 2782 N N . MET B 1 42 ? -49.906 9.125 13.523 1 19.53 42 MET B N 1
ATOM 2783 C CA . MET B 1 42 ? -49.344 9.93 12.445 1 19.53 42 MET B CA 1
ATOM 2784 C C . MET B 1 42 ? -48.594 9.055 11.453 1 19.53 42 MET B C 1
ATOM 2786 O O . MET B 1 42 ? -47.719 8.266 11.852 1 19.53 42 MET B O 1
ATOM 2790 N N . GLU B 1 43 ? -49.219 8.742 10.305 1 20.95 43 GLU B N 1
ATOM 2791 C CA . GLU B 1 43 ? -48.656 8.141 9.094 1 20.95 43 GLU B CA 1
ATOM 2792 C C . GLU B 1 43 ? -47.406 8.844 8.648 1 20.95 43 GLU B C 1
ATOM 2794 O O . GLU B 1 43 ? -47.438 10.016 8.25 1 20.95 43 GLU B O 1
ATOM 2799 N N . LEU B 1 44 ? -46.406 8.773 9.43 1 21.86 44 LEU B N 1
ATOM 2800 C CA . LEU B 1 44 ? -45.188 9.406 8.969 1 21.86 44 LEU B CA 1
ATOM 2801 C C . LEU B 1 44 ? -44.844 8.977 7.543 1 21.86 44 LEU B C 1
ATOM 2803 O O . LEU B 1 44 ? -44.75 7.785 7.254 1 21.86 44 LEU B O 1
ATOM 2807 N N . GLY B 1 45 ? -45.375 9.695 6.621 1 20.77 45 GLY B N 1
ATOM 2808 C CA . GLY B 1 45 ? -45.094 9.602 5.199 1 20.77 45 GLY B CA 1
ATOM 2809 C C . GLY B 1 45 ? -43.625 9.312 4.895 1 20.77 45 GLY B C 1
ATOM 2810 O O . GLY B 1 45 ? -42.75 9.836 5.566 1 20.77 45 GLY B O 1
ATOM 2811 N N . ARG B 1 46 ? -43.375 8.117 4.293 1 22.81 46 ARG B N 1
ATOM 2812 C CA . ARG B 1 46 ? -42.125 7.566 3.807 1 22.81 46 ARG B CA 1
ATOM 2813 C C . ARG B 1 46 ? -41.312 8.609 3.016 1 22.81 46 ARG B C 1
ATOM 2815 O O . ARG B 1 46 ? -41.844 9.164 2.039 1 22.81 46 ARG B O 1
ATOM 2822 N N . ALA B 1 47 ? -40.594 9.398 3.707 1 23.56 47 ALA B N 1
ATOM 2823 C CA . ALA B 1 47 ? -39.781 10.297 2.889 1 23.56 47 ALA B CA 1
ATOM 2824 C C . ALA B 1 47 ? -39.188 9.57 1.677 1 23.56 47 ALA B C 1
ATOM 2826 O O . ALA B 1 47 ? -38.844 8.391 1.764 1 23.56 47 ALA B O 1
ATOM 2827 N N . PRO B 1 48 ? -39.5 10 0.5 1 22.59 48 PRO B N 1
ATOM 2828 C CA . PRO B 1 48 ? -39 9.406 -0.739 1 22.59 48 PRO B CA 1
ATOM 2829 C C . PRO B 1 48 ? -37.531 9.047 -0.666 1 22.59 48 PRO B C 1
ATOM 2831 O O . PRO B 1 48 ? -36.75 9.719 0.031 1 22.59 48 PRO B O 1
ATOM 2834 N N . THR B 1 49 ? -37.281 7.691 -0.648 1 23.52 49 THR B N 1
ATOM 2835 C CA . THR B 1 49 ? -35.969 7.02 -0.746 1 23.52 49 THR B CA 1
ATOM 2836 C C . THR B 1 49 ? -35.125 7.645 -1.844 1 23.52 49 THR B C 1
ATOM 2838 O O . THR B 1 49 ? -35.5 7.625 -3.018 1 23.52 49 THR B O 1
ATOM 2841 N N . THR B 1 50 ? -34.625 8.852 -1.622 1 23.16 50 THR B N 1
ATOM 2842 C CA . THR B 1 50 ? -33.688 9.367 -2.613 1 23.16 50 THR B CA 1
ATOM 2843 C C . THR B 1 50 ? -32.75 8.258 -3.082 1 23.16 50 THR B C 1
ATOM 2845 O O . THR B 1 50 ? -32.219 7.5 -2.268 1 23.16 50 THR B O 1
ATOM 2848 N N . THR B 1 51 ? -33.031 7.727 -4.188 1 22.23 51 THR B N 1
ATOM 2849 C CA . THR B 1 51 ? -32.219 6.812 -4.961 1 22.23 51 THR B CA 1
ATOM 2850 C C . THR B 1 51 ? -30.75 7.234 -4.898 1 22.23 51 THR B C 1
ATOM 2852 O O . THR B 1 51 ? -30.391 8.352 -5.281 1 22.23 51 THR B O 1
ATOM 2855 N N . ALA B 1 52 ? -30.125 6.887 -3.844 1 26.36 52 ALA B N 1
ATOM 2856 C CA . ALA B 1 52 ? -28.672 7.051 -3.711 1 26.36 52 ALA B CA 1
ATOM 2857 C C . ALA B 1 52 ? -27.969 6.75 -5.031 1 26.36 52 ALA B C 1
ATOM 2859 O O . ALA B 1 52 ? -28.109 5.656 -5.582 1 26.36 52 ALA B O 1
ATOM 2860 N N . GLY B 1 53 ? -27.797 7.758 -5.816 1 24.89 53 GLY B N 1
ATOM 2861 C CA . GLY B 1 53 ? -27.031 7.727 -7.055 1 24.89 53 GLY B CA 1
ATOM 2862 C C . GLY B 1 53 ? -25.891 6.738 -7.027 1 24.89 53 GLY B C 1
ATOM 2863 O O . GLY B 1 53 ? -25.469 6.297 -5.953 1 24.89 53 GLY B O 1
ATOM 2864 N N . ASP B 1 54 ? -25.578 6.098 -8.109 1 25.69 54 ASP B N 1
ATOM 2865 C CA . ASP B 1 54 ? -24.516 5.18 -8.516 1 25.69 54 ASP B CA 1
ATOM 2866 C C . ASP B 1 54 ? -23.156 5.66 -8.023 1 25.69 54 ASP B C 1
ATOM 2868 O O . ASP B 1 54 ? -22.547 6.566 -8.602 1 25.69 54 ASP B O 1
ATOM 2872 N N . ALA B 1 55 ? -22.906 5.801 -6.793 1 25.31 55 ALA B N 1
ATOM 2873 C CA . ALA B 1 55 ? -21.609 6.133 -6.207 1 25.31 55 ALA B CA 1
ATOM 2874 C C . ALA B 1 55 ? -20.516 5.227 -6.758 1 25.31 55 ALA B C 1
ATOM 2876 O O . ALA B 1 55 ? -20.219 4.172 -6.188 1 25.31 55 ALA B O 1
ATOM 2877 N N . ARG B 1 56 ? -20.469 4.895 -8.039 1 32.03 56 ARG B N 1
ATOM 2878 C CA . ARG B 1 56 ? -19.172 4.457 -8.523 1 32.03 56 ARG B CA 1
ATOM 2879 C C . ARG B 1 56 ? -18.047 5.234 -7.844 1 32.03 56 ARG B C 1
ATOM 2881 O O . ARG B 1 56 ? -18.016 6.465 -7.887 1 32.03 56 ARG B O 1
ATOM 2888 N N . GLY B 1 57 ? -17.688 4.969 -6.699 1 32.34 57 GLY B N 1
ATOM 2889 C CA . GLY B 1 57 ? -16.703 5.633 -5.859 1 32.34 57 GLY B CA 1
ATOM 2890 C C . GLY B 1 57 ? -15.648 6.379 -6.648 1 32.34 57 GLY B C 1
ATOM 2891 O O . GLY B 1 57 ? -15.109 5.852 -7.625 1 32.34 57 GLY B O 1
ATOM 2892 N N . ALA B 1 58 ? -15.648 7.617 -6.898 1 34.97 58 ALA B N 1
ATOM 2893 C CA . ALA B 1 58 ? -14.672 8.57 -7.418 1 34.97 58 ALA B CA 1
ATOM 2894 C C . ALA B 1 58 ? -13.25 8.172 -7.008 1 34.97 58 ALA B C 1
ATOM 2896 O O . ALA B 1 58 ? -12.75 8.617 -5.977 1 34.97 58 ALA B O 1
ATOM 2897 N N . GLY B 1 59 ? -12.922 6.953 -7.031 1 42.12 59 GLY B N 1
ATOM 2898 C CA . GLY B 1 59 ? -11.516 6.711 -6.758 1 42.12 59 GLY B CA 1
ATOM 2899 C C . GLY B 1 59 ? -10.586 7.574 -7.586 1 42.12 59 GLY B C 1
ATOM 2900 O O . GLY B 1 59 ? -10.82 7.777 -8.781 1 42.12 59 GLY B O 1
ATOM 2901 N N . GLY B 1 60 ? -10.086 8.594 -7.086 1 47.03 60 GLY B N 1
ATOM 2902 C CA . GLY B 1 60 ? -9.156 9.484 -7.762 1 47.03 60 GLY B CA 1
ATOM 2903 C C . GLY B 1 60 ? -8.164 8.75 -8.648 1 47.03 60 GLY B C 1
ATOM 2904 O O . GLY B 1 60 ? -7.805 7.605 -8.375 1 47.03 60 GLY B O 1
ATOM 2905 N N . THR B 1 61 ? -8.227 9.023 -9.922 1 57.75 61 THR B N 1
ATOM 2906 C CA . THR B 1 61 ? -7.301 8.523 -10.93 1 57.75 61 THR B CA 1
ATOM 2907 C C . THR B 1 61 ? -5.879 8.992 -10.641 1 57.75 61 THR B C 1
ATOM 2909 O O . THR B 1 61 ? -5.676 10.102 -10.148 1 57.75 61 THR B O 1
ATOM 2912 N N . ILE B 1 62 ? -4.891 8.055 -10.422 1 67.62 62 ILE B N 1
ATOM 2913 C CA . ILE B 1 62 ? -3.48 8.359 -10.203 1 67.62 62 ILE B CA 1
ATOM 2914 C C . ILE B 1 62 ? -2.715 8.219 -11.516 1 67.62 62 ILE B C 1
ATOM 2916 O O . ILE B 1 62 ? -3.098 7.43 -12.383 1 67.62 62 ILE B O 1
ATOM 2920 N N . ASP B 1 63 ? -1.846 9.148 -11.797 1 66.38 63 ASP B N 1
ATOM 2921 C CA . ASP B 1 63 ? -0.881 9.031 -12.883 1 66.38 63 ASP B CA 1
ATOM 2922 C C . ASP B 1 63 ? 0.382 8.305 -12.422 1 66.38 63 ASP B C 1
ATOM 2924 O O . ASP B 1 63 ? 1.318 8.938 -11.922 1 66.38 63 ASP B O 1
ATOM 2928 N N . ALA B 1 64 ? 0.492 7.043 -12.641 1 69.19 64 ALA B N 1
ATOM 2929 C CA . ALA B 1 64 ? 1.58 6.219 -12.125 1 69.19 64 ALA B CA 1
ATOM 2930 C C . ALA B 1 64 ? 2.91 6.594 -12.773 1 69.19 64 ALA B C 1
ATOM 2932 O O . ALA B 1 64 ? 3.973 6.426 -12.172 1 69.19 64 ALA B O 1
ATOM 2933 N N . GLY B 1 65 ? 2.846 7.094 -14.023 1 74.56 65 GLY B N 1
ATOM 2934 C CA . GLY B 1 65 ? 4.066 7.535 -14.68 1 74.56 65 GLY B CA 1
ATOM 2935 C C . GLY B 1 65 ? 4.699 8.742 -14.008 1 74.56 65 GLY B C 1
ATOM 2936 O O . GLY B 1 65 ? 5.871 9.039 -14.25 1 74.56 65 GLY B O 1
ATOM 2937 N N . ALA B 1 66 ? 3.957 9.289 -13.148 1 87.69 66 ALA B N 1
ATOM 2938 C CA . ALA B 1 66 ? 4.434 10.492 -12.477 1 87.69 66 ALA B CA 1
ATOM 2939 C C . ALA B 1 66 ? 5.004 10.156 -11.102 1 87.69 66 ALA B C 1
ATOM 2941 O O . ALA B 1 66 ? 5.465 11.047 -10.375 1 87.69 66 ALA B O 1
ATOM 2942 N N . ILE B 1 67 ? 4.957 8.867 -10.781 1 91.19 67 ILE B N 1
ATOM 2943 C CA . ILE B 1 67 ? 5.445 8.453 -9.477 1 91.19 67 ILE B CA 1
ATOM 2944 C C . ILE B 1 67 ? 6.883 7.957 -9.586 1 91.19 67 ILE B C 1
ATOM 2946 O O . ILE B 1 67 ? 7.191 7.117 -10.438 1 91.19 67 ILE B O 1
ATOM 2950 N N . GLU B 1 68 ? 7.711 8.547 -8.797 1 92 68 GLU B N 1
ATOM 2951 C CA . GLU B 1 68 ? 9.125 8.195 -8.773 1 92 68 GLU B CA 1
ATOM 2952 C C . GLU B 1 68 ? 9.508 7.543 -7.445 1 92 68 GLU B C 1
ATOM 2954 O O . GLU B 1 68 ? 9.32 8.133 -6.379 1 92 68 GLU B O 1
ATOM 2959 N N . ARG B 1 69 ? 10.078 6.344 -7.555 1 93.69 69 ARG B N 1
ATOM 2960 C CA . ARG B 1 69 ? 10.586 5.676 -6.359 1 93.69 69 ARG B CA 1
ATOM 2961 C C . ARG B 1 69 ? 11.914 6.281 -5.918 1 93.69 69 ARG B C 1
ATOM 2963 O O . ARG B 1 69 ? 12.867 6.352 -6.703 1 93.69 69 ARG B O 1
ATOM 2970 N N . LEU B 1 70 ? 12 6.715 -4.691 1 95.62 70 LEU B N 1
ATOM 2971 C CA . LEU B 1 70 ? 13.234 7.254 -4.137 1 95.62 70 LEU B CA 1
ATOM 2972 C C . LEU B 1 70 ? 14.07 6.152 -3.498 1 95.62 70 LEU B C 1
ATOM 2974 O O . LEU B 1 70 ? 15.297 6.129 -3.643 1 95.62 70 LEU B O 1
ATOM 2978 N N . SER B 1 71 ? 13.398 5.328 -2.791 1 96.12 71 SER B N 1
ATOM 2979 C CA . SER B 1 71 ? 14.055 4.285 -2.014 1 96.12 71 SER B CA 1
ATOM 2980 C C . SER B 1 71 ? 13.047 3.268 -1.49 1 96.12 71 SER B C 1
ATOM 2982 O O . SER B 1 71 ? 11.867 3.584 -1.317 1 96.12 71 SER B O 1
ATOM 2984 N N . TRP B 1 72 ? 13.523 2.014 -1.301 1 95.44 72 TRP B N 1
ATOM 2985 C CA . TRP B 1 72 ? 12.719 1.031 -0.58 1 95.44 72 TRP B CA 1
ATOM 2986 C C . TRP B 1 72 ? 13.047 1.047 0.909 1 95.44 72 TRP B C 1
ATOM 2988 O O . TRP B 1 72 ? 12.297 0.501 1.723 1 95.44 72 TRP B O 1
ATOM 2998 N N . ALA B 1 73 ? 14.227 1.69 1.228 1 94.44 73 ALA B N 1
ATOM 2999 C CA . ALA B 1 73 ? 14.648 1.817 2.621 1 94.44 73 ALA B CA 1
ATOM 3000 C C . ALA B 1 73 ? 15.359 3.146 2.863 1 94.44 73 ALA B C 1
ATOM 3002 O O . ALA B 1 73 ? 16.594 3.217 2.828 1 94.44 73 ALA B O 1
ATOM 3003 N N . PRO B 1 74 ? 14.586 4.145 3.227 1 95.12 74 PRO B N 1
ATOM 3004 C CA . PRO B 1 74 ? 13.172 4.129 3.602 1 95.12 74 PRO B CA 1
ATOM 3005 C C . PRO B 1 74 ? 12.242 3.902 2.406 1 95.12 74 PRO B C 1
ATOM 3007 O O . PRO B 1 74 ? 12.625 4.176 1.266 1 95.12 74 PRO B O 1
ATOM 3010 N N . HIS B 1 75 ? 11.125 3.322 2.736 1 96.25 75 HIS B N 1
ATOM 3011 C CA . HIS B 1 75 ? 10.086 3.262 1.718 1 96.25 75 HIS B CA 1
ATOM 3012 C C . HIS B 1 75 ? 9.555 4.652 1.39 1 96.25 75 HIS B C 1
ATOM 3014 O O . HIS B 1 75 ? 8.711 5.191 2.117 1 96.25 75 HIS B O 1
ATOM 3020 N N . ALA B 1 76 ? 10.023 5.203 0.281 1 97.62 76 ALA B N 1
ATOM 3021 C CA . ALA B 1 76 ? 9.695 6.582 -0.06 1 97.62 76 ALA B CA 1
ATOM 3022 C C . ALA B 1 76 ? 9.539 6.754 -1.568 1 97.62 76 ALA B C 1
ATOM 3024 O O . ALA B 1 76 ? 10.32 6.195 -2.344 1 97.62 76 ALA B O 1
ATOM 3025 N N . GLU B 1 77 ? 8.539 7.465 -1.977 1 97 77 GLU B N 1
ATOM 3026 C CA . GLU B 1 77 ? 8.32 7.781 -3.387 1 97 77 GLU B CA 1
ATOM 3027 C C . GLU B 1 77 ? 7.688 9.156 -3.551 1 97 77 GLU B C 1
ATOM 3029 O O . GLU B 1 77 ? 7.023 9.656 -2.639 1 97 77 GLU B O 1
ATOM 3034 N N . VAL B 1 78 ? 7.91 9.773 -4.715 1 97.31 78 VAL B N 1
ATOM 3035 C CA . VAL B 1 78 ? 7.395 11.109 -4.996 1 97.31 78 VAL B CA 1
ATOM 3036 C C . VAL B 1 78 ? 6.406 11.047 -6.16 1 97.31 78 VAL B C 1
ATOM 3038 O O . VAL B 1 78 ? 6.684 10.422 -7.188 1 97.31 78 VAL B O 1
ATOM 3041 N N . TYR B 1 79 ? 5.234 11.555 -5.949 1 96.31 79 TYR B N 1
ATOM 3042 C CA . TYR B 1 79 ? 4.246 11.766 -7 1 96.31 79 TYR B CA 1
ATOM 3043 C C . TYR B 1 79 ? 4.328 13.18 -7.551 1 96.31 79 TYR B C 1
ATOM 3045 O O . TYR B 1 79 ? 3.865 14.133 -6.91 1 96.31 79 TYR B O 1
ATOM 3053 N N . ARG B 1 80 ? 4.879 13.352 -8.758 1 96 80 ARG B N 1
ATOM 3054 C CA . ARG B 1 80 ? 5.031 14.656 -9.391 1 96 80 ARG B CA 1
ATOM 3055 C C . ARG B 1 80 ? 3.697 15.156 -9.93 1 96 80 ARG B C 1
ATOM 3057 O O . ARG B 1 80 ? 3.021 14.461 -10.688 1 96 80 ARG B O 1
ATOM 3064 N N . GLY B 1 81 ? 3.33 16.344 -9.516 1 95.12 81 GLY B N 1
ATOM 3065 C CA . GLY B 1 81 ? 2.076 16.922 -9.969 1 95.12 81 GLY B CA 1
ATOM 3066 C C . GLY B 1 81 ? 0.858 16.281 -9.336 1 95.12 81 GLY B C 1
ATOM 3067 O O . GLY B 1 81 ? -0.18 16.125 -9.984 1 95.12 81 GLY B O 1
ATOM 3068 N N . PHE B 1 82 ? 1.004 15.844 -8.211 1 96.25 82 PHE B N 1
ATOM 3069 C CA . PHE B 1 82 ? -0.083 15.234 -7.453 1 96.25 82 PHE B CA 1
ATOM 3070 C C . PHE B 1 82 ? -1.23 16.219 -7.262 1 96.25 82 PHE B C 1
ATOM 3072 O O . PHE B 1 82 ? -2.398 15.852 -7.418 1 96.25 82 PHE B O 1
ATOM 3079 N N . LEU B 1 83 ? -0.917 17.453 -6.82 1 97.88 83 LEU B N 1
ATOM 3080 C CA . LEU B 1 83 ? -1.901 18.516 -6.672 1 97.88 83 LEU B CA 1
ATOM 3081 C C . LEU B 1 83 ? -1.844 19.484 -7.852 1 97.88 83 LEU B C 1
ATOM 3083 O O . LEU B 1 83 ? -0.76 19.797 -8.344 1 97.88 83 LEU B O 1
ATOM 3087 N N . THR B 1 84 ? -2.986 19.922 -8.172 1 96.88 84 THR B N 1
ATOM 3088 C CA . THR B 1 84 ? -3.023 21.047 -9.094 1 96.88 84 THR B CA 1
ATOM 3089 C C . THR B 1 84 ? -2.67 22.359 -8.383 1 96.88 84 THR B C 1
ATOM 3091 O O . THR B 1 84 ? -2.727 22.422 -7.152 1 96.88 84 THR B O 1
ATOM 3094 N N . GLU B 1 85 ? -2.348 23.375 -9.211 1 96.88 85 GLU B N 1
ATOM 3095 C CA . GLU B 1 85 ? -2.082 24.688 -8.641 1 96.88 85 GLU B CA 1
ATOM 3096 C C . GLU B 1 85 ? -3.289 25.203 -7.863 1 96.88 85 GLU B C 1
ATOM 3098 O O . GLU B 1 85 ? -3.139 25.781 -6.777 1 96.88 85 GLU B O 1
ATOM 3103 N N . ALA B 1 86 ? -4.457 24.984 -8.414 1 97.31 86 ALA B N 1
ATOM 3104 C CA . ALA B 1 86 ? -5.688 25.438 -7.773 1 97.31 86 ALA B CA 1
ATOM 3105 C C . ALA B 1 86 ? -5.898 24.75 -6.43 1 97.31 86 ALA B C 1
ATOM 3107 O O . ALA B 1 86 ? -6.367 25.375 -5.473 1 97.31 86 ALA B O 1
ATOM 3108 N N . GLU B 1 87 ? -5.586 23.469 -6.355 1 97.75 87 GLU B N 1
ATOM 3109 C CA . GLU B 1 87 ? -5.711 22.734 -5.102 1 97.75 87 GLU B CA 1
ATOM 3110 C C . GLU B 1 87 ? -4.727 23.25 -4.055 1 97.75 87 GLU B C 1
ATOM 3112 O O . GLU B 1 87 ? -5.074 23.391 -2.883 1 97.75 87 GLU B O 1
ATOM 3117 N N . CYS B 1 88 ? -3.477 23.547 -4.461 1 97.81 88 CYS B N 1
ATOM 3118 C CA . CYS B 1 88 ? -2.488 24.109 -3.545 1 97.81 88 CYS B CA 1
ATOM 3119 C C . CYS B 1 88 ? -2.973 25.438 -2.963 1 97.81 88 CYS B C 1
ATOM 3121 O O . CYS B 1 88 ? -2.93 25.641 -1.748 1 97.81 88 CYS B O 1
ATOM 3123 N N . GLU B 1 89 ? -3.461 26.266 -3.812 1 95.56 89 GLU B N 1
ATOM 3124 C CA . GLU B 1 89 ? -3.939 27.578 -3.383 1 95.56 89 GLU B CA 1
ATOM 3125 C C . GLU B 1 89 ? -5.141 27.453 -2.447 1 95.56 89 GLU B C 1
ATOM 3127 O O . GLU B 1 89 ? -5.27 28.219 -1.486 1 95.56 89 GLU B O 1
ATOM 3132 N N . HIS B 1 90 ? -5.984 26.531 -2.77 1 94.88 90 HIS B N 1
ATOM 3133 C CA . HIS B 1 90 ? -7.16 26.297 -1.94 1 94.88 90 HIS B CA 1
ATOM 3134 C C . HIS B 1 90 ? -6.766 25.922 -0.517 1 94.88 90 HIS B C 1
ATOM 3136 O O . HIS B 1 90 ? -7.289 26.484 0.448 1 94.88 90 HIS B O 1
ATOM 3142 N N . ILE B 1 91 ? -5.828 25 -0.359 1 95.56 91 ILE B N 1
ATOM 3143 C CA . ILE B 1 91 ? -5.379 24.562 0.956 1 95.56 91 ILE B CA 1
ATOM 3144 C C . ILE B 1 91 ? -4.727 25.734 1.698 1 95.56 91 ILE B C 1
ATOM 3146 O O . ILE B 1 91 ? -4.992 25.938 2.883 1 95.56 91 ILE B O 1
ATOM 3150 N N . GLU B 1 92 ? -3.914 26.469 1.009 1 92.81 92 GLU B N 1
ATOM 3151 C CA . GLU B 1 92 ? -3.252 27.625 1.622 1 92.81 92 GLU B CA 1
ATOM 3152 C C . GLU B 1 92 ? -4.27 28.641 2.139 1 92.81 92 GLU B C 1
ATOM 3154 O O . GLU B 1 92 ? -4.113 29.172 3.232 1 92.81 92 GLU B O 1
ATOM 3159 N N . ARG B 1 93 ? -5.254 28.875 1.353 1 90.06 93 ARG B N 1
ATOM 3160 C CA . ARG B 1 93 ? -6.281 29.844 1.74 1 90.06 93 ARG B CA 1
ATOM 3161 C C . ARG B 1 93 ? -7.02 29.375 2.992 1 90.06 93 ARG B C 1
ATOM 3163 O O . ARG B 1 93 ? -7.293 30.172 3.889 1 90.06 93 ARG B O 1
ATOM 3170 N N . LEU B 1 94 ? -7.348 28.094 3.018 1 84.88 94 LEU B N 1
ATOM 3171 C CA . LEU B 1 94 ? -8.016 27.547 4.191 1 84.88 94 LEU B CA 1
ATOM 3172 C C . LEU B 1 94 ? -7.152 27.719 5.438 1 84.88 94 LEU B C 1
ATOM 3174 O O . LEU B 1 94 ? -7.668 27.953 6.531 1 84.88 94 LEU B O 1
ATOM 3178 N N . ALA B 1 95 ? -5.855 27.609 5.27 1 82.19 95 ALA B N 1
ATOM 3179 C CA . ALA B 1 95 ? -4.945 27.562 6.414 1 82.19 95 ALA B CA 1
ATOM 3180 C C . ALA B 1 95 ? -4.578 28.984 6.867 1 82.19 95 ALA B C 1
ATOM 3182 O O . ALA B 1 95 ? -4.383 29.219 8.062 1 82.19 95 ALA B O 1
ATOM 3183 N N . THR B 1 96 ? -4.344 29.906 5.996 1 76.88 96 THR B N 1
ATOM 3184 C CA . THR B 1 96 ? -3.863 31.25 6.297 1 76.88 96 THR B CA 1
ATOM 3185 C C . THR B 1 96 ? -4.82 31.953 7.246 1 76.88 96 THR B C 1
ATOM 3187 O O . THR B 1 96 ? -4.391 32.75 8.086 1 76.88 96 THR B O 1
ATOM 3190 N N . ALA B 1 97 ? -5.914 31.609 7.191 1 65.06 97 ALA B N 1
ATOM 3191 C CA . ALA B 1 97 ? -6.883 32.281 8.055 1 65.06 97 ALA B CA 1
ATOM 3192 C C . ALA B 1 97 ? -6.66 31.906 9.516 1 65.06 97 ALA B C 1
ATOM 3194 O O . ALA B 1 97 ? -7.074 32.625 10.422 1 65.06 97 ALA B O 1
ATOM 3195 N N . GLU B 1 98 ? -5.883 30.906 9.781 1 66.38 98 GLU B N 1
ATOM 3196 C CA . GLU B 1 98 ? -5.824 30.406 11.148 1 66.38 98 GLU B CA 1
ATOM 3197 C C . GLU B 1 98 ? -4.422 29.922 11.5 1 66.38 98 GLU B C 1
ATOM 3199 O O . GLU B 1 98 ? -4.258 29.062 12.383 1 66.38 98 GLU B O 1
ATOM 3204 N N . LEU B 1 99 ? -3.395 30.406 10.914 1 68.56 99 LEU B N 1
ATOM 3205 C CA . LEU B 1 99 ? -2.045 29.906 11.172 1 68.56 99 LEU B CA 1
ATOM 3206 C C . LEU B 1 99 ? -1.576 30.312 12.562 1 68.56 99 LEU B C 1
ATOM 3208 O O . LEU B 1 99 ? -1.712 31.469 12.961 1 68.56 99 LEU B O 1
ATOM 3212 N N . LYS B 1 100 ? -1.284 29.312 13.484 1 63.12 100 LYS B N 1
ATOM 3213 C CA . LYS B 1 100 ? -0.685 29.484 14.805 1 63.12 100 LYS B CA 1
ATOM 3214 C C . LYS B 1 100 ? 0.69 28.828 14.875 1 63.12 100 LYS B C 1
ATOM 3216 O O . LYS B 1 100 ? 1.014 27.953 14.062 1 63.12 100 LYS B O 1
ATOM 3221 N N . PRO B 1 101 ? 1.53 29.25 15.75 1 55.12 101 PRO B N 1
ATOM 3222 C CA . PRO B 1 101 ? 2.811 28.562 15.883 1 55.12 101 PRO B CA 1
ATOM 3223 C C . PRO B 1 101 ? 2.646 27.047 16.016 1 55.12 101 PRO B C 1
ATOM 3225 O O . PRO B 1 101 ? 1.742 26.578 16.719 1 55.12 101 PRO B O 1
ATOM 3228 N N . SER B 1 102 ? 3.422 26.078 15.312 1 53.16 102 SER B N 1
ATOM 3229 C CA . SER B 1 102 ? 3.246 24.641 15.211 1 53.16 102 SER B CA 1
ATOM 3230 C C . SER B 1 102 ? 3.723 23.938 16.469 1 53.16 102 SER B C 1
ATOM 3232 O O . SER B 1 102 ? 4.68 24.375 17.109 1 53.16 102 SER B O 1
ATOM 3234 N N . THR B 1 103 ? 2.945 22.828 16.922 1 46.44 103 THR B N 1
ATOM 3235 C CA . THR B 1 103 ? 3.316 21.984 18.062 1 46.44 103 THR B CA 1
ATOM 3236 C C . THR B 1 103 ? 3.699 20.578 17.609 1 46.44 103 THR B C 1
ATOM 3238 O O . THR B 1 103 ? 3.439 20.203 16.469 1 46.44 103 THR B O 1
ATOM 3241 N N . VAL B 1 104 ? 4.641 19.875 18.25 1 46.94 104 VAL B N 1
ATOM 3242 C CA . VAL B 1 104 ? 4.988 18.469 18.047 1 46.94 104 VAL B CA 1
ATOM 3243 C C . VAL B 1 104 ? 4.371 17.609 19.156 1 46.94 104 VAL B C 1
ATOM 3245 O O . VAL B 1 104 ? 4.074 18.125 20.25 1 46.94 104 VAL B O 1
ATOM 3248 N N . VAL B 1 105 ? 4.047 16.281 18.781 1 44.06 105 VAL B N 1
ATOM 3249 C CA . VAL B 1 105 ? 3.549 15.375 19.812 1 44.06 105 VAL B CA 1
ATOM 3250 C C . VAL B 1 105 ? 4.672 15.031 20.781 1 44.06 105 VAL B C 1
ATOM 3252 O O . VAL B 1 105 ? 5.746 14.594 20.359 1 44.06 105 VAL B O 1
ATOM 3255 N N . ASP B 1 106 ? 4.445 15.312 22.125 1 42.44 106 ASP B N 1
ATOM 3256 C CA . ASP B 1 106 ? 5.398 14.961 23.172 1 42.44 106 ASP B CA 1
ATOM 3257 C C . ASP B 1 106 ? 5.445 13.453 23.391 1 42.44 106 ASP B C 1
ATOM 3259 O O . ASP B 1 106 ? 4.422 12.828 23.688 1 42.44 106 ASP B O 1
ATOM 3263 N N . ALA B 1 107 ? 6.5 12.953 23.203 1 56.06 107 ALA B N 1
ATOM 3264 C CA . ALA B 1 107 ? 6.688 11.5 23.281 1 56.06 107 ALA B CA 1
ATOM 3265 C C . ALA B 1 107 ? 6.332 10.984 24.672 1 56.06 107 ALA B C 1
ATOM 3267 O O . ALA B 1 107 ? 5.934 9.828 24.828 1 56.06 107 ALA B O 1
ATOM 3268 N N . SER B 1 108 ? 6.539 11.773 25.719 1 46.38 108 SER B N 1
ATOM 3269 C CA . SER B 1 108 ? 6.34 11.359 27.094 1 46.38 108 SER B CA 1
ATOM 3270 C C . SER B 1 108 ? 4.875 11.461 27.5 1 46.38 108 SER B C 1
ATOM 3272 O O . SER B 1 108 ? 4.367 10.617 28.234 1 46.38 108 SER B O 1
ATOM 3274 N N . THR B 1 109 ? 4.137 12.43 26.906 1 45.56 109 THR B N 1
ATOM 3275 C CA . THR B 1 109 ? 2.783 12.688 27.391 1 45.56 109 THR B CA 1
ATOM 3276 C C . THR B 1 109 ? 1.757 12.414 26.281 1 45.56 109 THR B C 1
ATOM 3278 O O . THR B 1 109 ? 0.564 12.273 26.562 1 45.56 109 THR B O 1
ATOM 3281 N N . GLY B 1 110 ? 2.225 12.289 25.094 1 46.12 110 GLY B N 1
ATOM 3282 C CA . GLY B 1 110 ? 1.354 12.133 23.938 1 46.12 110 GLY B CA 1
ATOM 3283 C C . GLY B 1 110 ? 0.703 13.43 23.5 1 46.12 110 GLY B C 1
ATOM 3284 O O . GLY B 1 110 ? -0.06 13.453 22.531 1 46.12 110 GLY B O 1
ATOM 3285 N N . GLY B 1 111 ? 0.842 14.516 24.281 1 48.28 111 GLY B N 1
ATOM 3286 C CA . GLY B 1 111 ? 0.2 15.789 24 1 48.28 111 GLY B CA 1
ATOM 3287 C C . GLY B 1 111 ? 0.999 16.656 23.047 1 48.28 111 GLY B C 1
ATOM 3288 O O . GLY B 1 111 ? 2.135 16.328 22.703 1 48.28 111 GLY B O 1
ATOM 3289 N N . ASP B 1 112 ? 0.283 17.781 22.594 1 51 112 ASP B N 1
ATOM 3290 C CA . ASP B 1 112 ? 0.899 18.781 21.719 1 51 112 ASP B CA 1
ATOM 3291 C C . ASP B 1 112 ? 1.875 19.656 22.484 1 51 112 ASP B C 1
ATOM 3293 O O . ASP B 1 112 ? 1.554 20.141 23.578 1 51 112 ASP B O 1
ATOM 3297 N N . ALA B 1 113 ? 3.252 19.766 22.25 1 44.16 113 ALA B N 1
ATOM 3298 C CA . ALA B 1 113 ? 4.223 20.656 22.891 1 44.16 113 ALA B CA 1
ATOM 3299 C C . ALA B 1 113 ? 4.891 21.562 21.859 1 44.16 113 ALA B C 1
ATOM 3301 O O . ALA B 1 113 ? 5.117 21.156 20.719 1 44.16 113 ALA B O 1
ATOM 3302 N N . SER B 1 114 ? 4.719 22.938 22.109 1 49.53 114 SER B N 1
ATOM 3303 C CA . SER B 1 114 ? 5.574 23.844 21.344 1 49.53 114 SER B CA 1
ATOM 3304 C C . SER B 1 114 ? 7.035 23.406 21.422 1 49.53 114 SER B C 1
ATOM 3306 O O . SER B 1 114 ? 7.5 22.953 22.469 1 49.53 114 SER B O 1
ATOM 3308 N N . SER B 1 115 ? 7.711 22.969 20.328 1 51.94 115 SER B N 1
ATOM 3309 C CA . SER B 1 115 ? 9.039 22.375 20.484 1 51.94 115 SER B CA 1
ATOM 3310 C C . SER B 1 115 ? 10.086 23.156 19.703 1 51.94 115 SER B C 1
ATOM 3312 O O . SER B 1 115 ? 9.758 23.828 18.719 1 51.94 115 SER B O 1
ATOM 3314 N N . GLU B 1 116 ? 11.203 23.406 20.344 1 50.56 116 GLU B N 1
ATOM 3315 C CA . GLU B 1 116 ? 12.414 23.797 19.625 1 50.56 116 GLU B CA 1
ATOM 3316 C C . GLU B 1 116 ? 12.68 22.891 18.438 1 50.56 116 GLU B C 1
ATOM 3318 O O . GLU B 1 116 ? 13.484 23.219 17.562 1 50.56 116 GLU B O 1
ATOM 3323 N N . ILE B 1 117 ? 11.82 21.984 18.297 1 53.09 117 ILE B N 1
ATOM 3324 C CA . ILE B 1 117 ? 12.039 20.984 17.25 1 53.09 117 ILE B CA 1
ATOM 3325 C C . ILE B 1 117 ? 11.352 21.438 15.969 1 53.09 117 ILE B C 1
ATOM 3327 O O . ILE B 1 117 ? 11.836 21.156 14.867 1 53.09 117 ILE B O 1
ATOM 3331 N N . ARG B 1 118 ? 10.242 22.047 16.188 1 51.5 118 ARG B N 1
ATOM 3332 C CA . ARG B 1 118 ? 9.5 22.578 15.039 1 51.5 118 ARG B CA 1
ATOM 3333 C C . ARG B 1 118 ? 9.266 24.078 15.188 1 51.5 118 ARG B C 1
ATOM 3335 O O . ARG B 1 118 ? 8.656 24.516 16.156 1 51.5 118 ARG B O 1
ATOM 3342 N N . THR B 1 119 ? 9.727 24.969 14.242 1 63.22 119 THR B N 1
ATOM 3343 C CA . THR B 1 119 ? 9.656 26.422 14.352 1 63.22 119 THR B CA 1
ATOM 3344 C C . THR B 1 119 ? 8.648 27 13.359 1 63.22 119 THR B C 1
ATOM 3346 O O . THR B 1 119 ? 8.656 28.203 13.086 1 63.22 119 THR B O 1
ATOM 3349 N N . SER B 1 120 ? 7.77 26.219 12.844 1 68.62 120 SER B N 1
ATOM 3350 C CA . SER B 1 120 ? 6.766 26.625 11.859 1 68.62 120 SER B CA 1
ATOM 3351 C C . SER B 1 120 ? 5.484 27.094 12.547 1 68.62 120 SER B C 1
ATOM 3353 O O . SER B 1 120 ? 5.398 27.094 13.773 1 68.62 120 SER B O 1
ATOM 3355 N N . SER B 1 121 ? 4.648 27.75 11.797 1 70.31 121 SER B N 1
ATOM 3356 C CA . SER B 1 121 ? 3.254 27.984 12.164 1 70.31 121 SER B CA 1
ATOM 3357 C C . SER B 1 121 ? 2.324 27.031 11.406 1 70.31 121 SER B C 1
ATOM 3359 O O . SER B 1 121 ? 2.619 26.641 10.273 1 70.31 121 SER B O 1
ATOM 3361 N N . GLY B 1 122 ? 1.347 26.547 12.133 1 70.62 122 GLY B N 1
ATOM 3362 C CA . GLY B 1 122 ? 0.532 25.562 11.43 1 70.62 122 GLY B CA 1
ATOM 3363 C C . GLY B 1 122 ? -0.885 25.484 11.961 1 70.62 122 GLY B C 1
ATOM 3364 O O . GLY B 1 122 ? -1.271 26.25 12.844 1 70.62 122 GLY B O 1
ATOM 3365 N N . MET B 1 123 ? -1.732 24.781 11.234 1 75.88 123 MET B N 1
ATOM 3366 C CA . MET B 1 123 ? -3.107 24.453 11.602 1 75.88 123 MET B CA 1
ATOM 3367 C C . MET B 1 123 ? -3.521 23.109 11.031 1 75.88 123 MET B C 1
ATOM 3369 O O . MET B 1 123 ? -2.859 22.578 10.133 1 75.88 123 MET B O 1
ATOM 3373 N N . PHE B 1 124 ? -4.582 22.547 11.641 1 80.19 124 PHE B N 1
ATOM 3374 C CA . PHE B 1 124 ? -5.152 21.297 11.148 1 80.19 124 PHE B CA 1
ATOM 3375 C C . PHE B 1 124 ? -6.461 21.562 10.406 1 80.19 124 PHE B C 1
ATOM 3377 O O . PHE B 1 124 ? -7.281 22.375 10.844 1 80.19 124 PHE B O 1
ATOM 3384 N N . LEU B 1 125 ? -6.582 20.953 9.312 1 84.44 125 LEU B N 1
ATOM 3385 C CA . LEU B 1 125 ? -7.875 20.875 8.641 1 84.44 125 LEU B CA 1
ATOM 3386 C C . LEU B 1 125 ? -8.664 19.672 9.117 1 84.44 125 LEU B C 1
ATOM 3388 O O . LEU B 1 125 ? -8.086 18.703 9.609 1 84.44 125 LEU B O 1
ATOM 3392 N N . GLY B 1 126 ? -9.992 19.844 9.023 1 83.38 126 GLY B N 1
ATOM 3393 C CA . GLY B 1 126 ? -10.812 18.672 9.281 1 83.38 126 GLY B CA 1
ATOM 3394 C C . GLY B 1 126 ? -10.742 17.625 8.18 1 83.38 126 GLY B C 1
ATOM 3395 O O . GLY B 1 126 ? -10.375 17.953 7.043 1 83.38 126 GLY B O 1
ATOM 3396 N N . ARG B 1 127 ? -11 16.422 8.586 1 88.56 127 ARG B N 1
ATOM 3397 C CA . ARG B 1 127 ? -11.148 15.383 7.574 1 88.56 127 ARG B CA 1
ATOM 3398 C C . ARG B 1 127 ? -12.312 15.695 6.641 1 88.56 127 ARG B C 1
ATOM 3400 O O . ARG B 1 127 ? -13.398 16.078 7.094 1 88.56 127 ARG B O 1
ATOM 3407 N N . ALA B 1 128 ? -12.016 15.57 5.371 1 90.19 128 ALA B N 1
ATOM 3408 C CA . ALA B 1 128 ? -13.016 15.891 4.359 1 90.19 128 ALA B CA 1
ATOM 3409 C C . ALA B 1 128 ? -13.641 17.25 4.617 1 90.19 128 ALA B C 1
ATOM 3411 O O . ALA B 1 128 ? -14.859 17.406 4.547 1 90.19 128 ALA B O 1
ATOM 3412 N N . GLU B 1 129 ? -12.859 18.25 4.91 1 85.12 129 GLU B N 1
ATOM 3413 C CA . GLU B 1 129 ? -13.289 19.594 5.277 1 85.12 129 GLU B CA 1
ATOM 3414 C C . GLU B 1 129 ? -14.234 20.172 4.227 1 85.12 129 GLU B C 1
ATOM 3416 O O . GLU B 1 129 ? -15.188 20.875 4.562 1 85.12 129 GLU B O 1
ATOM 3421 N N . ASP B 1 130 ? -14.023 19.969 2.994 1 89.06 130 ASP B N 1
ATOM 3422 C CA . ASP B 1 130 ? -14.859 20.344 1.859 1 89.06 130 ASP B CA 1
ATOM 3423 C C . ASP B 1 130 ? -14.641 19.406 0.677 1 89.06 130 ASP B C 1
ATOM 3425 O O . ASP B 1 130 ? -13.953 18.391 0.805 1 89.06 130 ASP B O 1
ATOM 3429 N N . ASP B 1 131 ? -15.234 19.75 -0.446 1 93.25 131 ASP B N 1
ATOM 3430 C CA . ASP B 1 131 ? -15.211 18.844 -1.593 1 93.25 131 ASP B CA 1
ATOM 3431 C C . ASP B 1 131 ? -13.789 18.672 -2.129 1 93.25 131 ASP B C 1
ATOM 3433 O O . ASP B 1 131 ? -13.422 17.578 -2.584 1 93.25 131 ASP B O 1
ATOM 3437 N N . VAL B 1 132 ? -13.016 19.688 -2.152 1 94.38 132 VAL B N 1
ATOM 3438 C CA . VAL B 1 132 ? -11.656 19.656 -2.688 1 94.38 132 VAL B CA 1
ATOM 3439 C C . VAL B 1 132 ? -10.773 18.766 -1.805 1 94.38 132 VAL B C 1
ATOM 3441 O O . VAL B 1 132 ? -10.062 17.891 -2.305 1 94.38 132 VAL B O 1
ATOM 3444 N N . ILE B 1 133 ? -10.875 18.969 -0.488 1 94.5 133 ILE B N 1
ATOM 3445 C CA . ILE B 1 133 ? -10.086 18.188 0.455 1 94.5 133 ILE B CA 1
ATOM 3446 C C . ILE B 1 133 ? -10.5 16.719 0.383 1 94.5 133 ILE B C 1
ATOM 3448 O O . ILE B 1 133 ? -9.648 15.82 0.397 1 94.5 133 ILE B O 1
ATOM 3452 N N . GLU B 1 134 ? -11.758 16.5 0.307 1 94 134 GLU B N 1
ATOM 3453 C CA . GLU B 1 134 ? -12.266 15.141 0.183 1 94 134 GLU B CA 1
ATOM 3454 C C . GLU B 1 134 ? -11.703 14.453 -1.056 1 94 134 GLU B C 1
ATOM 3456 O O . GLU B 1 134 ? -11.312 13.281 -1.001 1 94 134 GLU B O 1
ATOM 3461 N N . ALA B 1 135 ? -11.672 15.141 -2.117 1 95.25 135 ALA B N 1
ATOM 3462 C CA . ALA B 1 135 ? -11.141 14.586 -3.363 1 95.25 135 ALA B CA 1
ATOM 3463 C C . ALA B 1 135 ? -9.656 14.266 -3.236 1 95.25 135 ALA B C 1
ATOM 3465 O O . ALA B 1 135 ? -9.188 13.242 -3.752 1 95.25 135 ALA B O 1
ATOM 3466 N N . ILE B 1 136 ? -8.93 15.102 -2.602 1 96.75 136 ILE B N 1
ATOM 3467 C CA . ILE B 1 136 ? -7.504 14.875 -2.398 1 96.75 136 ILE B CA 1
ATOM 3468 C C . ILE B 1 136 ? -7.297 13.656 -1.506 1 96.75 136 ILE B C 1
ATOM 3470 O O . ILE B 1 136 ? -6.422 12.828 -1.77 1 96.75 136 ILE B O 1
ATOM 3474 N N . GLU B 1 137 ? -8.125 13.562 -0.485 1 96 137 GLU B N 1
ATOM 3475 C CA . GLU B 1 137 ? -8.023 12.414 0.404 1 96 137 GLU B CA 1
ATOM 3476 C C . GLU B 1 137 ? -8.32 11.117 -0.343 1 96 137 GLU B C 1
ATOM 3478 O O . GLU B 1 137 ? -7.672 10.094 -0.105 1 96 137 GLU B O 1
ATOM 3483 N N . ALA B 1 138 ? -9.258 11.164 -1.215 1 94.38 138 ALA B N 1
ATOM 3484 C CA . ALA B 1 138 ? -9.562 9.992 -2.035 1 94.38 138 ALA B CA 1
ATOM 3485 C C . ALA B 1 138 ? -8.383 9.625 -2.93 1 94.38 138 ALA B C 1
ATOM 3487 O O . ALA B 1 138 ? -8.086 8.445 -3.119 1 94.38 138 ALA B O 1
ATOM 3488 N N . ARG B 1 139 ? -7.73 10.609 -3.5 1 95.25 139 ARG B N 1
ATOM 3489 C CA . ARG B 1 139 ? -6.562 10.375 -4.344 1 95.25 139 ARG B CA 1
ATOM 3490 C C . ARG B 1 139 ? -5.414 9.773 -3.543 1 95.25 139 ARG B C 1
ATOM 3492 O O . ARG B 1 139 ? -4.703 8.898 -4.035 1 95.25 139 ARG B O 1
ATOM 3499 N N . ILE B 1 140 ? -5.281 10.242 -2.301 1 96.88 140 ILE B N 1
ATOM 3500 C CA . ILE B 1 140 ? -4.273 9.672 -1.409 1 96.88 140 ILE B CA 1
ATOM 3501 C C . ILE B 1 140 ? -4.574 8.195 -1.166 1 96.88 140 ILE B C 1
ATOM 3503 O O . ILE B 1 140 ? -3.672 7.359 -1.23 1 96.88 140 ILE B O 1
ATOM 3507 N N . ALA B 1 141 ? -5.828 7.938 -0.891 1 95.69 141 ALA B N 1
ATOM 3508 C CA . ALA B 1 141 ? -6.234 6.559 -0.638 1 95.69 141 ALA B CA 1
ATOM 3509 C C . ALA B 1 141 ? -5.941 5.668 -1.844 1 95.69 141 ALA B C 1
ATOM 3511 O O . ALA B 1 141 ? -5.43 4.559 -1.695 1 95.69 141 ALA B O 1
ATOM 3512 N N . ALA B 1 142 ? -6.207 6.172 -2.977 1 92.88 142 ALA B N 1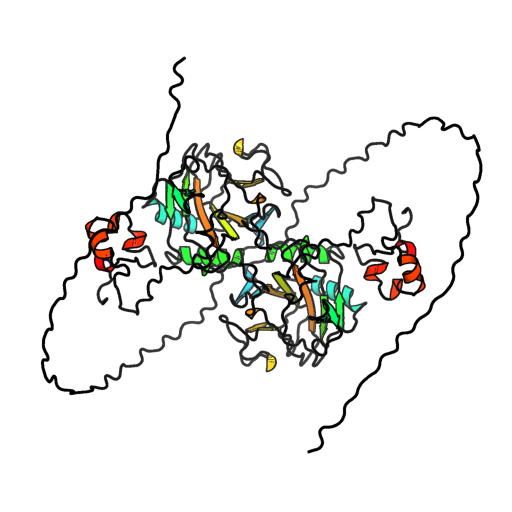
ATOM 3513 C CA . ALA B 1 142 ? -5.977 5.418 -4.203 1 92.88 142 ALA B CA 1
ATOM 3514 C C . ALA B 1 142 ? -4.484 5.172 -4.422 1 92.88 142 ALA B C 1
ATOM 3516 O O . ALA B 1 142 ? -4.086 4.086 -4.855 1 92.88 142 ALA B O 1
ATOM 3517 N N . TRP B 1 143 ? -3.674 6.117 -4.125 1 94 143 TRP B N 1
ATOM 3518 C CA . TRP B 1 143 ? -2.23 6.039 -4.328 1 94 143 TRP B CA 1
ATOM 3519 C C . TRP B 1 143 ? -1.585 5.102 -3.318 1 94 143 TRP B C 1
ATOM 3521 O O . TRP B 1 143 ? -0.799 4.227 -3.688 1 94 143 TRP B O 1
ATOM 3531 N N . THR B 1 144 ? -2.016 5.219 -2.09 1 95.75 144 THR B N 1
ATOM 3532 C CA . THR B 1 144 ? -1.294 4.562 -1.007 1 95.75 144 THR B CA 1
ATOM 3533 C C . THR B 1 144 ? -1.959 3.24 -0.636 1 95.75 144 THR B C 1
ATOM 3535 O O . THR B 1 144 ? -1.389 2.441 0.109 1 95.75 144 THR B O 1
ATOM 3538 N N . HIS B 1 145 ? -3.186 3.012 -1.096 1 95.12 145 HIS B N 1
ATOM 3539 C CA . HIS B 1 145 ? -3.998 1.841 -0.782 1 95.12 145 HIS B CA 1
ATOM 3540 C C . HIS B 1 145 ? -4.43 1.847 0.68 1 95.12 145 HIS B C 1
ATOM 3542 O O . HIS B 1 145 ? -4.609 0.787 1.283 1 95.12 145 HIS B O 1
ATOM 3548 N N . VAL B 1 146 ? -4.535 3.014 1.261 1 96 146 VAL B N 1
ATOM 3549 C CA . VAL B 1 146 ? -5.031 3.182 2.623 1 96 146 VAL B CA 1
ATOM 3550 C C . VAL B 1 146 ? -6.367 3.926 2.6 1 96 146 VAL B C 1
ATOM 3552 O O . VAL B 1 146 ? -6.449 5.047 2.092 1 96 146 VAL B O 1
ATOM 3555 N N . PRO B 1 147 ? -7.367 3.338 3.17 1 95.31 147 PRO B N 1
ATOM 3556 C CA . PRO B 1 147 ? -8.68 3.994 3.113 1 95.31 147 PRO B CA 1
ATOM 3557 C C . PRO B 1 147 ? -8.664 5.387 3.742 1 95.31 147 PRO B C 1
ATOM 3559 O O . PRO B 1 147 ? -7.898 5.637 4.676 1 95.31 147 PRO B O 1
ATOM 3562 N N . GLU B 1 148 ? -9.539 6.23 3.312 1 95.31 148 GLU B N 1
ATOM 3563 C CA . GLU B 1 148 ? -9.633 7.602 3.809 1 95.31 148 GLU B CA 1
ATOM 3564 C C . GLU B 1 148 ? -9.906 7.625 5.309 1 95.31 148 GLU B C 1
ATOM 3566 O O . GLU B 1 148 ? -9.414 8.5 6.023 1 95.31 148 GLU B O 1
ATOM 3571 N N . SER B 1 149 ? -10.641 6.637 5.828 1 92.88 149 SER B N 1
ATOM 3572 C CA . SER B 1 149 ? -11.062 6.602 7.227 1 92.88 149 SER B CA 1
ATOM 3573 C C . SER B 1 149 ? -9.867 6.414 8.156 1 92.88 149 SER B C 1
ATOM 3575 O O . SER B 1 149 ? -9.984 6.613 9.367 1 92.88 149 SER B O 1
ATOM 3577 N N . HIS B 1 150 ? -8.75 6.051 7.57 1 94.44 150 HIS B N 1
ATOM 3578 C CA . HIS B 1 150 ? -7.547 5.801 8.359 1 94.44 150 HIS B CA 1
ATOM 3579 C C . HIS B 1 150 ? -6.73 7.078 8.539 1 94.44 150 HIS B C 1
ATOM 3581 O O . HIS B 1 150 ? -5.742 7.09 9.273 1 94.44 150 HIS B O 1
ATOM 3587 N N . GLY B 1 151 ? -7.098 8.102 7.836 1 94.44 151 GLY B N 1
ATOM 3588 C CA . GLY B 1 151 ? -6.25 9.281 7.766 1 94.44 151 GLY B CA 1
ATOM 3589 C C . GLY B 1 151 ? -6.66 10.367 8.742 1 94.44 151 GLY B C 1
ATOM 3590 O O . GLY B 1 151 ? -7.852 10.594 8.969 1 94.44 151 GLY B O 1
ATOM 3591 N N . GLU B 1 152 ? -5.66 11.102 9.312 1 88.25 152 GLU B N 1
ATOM 3592 C CA . GLU B 1 152 ? -5.898 12.328 10.07 1 88.25 152 GLU B CA 1
ATOM 3593 C C . GLU B 1 152 ? -6.227 13.492 9.148 1 88.25 152 GLU B C 1
ATOM 3595 O O . GLU B 1 152 ? -6.113 13.375 7.926 1 88.25 152 GLU B O 1
ATOM 3600 N N . GLY B 1 153 ? -6.73 14.562 9.805 1 89.69 153 GLY B N 1
ATOM 3601 C CA . GLY B 1 153 ? -6.832 15.781 9.016 1 89.69 153 GLY B CA 1
ATOM 3602 C C . GLY B 1 153 ? -5.488 16.328 8.578 1 89.69 153 GLY B C 1
ATOM 3603 O O . GLY B 1 153 ? -4.457 16.016 9.18 1 89.69 153 GLY B O 1
ATOM 3604 N N . PHE B 1 154 ? -5.508 17.109 7.48 1 92.5 154 PHE B N 1
ATOM 3605 C CA . PHE B 1 154 ? -4.266 17.703 7 1 92.5 154 PHE B CA 1
ATOM 3606 C C . PHE B 1 154 ? -3.686 18.656 8.031 1 92.5 154 PHE B C 1
ATOM 3608 O O . PHE B 1 154 ? -4.391 19.531 8.547 1 92.5 154 PHE B O 1
ATOM 3615 N N . GLN B 1 155 ? -2.42 18.484 8.359 1 87 155 GLN B N 1
ATOM 3616 C CA . GLN B 1 155 ? -1.682 19.547 9.055 1 87 155 GLN B CA 1
ATOM 3617 C C . GLN B 1 155 ? -0.974 20.469 8.062 1 87 155 GLN B C 1
ATOM 3619 O O . GLN B 1 155 ? -0.094 20.016 7.32 1 87 155 GLN B O 1
ATOM 3624 N N . VAL B 1 156 ? -1.354 21.688 8.031 1 89.62 156 VAL B N 1
ATOM 3625 C CA . VAL B 1 156 ? -0.728 22.656 7.137 1 89.62 156 VAL B CA 1
ATOM 3626 C C . VAL B 1 156 ? 0.31 23.484 7.902 1 89.62 156 VAL B C 1
ATOM 3628 O O . VAL B 1 156 ? 0.021 24 8.977 1 89.62 156 VAL B O 1
ATOM 3631 N N . LEU B 1 157 ? 1.52 23.547 7.371 1 85.31 157 LEU B N 1
ATOM 3632 C CA . LEU B 1 157 ? 2.621 24.234 8.023 1 85.31 157 LEU B CA 1
ATOM 3633 C C . LEU B 1 157 ? 3.238 25.281 7.094 1 85.31 157 LEU B C 1
ATOM 3635 O O . LEU B 1 157 ? 3.338 25.047 5.883 1 85.31 157 LEU B O 1
ATOM 3639 N N . ARG B 1 158 ? 3.58 26.312 7.656 1 88.75 158 ARG B N 1
ATOM 3640 C CA . ARG B 1 158 ? 4.309 27.375 6.98 1 88.75 158 ARG B CA 1
ATOM 3641 C C . ARG B 1 158 ? 5.68 27.594 7.609 1 88.75 158 ARG B C 1
ATOM 3643 O O . ARG B 1 158 ? 5.789 27.812 8.812 1 88.75 158 ARG B O 1
ATOM 3650 N N . TYR B 1 159 ? 6.738 27.516 6.816 1 87.94 159 TYR B N 1
ATOM 3651 C CA . TYR B 1 159 ? 8.109 27.734 7.25 1 87.94 159 TYR B CA 1
ATOM 3652 C C . TYR B 1 159 ? 8.68 29 6.621 1 87.94 159 TYR B C 1
ATOM 3654 O O . TYR B 1 159 ? 8.727 29.125 5.395 1 87.94 159 TYR B O 1
ATOM 3662 N N . GLU B 1 160 ? 9.055 29.828 7.457 1 88.81 160 GLU B N 1
ATOM 3663 C CA . GLU B 1 160 ? 9.75 31.031 7.02 1 88.81 160 GLU B CA 1
ATOM 3664 C C . GLU B 1 160 ? 11.266 30.828 7.043 1 88.81 160 GLU B C 1
ATOM 3666 O O . GLU B 1 160 ? 11.75 29.734 7.352 1 88.81 160 GLU B O 1
ATOM 3671 N N . LYS B 1 161 ? 11.93 31.875 6.664 1 87.75 161 LYS B N 1
ATOM 3672 C CA . LYS B 1 161 ? 13.383 31.828 6.586 1 87.75 161 LYS B CA 1
ATOM 3673 C C . LYS B 1 161 ? 13.984 31.281 7.883 1 87.75 161 LYS B C 1
ATOM 3675 O O . LYS B 1 161 ? 13.586 31.688 8.977 1 87.75 161 LYS B O 1
ATOM 3680 N N . HIS B 1 162 ? 14.828 30.234 7.762 1 86.44 162 HIS B N 1
ATOM 3681 C CA . HIS B 1 162 ? 15.633 29.594 8.797 1 86.44 162 HIS B CA 1
ATOM 3682 C C . HIS B 1 162 ? 14.797 28.625 9.617 1 86.44 162 HIS B C 1
ATOM 3684 O O . HIS B 1 162 ? 15.336 27.906 10.469 1 86.44 162 HIS B O 1
ATOM 3690 N N . GLN B 1 163 ? 13.508 28.562 9.406 1 80.44 163 GLN B N 1
ATOM 3691 C CA . GLN B 1 163 ? 12.68 27.609 10.125 1 80.44 163 GLN B CA 1
ATOM 3692 C C . GLN B 1 163 ? 12.836 26.203 9.562 1 80.44 163 GLN B C 1
ATOM 3694 O O . GLN B 1 163 ? 13.133 26.031 8.383 1 80.44 163 GLN B O 1
ATOM 3699 N N . GLU B 1 164 ? 12.773 25.297 10.469 1 79.44 164 GLU B N 1
ATOM 3700 C CA . GLU B 1 164 ? 13.078 23.906 10.133 1 79.44 164 GLU B CA 1
ATOM 3701 C C . GLU B 1 164 ? 12.281 22.938 11 1 79.44 164 GLU B C 1
ATOM 3703 O O . GLU B 1 164 ? 11.547 23.359 11.898 1 79.44 164 GLU B O 1
ATOM 3708 N N . TYR B 1 165 ? 12.289 21.734 10.648 1 80.75 165 TYR B N 1
ATOM 3709 C CA . TYR B 1 165 ? 11.797 20.641 11.469 1 80.75 165 TYR B CA 1
ATOM 3710 C C . TYR B 1 165 ? 12.891 19.594 11.688 1 80.75 165 TYR B C 1
ATOM 3712 O O . TYR B 1 165 ? 13.273 18.875 10.766 1 80.75 165 TYR B O 1
ATOM 3720 N N . ARG B 1 166 ? 13.359 19.453 12.852 1 82.44 166 ARG B N 1
ATOM 3721 C CA . ARG B 1 166 ? 14.477 18.578 13.18 1 82.44 166 ARG B CA 1
ATOM 3722 C C . ARG B 1 166 ? 14.094 17.109 12.977 1 82.44 166 ARG B C 1
ATOM 3724 O O . ARG B 1 166 ? 12.914 16.781 12.844 1 82.44 166 ARG B O 1
ATOM 3731 N N . ALA B 1 167 ? 15.148 16.328 12.953 1 88.25 167 ALA B N 1
ATOM 3732 C CA . ALA B 1 167 ? 14.961 14.914 12.68 1 88.25 167 ALA B CA 1
ATOM 3733 C C . ALA B 1 167 ? 13.969 14.289 13.656 1 88.25 167 ALA B C 1
ATOM 3735 O O . ALA B 1 167 ? 14.047 14.523 14.859 1 88.25 167 ALA B O 1
ATOM 3736 N N . HIS B 1 168 ? 12.992 13.492 13.109 1 85.44 168 HIS B N 1
ATOM 3737 C CA . HIS B 1 168 ? 11.938 12.883 13.922 1 85.44 168 HIS B CA 1
ATOM 3738 C C . HIS B 1 168 ? 11.305 11.703 13.203 1 85.44 168 HIS B C 1
ATOM 3740 O O . HIS B 1 168 ? 11.609 11.445 12.039 1 85.44 168 HIS B O 1
ATOM 3746 N N . TYR B 1 169 ? 10.57 10.953 13.977 1 88.38 169 TYR B N 1
ATOM 3747 C CA . TYR B 1 169 ? 9.719 9.891 13.453 1 88.38 169 TYR B CA 1
ATOM 3748 C C . TYR B 1 169 ? 8.25 10.297 13.492 1 88.38 169 TYR B C 1
ATOM 3750 O O . TYR B 1 169 ? 7.82 11.008 14.406 1 88.38 169 TYR B O 1
ATOM 3758 N N . ASP B 1 170 ? 7.535 9.859 12.547 1 91.56 170 ASP B N 1
ATOM 3759 C CA . ASP B 1 170 ? 6.102 10.125 12.578 1 91.56 170 ASP B CA 1
ATOM 3760 C C . ASP B 1 170 ? 5.359 9.055 13.375 1 91.56 170 ASP B C 1
ATOM 3762 O O . ASP B 1 170 ? 4.207 9.258 13.766 1 91.56 170 ASP B O 1
ATOM 3766 N N . TYR B 1 171 ? 5.953 7.816 13.492 1 89.75 171 TYR B N 1
ATOM 3767 C CA . TYR B 1 171 ? 5.285 6.812 14.305 1 89.75 171 TYR B CA 1
ATOM 3768 C C . TYR B 1 171 ? 5.348 7.184 15.781 1 89.75 171 TYR B C 1
ATOM 3770 O O . TYR B 1 171 ? 6.211 7.961 16.203 1 89.75 171 TYR B O 1
ATOM 3778 N N . PHE B 1 172 ? 4.465 6.633 16.547 1 79.25 172 PHE B N 1
ATOM 3779 C CA . PHE B 1 172 ? 4.336 6.957 17.953 1 79.25 172 PHE B CA 1
ATOM 3780 C C . PHE B 1 172 ? 5.273 6.102 18.797 1 79.25 172 PHE B C 1
ATOM 3782 O O . PHE B 1 172 ? 5.527 4.941 18.469 1 79.25 172 PHE B O 1
ATOM 3789 N N . HIS B 1 173 ? 5.727 6.715 19.844 1 77.12 173 HIS B N 1
ATOM 3790 C CA . HIS B 1 173 ? 6.574 6 20.797 1 77.12 173 HIS B CA 1
ATOM 3791 C C . HIS B 1 173 ? 5.816 5.672 22.078 1 77.12 173 HIS B C 1
ATOM 3793 O O . HIS B 1 173 ? 6.246 4.82 22.859 1 77.12 173 HIS B O 1
ATOM 3799 N N . ASP B 1 174 ? 4.672 6.32 22.188 1 61.38 174 ASP B N 1
ATOM 3800 C CA . ASP B 1 174 ? 3.912 6.152 23.422 1 61.38 174 ASP B CA 1
ATOM 3801 C C . ASP B 1 174 ? 2.768 5.16 23.234 1 61.38 174 ASP B C 1
ATOM 3803 O O . ASP B 1 174 ? 2.338 4.91 22.094 1 61.38 174 ASP B O 1
ATOM 3807 N N . LYS B 1 175 ? 2.301 4.652 24.281 1 66.5 175 LYS B N 1
ATOM 3808 C CA . LYS B 1 175 ? 1.266 3.621 24.266 1 66.5 175 LYS B CA 1
ATOM 3809 C C . LYS B 1 175 ? -0.12 4.242 24.094 1 66.5 175 LYS B C 1
ATOM 3811 O O . LYS B 1 175 ? -1.077 3.547 23.75 1 66.5 175 LYS B O 1
ATOM 3816 N N . PHE B 1 176 ? -0.253 5.551 24.344 1 56.94 176 PHE B N 1
ATOM 3817 C CA . PHE B 1 176 ? -1.553 6.207 24.297 1 56.94 176 PHE B CA 1
ATOM 3818 C C . PHE B 1 176 ? -2.018 6.379 22.859 1 56.94 176 PHE B C 1
ATOM 3820 O O . PHE B 1 176 ? -3.158 6.047 22.531 1 56.94 176 PHE B O 1
ATOM 3827 N N . ASN B 1 177 ? -1.207 6.773 22.078 1 64.31 177 ASN B N 1
ATOM 3828 C CA . ASN B 1 177 ? -1.588 7.129 20.719 1 64.31 177 ASN B CA 1
ATOM 3829 C C . ASN B 1 177 ? -1.695 5.898 19.828 1 64.31 177 ASN B C 1
ATOM 3831 O O . ASN B 1 177 ? -2.309 5.949 18.75 1 64.31 177 ASN B O 1
ATOM 3835 N N . VAL B 1 178 ? -1.197 4.844 20.25 1 71.38 178 VAL B N 1
ATOM 3836 C CA . VAL B 1 178 ? -1.21 3.643 19.422 1 71.38 178 VAL B CA 1
ATOM 3837 C C . VAL B 1 178 ? -2.459 2.818 19.719 1 71.38 178 VAL B C 1
ATOM 3839 O O . VAL B 1 178 ? -2.658 1.748 19.141 1 71.38 178 VAL B O 1
ATOM 3842 N N . LYS B 1 179 ? -3.305 3.418 20.547 1 70.56 179 LYS B N 1
ATOM 3843 C CA . LYS B 1 179 ? -4.527 2.688 20.859 1 70.56 179 LYS B CA 1
ATOM 3844 C C . LYS B 1 179 ? -5.387 2.494 19.625 1 70.56 179 LYS B C 1
ATOM 3846 O O . LYS B 1 179 ? -5.469 3.383 18.766 1 70.56 179 LYS B O 1
ATOM 3851 N N . ARG B 1 180 ? -6.012 1.41 19.594 1 75.25 180 ARG B N 1
ATOM 3852 C CA . ARG B 1 180 ? -6.797 1.023 18.422 1 75.25 180 ARG B CA 1
ATOM 3853 C C . ARG B 1 180 ? -7.926 2.016 18.172 1 75.25 180 ARG B C 1
ATOM 3855 O O . ARG B 1 180 ? -8.234 2.332 17.016 1 75.25 180 ARG B O 1
ATOM 3862 N N . GLU B 1 181 ? -8.555 2.52 19.219 1 71.5 181 GLU B N 1
ATOM 3863 C CA . GLU B 1 181 ? -9.688 3.432 19.109 1 71.5 181 GLU B CA 1
ATOM 3864 C C . GLU B 1 181 ? -9.266 4.746 18.453 1 71.5 181 GLU B C 1
ATOM 3866 O O . GLU B 1 181 ? -10.109 5.48 17.922 1 71.5 181 GLU B O 1
ATOM 3871 N N . LYS B 1 182 ? -8.016 4.887 18.5 1 74.06 182 LYS B N 1
ATOM 3872 C CA . LYS B 1 182 ? -7.492 6.113 17.906 1 74.06 182 LYS B CA 1
ATOM 3873 C C . LYS B 1 182 ? -6.879 5.844 16.531 1 74.06 182 LYS B C 1
ATOM 3875 O O . LYS B 1 182 ? -6.191 6.703 15.984 1 74.06 182 LYS B O 1
ATOM 3880 N N . GLY B 1 183 ? -7.047 4.656 16.047 1 87.69 183 GLY B N 1
ATOM 3881 C CA . GLY B 1 183 ? -6.555 4.309 14.719 1 87.69 183 GLY B CA 1
ATOM 3882 C C . GLY B 1 183 ? -5.266 3.508 14.75 1 87.69 183 GLY B C 1
ATOM 3883 O O . GLY B 1 183 ? -4.719 3.154 13.703 1 87.69 183 GLY B O 1
ATOM 3884 N N . GLY B 1 184 ? -4.703 3.322 15.992 1 88.44 184 GLY B N 1
ATOM 3885 C CA . GLY B 1 184 ? -3.457 2.584 16.094 1 88.44 184 GLY B CA 1
ATOM 3886 C C . GLY B 1 184 ? -2.256 3.367 15.609 1 88.44 184 GLY B C 1
ATOM 3887 O O . GLY B 1 184 ? -2.27 4.602 15.609 1 88.44 184 GLY B O 1
ATOM 3888 N N . GLN B 1 185 ? -1.155 2.686 15.273 1 90.5 185 GLN B N 1
ATOM 3889 C CA . GLN B 1 185 ? 0.099 3.309 14.867 1 90.5 185 GLN B CA 1
ATOM 3890 C C . GLN B 1 185 ? -0.054 4.016 13.516 1 90.5 185 GLN B C 1
ATOM 3892 O O . GLN B 1 185 ? -0.876 3.615 12.695 1 90.5 185 GLN B O 1
ATOM 3897 N N . ARG B 1 186 ? 0.693 5.062 13.32 1 92.81 186 ARG B N 1
ATOM 3898 C CA . ARG B 1 186 ? 0.786 5.676 12 1 92.81 186 ARG B CA 1
ATOM 3899 C C . ARG B 1 186 ? 1.577 4.793 11.039 1 92.81 186 ARG B C 1
ATOM 3901 O O . ARG B 1 186 ? 2.752 4.504 11.281 1 92.81 186 ARG B O 1
ATOM 3908 N N . MET B 1 187 ? 0.995 4.387 9.992 1 94.62 187 MET B N 1
ATOM 3909 C CA . MET B 1 187 ? 1.65 3.455 9.078 1 94.62 187 MET B CA 1
ATOM 3910 C C . MET B 1 187 ? 2.438 4.203 8.016 1 94.62 187 MET B C 1
ATOM 3912 O O . MET B 1 187 ? 3.426 3.686 7.488 1 94.62 187 MET B O 1
ATOM 3916 N N . GLY B 1 188 ? 1.989 5.418 7.695 1 97.38 188 GLY B N 1
ATOM 3917 C CA . GLY B 1 188 ? 2.664 6.176 6.652 1 97.38 188 GLY B CA 1
ATOM 3918 C C . GLY B 1 188 ? 2.227 7.625 6.582 1 97.38 188 GLY B C 1
ATOM 3919 O O . GLY B 1 188 ? 1.307 8.031 7.297 1 97.38 188 GLY B O 1
ATOM 3920 N N . THR B 1 189 ? 2.914 8.398 5.715 1 97.75 189 THR B N 1
ATOM 3921 C CA . THR B 1 189 ? 2.738 9.844 5.617 1 97.75 189 THR B CA 1
ATOM 3922 C C . THR B 1 189 ? 2.75 10.297 4.156 1 97.75 189 THR B C 1
ATOM 3924 O O . THR B 1 189 ? 3.568 9.828 3.365 1 97.75 189 THR B O 1
ATOM 3927 N N . VAL B 1 190 ? 1.806 11.062 3.814 1 98.56 190 VAL B N 1
ATOM 3928 C CA . VAL B 1 190 ? 1.874 11.797 2.557 1 98.56 190 VAL B CA 1
ATOM 3929 C C . VAL B 1 190 ? 2.117 13.281 2.84 1 98.56 190 VAL B C 1
ATOM 3931 O O . VAL B 1 190 ? 1.277 13.953 3.447 1 98.56 190 VAL B O 1
ATOM 3934 N N . LEU B 1 191 ? 3.301 13.773 2.473 1 98.44 191 LEU B N 1
ATOM 3935 C CA . LEU B 1 191 ? 3.686 15.172 2.6 1 98.44 191 LEU B CA 1
ATOM 3936 C C . LEU B 1 191 ? 3.51 15.906 1.275 1 98.44 191 LEU B C 1
ATOM 3938 O O . LEU B 1 191 ? 4.188 15.594 0.293 1 98.44 191 LEU B O 1
ATOM 3942 N N . MET B 1 192 ? 2.613 16.875 1.288 1 98.62 192 MET B N 1
ATOM 3943 C CA . MET B 1 192 ? 2.295 17.625 0.073 1 98.62 192 MET B CA 1
ATOM 3944 C C . MET B 1 192 ? 2.943 19 0.095 1 98.62 192 MET B C 1
ATOM 3946 O O . MET B 1 192 ? 2.797 19.75 1.066 1 98.62 192 MET B O 1
ATOM 3950 N N . TYR B 1 193 ? 3.627 19.312 -0.957 1 98.44 193 TYR B N 1
ATOM 3951 C CA . TYR B 1 193 ? 4.266 20.625 -1.059 1 98.44 193 TYR B CA 1
ATOM 3952 C C . TYR B 1 193 ? 3.342 21.625 -1.741 1 98.44 193 TYR B C 1
ATOM 3954 O O . TYR B 1 193 ? 2.926 21.422 -2.885 1 98.44 193 TYR B O 1
ATOM 3962 N N . LEU B 1 194 ? 3.029 22.688 -1.075 1 98 194 LEU B N 1
ATOM 3963 C CA . LEU B 1 194 ? 2.062 23.656 -1.562 1 98 194 LEU B CA 1
ATOM 3964 C C . LEU B 1 194 ? 2.768 24.859 -2.195 1 98 194 LEU B C 1
ATOM 3966 O O . LEU B 1 194 ? 2.121 25.719 -2.781 1 98 194 LEU B O 1
ATOM 3970 N N . SER B 1 195 ? 4.102 24.906 -2.115 1 96.25 195 SER B N 1
ATOM 3971 C CA . SER B 1 195 ? 4.883 26 -2.684 1 96.25 195 SER B CA 1
ATOM 3972 C C . SER B 1 195 ? 6.223 25.5 -3.215 1 96.25 195 SER B C 1
ATOM 3974 O O . SER B 1 195 ? 6.73 24.469 -2.77 1 96.25 195 SER B O 1
ATOM 3976 N N . ASP B 1 196 ? 6.703 26.219 -4.172 1 96.81 196 ASP B N 1
ATOM 3977 C CA . ASP B 1 196 ? 8.117 26.094 -4.504 1 96.81 196 ASP B CA 1
ATOM 3978 C C . ASP B 1 196 ? 8.984 26.781 -3.455 1 96.81 196 ASP B C 1
ATOM 3980 O O . ASP B 1 196 ? 8.562 27.766 -2.838 1 96.81 196 ASP B O 1
ATOM 3984 N N . VAL B 1 197 ? 10.117 26.219 -3.254 1 95.88 197 VAL B N 1
ATOM 3985 C CA . VAL B 1 197 ? 11.094 26.891 -2.398 1 95.88 197 VAL B CA 1
ATOM 3986 C C . VAL B 1 197 ? 12.367 27.172 -3.193 1 95.88 197 VAL B C 1
ATOM 3988 O O . VAL B 1 197 ? 12.961 26.266 -3.779 1 95.88 197 VAL B O 1
ATOM 3991 N N . GLU B 1 198 ? 12.742 28.375 -3.191 1 94.56 198 GLU B N 1
ATOM 3992 C CA . GLU B 1 198 ? 13.867 28.812 -4.008 1 94.56 198 GLU B CA 1
ATOM 3993 C C . GLU B 1 198 ? 15.164 28.141 -3.57 1 94.56 198 GLU B C 1
ATOM 3995 O O . GLU B 1 198 ? 15.961 27.719 -4.406 1 94.56 198 GLU B O 1
ATOM 4000 N N . GLU B 1 199 ? 15.406 28.156 -2.324 1 95.56 199 GLU B N 1
ATOM 4001 C CA . GLU B 1 199 ? 16.609 27.531 -1.771 1 95.56 199 GLU B CA 1
ATOM 4002 C C . GLU B 1 199 ? 16.344 26.938 -0.388 1 95.56 199 GLU B C 1
ATOM 4004 O O . GLU B 1 199 ? 15.695 27.578 0.448 1 95.56 199 GLU B O 1
ATOM 4009 N N . GLY B 1 200 ? 16.828 25.688 -0.233 1 96.88 200 GLY B N 1
ATOM 4010 C CA . GLY B 1 200 ? 16.578 25.031 1.039 1 96.88 200 GLY B CA 1
ATOM 4011 C C . GLY B 1 200 ? 15.211 24.375 1.119 1 96.88 200 GLY B C 1
ATOM 4012 O O . GLY B 1 200 ? 14.555 24.172 0.095 1 96.88 200 GLY B O 1
ATOM 4013 N N . GLY B 1 201 ? 14.828 23.953 2.326 1 97 201 GLY B N 1
ATOM 4014 C CA . GLY B 1 201 ? 13.492 23.469 2.605 1 97 201 GLY B CA 1
ATOM 4015 C C . GLY B 1 201 ? 13.297 22 2.232 1 97 201 GLY B C 1
ATOM 4016 O O . GLY B 1 201 ? 12.188 21.484 2.307 1 97 201 GLY B O 1
ATOM 4017 N N . GLU B 1 202 ? 14.344 21.312 1.89 1 98.12 202 GLU B N 1
ATOM 4018 C CA . GLU B 1 202 ? 14.234 19.922 1.478 1 98.12 202 GLU B CA 1
ATOM 4019 C C . GLU B 1 202 ? 13.742 19.031 2.627 1 98.12 202 GLU B C 1
ATOM 4021 O O . GLU B 1 202 ? 14.031 19.312 3.793 1 98.12 202 GLU B O 1
ATOM 4026 N N . THR B 1 203 ? 12.984 18.062 2.371 1 98.06 203 THR B N 1
ATOM 4027 C CA . THR B 1 203 ? 12.773 16.938 3.275 1 98.06 203 THR B CA 1
ATOM 4028 C C . THR B 1 203 ? 13.859 15.883 3.09 1 98.06 203 THR B C 1
ATOM 4030 O O . THR B 1 203 ? 14.133 15.461 1.966 1 98.06 203 THR B O 1
ATOM 4033 N N . VAL B 1 204 ? 14.469 15.516 4.172 1 97.75 204 VAL B N 1
ATOM 4034 C CA . VAL B 1 204 ? 15.625 14.633 4.027 1 97.75 204 VAL B CA 1
ATOM 4035 C C . VAL B 1 204 ? 15.453 13.398 4.906 1 97.75 204 VAL B C 1
ATOM 4037 O O . VAL B 1 204 ? 14.82 13.469 5.961 1 97.75 204 VAL B O 1
ATOM 4040 N N . PHE B 1 205 ? 15.953 12.289 4.398 1 97.88 205 PHE B N 1
ATOM 4041 C CA . PHE B 1 205 ? 16.141 11.047 5.152 1 97.88 205 PHE B CA 1
ATOM 4042 C C . PHE B 1 205 ? 17.625 10.781 5.398 1 97.88 205 PHE B C 1
ATOM 4044 O O . PHE B 1 205 ? 18.344 10.398 4.48 1 97.88 205 PHE B O 1
ATOM 4051 N N . PRO B 1 206 ? 18.016 10.938 6.609 1 94.5 206 PRO B N 1
ATOM 4052 C CA . PRO B 1 206 ? 19.438 10.812 6.887 1 94.5 206 PRO B CA 1
ATOM 4053 C C . PRO B 1 206 ? 19.938 9.375 6.777 1 94.5 206 PRO B C 1
ATOM 4055 O O . PRO B 1 206 ? 21.109 9.148 6.48 1 94.5 206 PRO B O 1
ATOM 4058 N N . LYS B 1 207 ? 19.078 8.438 7.082 1 95.06 207 LYS B N 1
ATOM 4059 C CA . LYS B 1 207 ? 19.422 7.023 6.969 1 95.06 207 LYS B CA 1
ATOM 4060 C C . LYS B 1 207 ? 18.75 6.391 5.75 1 95.06 207 LYS B C 1
ATOM 4062 O O . LYS B 1 207 ? 17.531 6.496 5.574 1 95.06 207 LYS B O 1
ATOM 4067 N N . PHE B 1 208 ? 19.594 5.75 4.891 1 95.12 208 PHE B N 1
ATOM 4068 C CA . PHE B 1 208 ? 19.016 5.074 3.732 1 95.12 208 PHE B CA 1
ATOM 4069 C C . PHE B 1 208 ? 19.938 3.967 3.24 1 95.12 208 PHE B C 1
ATOM 4071 O O . PHE B 1 208 ? 21.156 4.066 3.369 1 95.12 208 PHE B O 1
ATOM 4078 N N . GLU B 1 209 ? 19.344 2.893 2.734 1 92.69 209 GLU B N 1
ATOM 4079 C CA . GLU B 1 209 ? 20.094 1.748 2.242 1 92.69 209 GLU B CA 1
ATOM 4080 C C . GLU B 1 209 ? 20.172 1.753 0.718 1 92.69 209 GLU B C 1
ATOM 4082 O O . GLU B 1 209 ? 21.062 1.132 0.135 1 92.69 209 GLU B O 1
ATOM 4087 N N . ASP B 1 210 ? 19.203 2.396 0.129 1 91.5 210 ASP B N 1
ATOM 4088 C CA . ASP B 1 210 ? 19.203 2.498 -1.327 1 91.5 210 ASP B CA 1
ATOM 4089 C C . ASP B 1 210 ? 18.703 3.869 -1.781 1 91.5 210 ASP B C 1
ATOM 4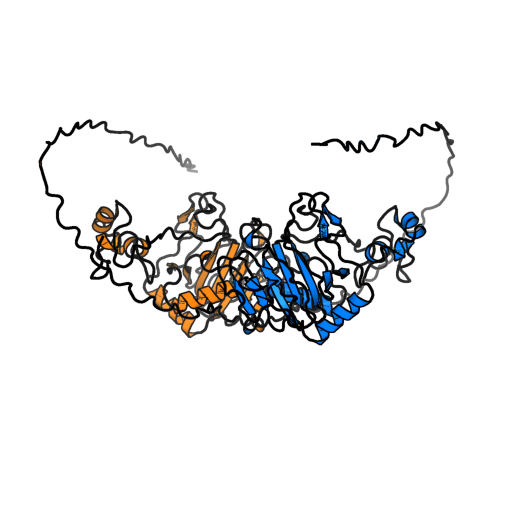091 O O . ASP B 1 210 ? 18.203 4.652 -0.972 1 91.5 210 ASP B O 1
ATOM 4095 N N . GLY B 1 211 ? 18.906 4.227 -3.092 1 91.81 211 GLY B N 1
ATOM 4096 C CA . GLY B 1 211 ? 18.547 5.527 -3.639 1 91.81 211 GLY B CA 1
ATOM 4097 C C . GLY B 1 211 ? 19.766 6.395 -3.943 1 91.81 211 GLY B C 1
ATOM 4098 O O . GLY B 1 211 ? 20.891 6.043 -3.584 1 91.81 211 GLY B O 1
ATOM 4099 N N . THR B 1 212 ? 19.484 7.492 -4.582 1 94.12 212 THR B N 1
ATOM 4100 C CA . THR B 1 212 ? 20.562 8.406 -4.984 1 94.12 212 THR B CA 1
ATOM 4101 C C . THR B 1 212 ? 20.625 9.602 -4.047 1 94.12 212 THR B C 1
ATOM 4103 O O . THR B 1 212 ? 19.672 10.383 -3.955 1 94.12 212 THR B O 1
ATOM 4106 N N . PRO B 1 213 ? 21.688 9.758 -3.424 1 95.25 213 PRO B N 1
ATOM 4107 C CA . PRO B 1 213 ? 21.812 10.922 -2.541 1 95.25 213 PRO B CA 1
ATOM 4108 C C . PRO B 1 213 ? 21.812 12.242 -3.305 1 95.25 213 PRO B C 1
ATOM 4110 O O . PRO B 1 213 ? 22.203 12.289 -4.473 1 95.25 213 PRO B O 1
ATOM 4113 N N . ALA B 1 214 ? 21.422 13.281 -2.635 1 95.12 214 ALA B N 1
ATOM 4114 C CA . ALA B 1 214 ? 21.406 14.617 -3.236 1 95.12 214 ALA B CA 1
ATOM 4115 C C . ALA B 1 214 ? 22.812 15.117 -3.508 1 95.12 214 ALA B C 1
ATOM 4117 O O . ALA B 1 214 ? 23.719 14.906 -2.703 1 95.12 214 ALA B O 1
ATOM 4118 N N . GLY B 1 215 ? 22.984 15.781 -4.59 1 93.31 215 GLY B N 1
ATOM 4119 C CA . GLY B 1 215 ? 24.297 16.266 -5.008 1 93.31 215 GLY B CA 1
ATOM 4120 C C . GLY B 1 215 ? 24.578 17.672 -4.535 1 93.31 215 GLY B C 1
ATOM 4121 O O . GLY B 1 215 ? 24.016 18.141 -3.545 1 93.31 215 GLY B O 1
ATOM 4122 N N . SER B 1 216 ? 25.438 18.297 -5.273 1 91.19 216 SER B N 1
ATOM 4123 C CA . SER B 1 216 ? 26 19.578 -4.855 1 91.19 216 SER B CA 1
ATOM 4124 C C . SER B 1 216 ? 25 20.703 -5.039 1 91.19 216 SER B C 1
ATOM 4126 O O . SER B 1 216 ? 25.156 21.781 -4.453 1 91.19 216 SER B O 1
ATOM 4128 N N . GLU B 1 217 ? 24 20.484 -5.797 1 92.38 217 GLU B N 1
ATOM 4129 C CA . GLU B 1 217 ? 23 21.531 -6.031 1 92.38 217 GLU B CA 1
ATOM 4130 C C . GLU B 1 217 ? 22.047 21.656 -4.852 1 92.38 217 GLU B C 1
ATOM 4132 O O . GLU B 1 217 ? 21.312 22.641 -4.746 1 92.38 217 GLU B O 1
ATOM 4137 N N . ALA B 1 218 ? 22.078 20.672 -4.027 1 94.5 218 ALA B N 1
ATOM 4138 C CA . ALA B 1 218 ? 21.219 20.688 -2.846 1 94.5 218 ALA B CA 1
ATOM 4139 C C . ALA B 1 218 ? 21.812 21.562 -1.748 1 94.5 218 ALA B C 1
ATOM 4141 O O . ALA B 1 218 ? 23 21.906 -1.791 1 94.5 218 ALA B O 1
ATOM 4142 N N . SER B 1 219 ? 20.969 22.031 -0.841 1 96.06 219 SER B N 1
ATOM 4143 C CA . SER B 1 219 ? 21.469 22.766 0.315 1 96.06 219 SER B CA 1
ATOM 4144 C C . SER B 1 219 ? 22.438 21.922 1.129 1 96.06 219 SER B C 1
ATOM 4146 O O . SER B 1 219 ? 22.469 20.703 0.993 1 96.06 219 SER B O 1
ATOM 4148 N N . GLU B 1 220 ? 23.172 22.531 1.956 1 95.38 220 GLU B N 1
ATOM 4149 C CA . GLU B 1 220 ? 24.109 21.828 2.811 1 95.38 220 GLU B CA 1
ATOM 4150 C C . GLU B 1 220 ? 23.406 20.781 3.672 1 95.38 220 GLU B C 1
ATOM 4152 O O . GLU B 1 220 ? 23.906 19.656 3.832 1 95.38 220 GLU B O 1
ATOM 4157 N N . CYS B 1 221 ? 22.312 21.172 4.121 1 94.88 221 CYS B N 1
ATOM 4158 C CA . CYS B 1 221 ? 21.516 20.297 4.977 1 94.88 221 CYS B CA 1
ATOM 4159 C C . CYS B 1 221 ? 21.125 19.016 4.238 1 94.88 221 CYS B C 1
ATOM 4161 O O . CYS B 1 221 ? 21.062 17.938 4.84 1 94.88 221 CYS B O 1
ATOM 4163 N N . ALA B 1 222 ? 20.922 19.062 2.943 1 97 222 ALA B N 1
ATOM 4164 C CA . ALA B 1 222 ? 20.359 17.969 2.164 1 97 222 ALA B CA 1
ATOM 4165 C C . ALA B 1 222 ? 21.453 17.188 1.449 1 97 222 ALA B C 1
ATOM 4167 O O . ALA B 1 222 ? 21.234 16.047 1.018 1 97 222 ALA B O 1
ATOM 4168 N N . ARG B 1 223 ? 22.625 17.703 1.379 1 95.81 223 ARG B N 1
ATOM 4169 C CA . ARG B 1 223 ? 23.703 17.094 0.606 1 95.81 223 ARG B CA 1
ATOM 4170 C C . ARG B 1 223 ? 24.062 15.703 1.147 1 95.81 223 ARG 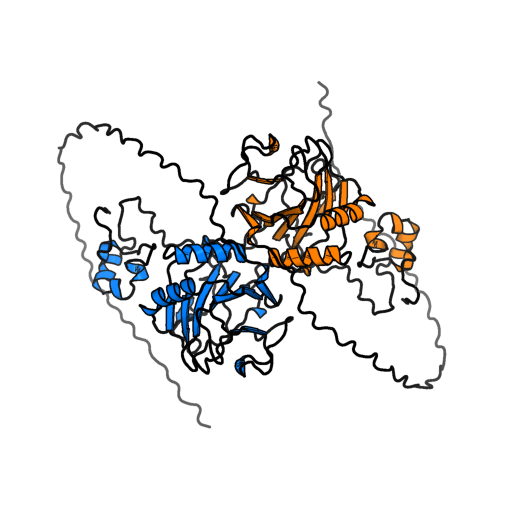B C 1
ATOM 4172 O O . ARG B 1 223 ? 24.125 15.508 2.361 1 95.81 223 ARG B O 1
ATOM 4179 N N . ASN B 1 224 ? 24.203 14.727 0.211 1 95.19 224 ASN B N 1
ATOM 4180 C CA . ASN B 1 224 ? 24.609 13.359 0.494 1 95.19 224 ASN B CA 1
ATOM 4181 C C . ASN B 1 224 ? 23.531 12.602 1.264 1 95.19 224 ASN B C 1
ATOM 4183 O O . ASN B 1 224 ? 23.812 11.57 1.874 1 95.19 224 ASN B O 1
ATOM 4187 N N . LYS B 1 225 ? 22.375 13.125 1.37 1 96.5 225 LYS B N 1
ATOM 4188 C CA . LYS 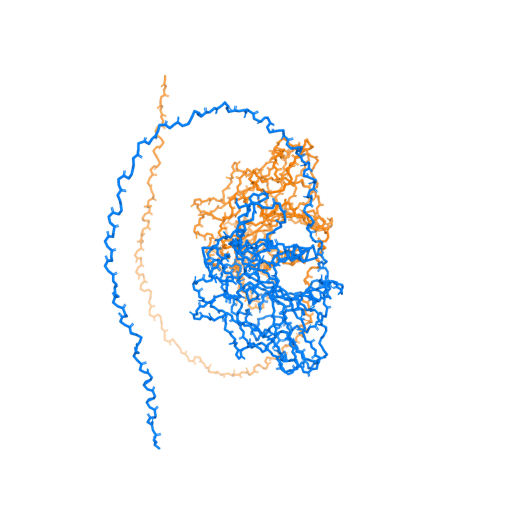B 1 225 ? 21.219 12.445 1.951 1 96.5 225 LYS B CA 1
ATOM 4189 C C . LYS B 1 225 ? 20.141 12.188 0.895 1 96.5 225 LYS B C 1
ATOM 4191 O O . LYS B 1 225 ? 20.234 12.695 -0.223 1 96.5 225 LYS B O 1
ATOM 4196 N N . LEU B 1 226 ? 19.312 11.242 1.221 1 97.25 226 LEU B N 1
ATOM 4197 C CA . LEU B 1 226 ? 18.109 11.141 0.393 1 97.25 226 LEU B CA 1
ATOM 4198 C C . LEU B 1 226 ? 17.203 12.344 0.616 1 97.25 226 LEU B C 1
ATOM 4200 O O . LEU B 1 226 ? 16.75 12.586 1.739 1 97.25 226 LEU B O 1
ATOM 4204 N N . ALA B 1 227 ? 17 13.141 -0.455 1 97.56 227 ALA B N 1
ATOM 4205 C CA . ALA B 1 227 ? 16.344 14.43 -0.259 1 97.56 227 ALA B CA 1
ATOM 4206 C C . ALA B 1 227 ? 15.281 14.68 -1.332 1 97.56 227 ALA B C 1
ATOM 4208 O O . ALA B 1 227 ? 15.414 14.203 -2.463 1 97.56 227 ALA B O 1
ATOM 4209 N N . VAL B 1 228 ? 14.258 15.375 -0.956 1 97.88 228 VAL B N 1
ATOM 4210 C CA . VAL B 1 228 ? 13.211 15.828 -1.869 1 97.88 228 VAL B CA 1
ATOM 4211 C C . VAL B 1 228 ? 13.086 17.344 -1.789 1 97.88 228 VAL B C 1
ATOM 4213 O O . VAL B 1 228 ? 12.781 17.891 -0.729 1 97.88 228 VAL B O 1
ATOM 4216 N N . ARG B 1 229 ? 13.344 17.953 -2.873 1 97 229 ARG B N 1
ATOM 4217 C CA . ARG B 1 229 ? 13.148 19.406 -2.959 1 97 229 ARG B CA 1
ATOM 4218 C C . ARG B 1 229 ? 11.672 19.75 -3.066 1 97 229 ARG B C 1
ATOM 4220 O O . ARG B 1 229 ? 10.938 19.141 -3.846 1 97 229 ARG B O 1
ATOM 4227 N N . PRO B 1 230 ? 11.258 20.75 -2.289 1 97.56 230 PRO B N 1
ATOM 4228 C CA . PRO B 1 230 ? 9.852 21.141 -2.41 1 97.56 230 PRO B CA 1
ATOM 4229 C C . PRO B 1 230 ? 9.523 21.766 -3.764 1 97.56 230 PRO B C 1
ATOM 4231 O O . PRO B 1 230 ? 10.102 22.797 -4.121 1 97.56 230 PRO B O 1
ATOM 4234 N N . ARG B 1 231 ? 8.695 21.172 -4.441 1 97.44 231 ARG B N 1
ATOM 4235 C CA . ARG B 1 231 ? 8.109 21.703 -5.668 1 97.44 231 ARG B CA 1
ATOM 4236 C C . ARG B 1 231 ? 6.586 21.734 -5.574 1 97.44 231 ARG B C 1
ATOM 4238 O O . ARG B 1 231 ? 5.957 20.734 -5.199 1 97.44 231 ARG B O 1
ATOM 4245 N N . LYS B 1 232 ? 6.051 22.891 -5.883 1 98.44 232 LYS B N 1
ATOM 4246 C CA . LYS B 1 232 ? 4.609 23.078 -5.758 1 98.44 232 LYS B CA 1
ATOM 4247 C C . LYS B 1 232 ? 3.85 22 -6.527 1 98.44 232 LYS B C 1
ATOM 4249 O O . LYS B 1 232 ? 4.109 21.766 -7.711 1 98.44 232 LYS B O 1
ATOM 4254 N N . GLY B 1 233 ? 2.971 21.312 -5.789 1 98.38 233 GLY B N 1
ATOM 4255 C CA . GLY B 1 233 ? 2.129 20.312 -6.41 1 98.38 233 GLY B CA 1
ATOM 4256 C C . GLY B 1 233 ? 2.643 18.891 -6.207 1 98.38 233 GLY B C 1
ATOM 4257 O O . GLY B 1 233 ? 1.894 17.922 -6.363 1 98.38 233 GLY B O 1
ATOM 4258 N N . ASP B 1 234 ? 3.943 18.719 -5.902 1 98.25 234 ASP B N 1
ATOM 4259 C CA . ASP B 1 234 ? 4.5 17.391 -5.66 1 98.25 234 ASP B CA 1
ATOM 4260 C C . ASP B 1 234 ? 4.098 16.859 -4.281 1 98.25 234 ASP B C 1
ATOM 4262 O O . ASP B 1 234 ? 3.744 17.656 -3.395 1 98.25 234 ASP B O 1
ATOM 4266 N N . ALA B 1 235 ? 4.09 15.555 -4.141 1 98.5 235 ALA B N 1
ATOM 4267 C CA . ALA B 1 235 ? 3.818 14.93 -2.852 1 98.5 235 ALA B CA 1
ATOM 4268 C C . ALA B 1 235 ? 4.785 13.773 -2.59 1 98.5 235 ALA B C 1
ATOM 4270 O O . ALA B 1 235 ? 5.105 13.008 -3.5 1 98.5 235 ALA B O 1
ATOM 4271 N N . LEU B 1 236 ? 5.23 13.695 -1.418 1 98.62 236 LEU B N 1
ATOM 4272 C CA . LEU B 1 236 ? 6.109 12.633 -0.939 1 98.62 236 LEU B CA 1
ATOM 4273 C C . LEU B 1 236 ? 5.34 11.633 -0.079 1 98.62 236 LEU B C 1
ATOM 4275 O O . LEU B 1 236 ? 4.711 12.016 0.91 1 98.62 236 LEU B O 1
ATOM 4279 N N . PHE B 1 237 ? 5.316 10.414 -0.48 1 98.44 237 PHE B N 1
ATOM 4280 C CA . PHE B 1 237 ? 4.785 9.328 0.335 1 98.44 237 PHE B CA 1
ATOM 4281 C C . PHE B 1 237 ? 5.914 8.492 0.919 1 98.44 237 PHE B C 1
ATOM 4283 O O . PHE B 1 237 ? 6.82 8.07 0.197 1 98.44 237 PHE B O 1
ATOM 4290 N N . PHE B 1 238 ? 5.895 8.266 2.229 1 98.25 238 PHE B N 1
ATOM 4291 C CA . PHE B 1 238 ? 6.832 7.34 2.85 1 98.25 238 PHE B CA 1
ATOM 4292 C C . PHE B 1 238 ? 6.16 6.57 3.979 1 98.25 238 PHE B C 1
ATOM 4294 O O . PHE B 1 238 ? 5.211 7.059 4.594 1 98.25 238 PHE B O 1
ATOM 4301 N N . ARG B 1 239 ? 6.672 5.406 4.27 1 97.56 239 ARG B N 1
ATOM 4302 C CA . ARG B 1 239 ? 6.094 4.539 5.289 1 97.56 239 ARG B CA 1
ATOM 4303 C C . ARG B 1 239 ? 6.824 4.695 6.621 1 97.56 239 ARG B C 1
ATOM 4305 O O . ARG B 1 239 ? 8.047 4.824 6.652 1 97.56 239 ARG B O 1
ATOM 4312 N N . SER B 1 240 ? 6.039 4.691 7.703 1 96 240 SER B N 1
ATOM 4313 C CA . SER B 1 240 ? 6.566 4.727 9.062 1 96 240 SER B CA 1
ATOM 4314 C C . SER B 1 240 ? 6.781 3.316 9.609 1 96 240 SER B C 1
ATOM 4316 O O . SER B 1 240 ? 7.578 3.115 10.523 1 96 240 SER B O 1
ATOM 4318 N N . LEU B 1 241 ? 6.008 2.396 9.047 1 95.06 241 LEU B N 1
ATOM 4319 C CA . LEU B 1 241 ? 6.086 0.995 9.445 1 95.06 241 LEU B CA 1
ATOM 4320 C C . LEU B 1 241 ? 6.543 0.123 8.281 1 95.06 241 LEU B C 1
ATOM 4322 O O . LEU B 1 241 ? 6.188 0.377 7.125 1 95.06 241 LEU B O 1
ATOM 4326 N N . ARG B 1 242 ? 7.273 -0.885 8.609 1 93.38 242 ARG B N 1
ATOM 4327 C CA . ARG B 1 242 ? 7.488 -1.962 7.645 1 93.38 242 ARG B CA 1
ATOM 4328 C C . ARG B 1 242 ? 6.203 -2.752 7.414 1 93.38 242 ARG B C 1
ATOM 4330 O O . ARG B 1 242 ? 5.219 -2.572 8.133 1 93.38 242 ARG B O 1
ATOM 4337 N N . HIS B 1 243 ? 6.215 -3.611 6.406 1 92.62 243 HIS B N 1
ATOM 4338 C CA . HIS B 1 243 ? 5.012 -4.355 6.055 1 92.62 243 HIS B CA 1
ATOM 4339 C C . HIS B 1 243 ? 4.633 -5.344 7.152 1 92.62 243 HIS B C 1
ATOM 4341 O O . HIS B 1 243 ? 3.494 -5.812 7.207 1 92.62 243 HIS B O 1
ATOM 4347 N N . ASP B 1 244 ? 5.574 -5.621 8.062 1 87 244 ASP B N 1
ATOM 4348 C CA . ASP B 1 244 ? 5.273 -6.531 9.164 1 87 244 ASP B CA 1
ATOM 4349 C C . ASP B 1 244 ? 4.723 -5.773 10.367 1 87 244 ASP B C 1
ATOM 4351 O O . ASP B 1 244 ? 4.492 -6.363 11.43 1 87 244 ASP B O 1
ATOM 4355 N N . GLY B 1 245 ? 4.621 -4.473 10.258 1 89.19 245 GLY B N 1
ATOM 4356 C CA . GLY B 1 245 ? 3.99 -3.682 11.305 1 89.19 245 GLY B CA 1
ATOM 4357 C C . GLY B 1 245 ? 4.984 -3.096 12.289 1 89.19 245 GLY B C 1
ATOM 4358 O O . GLY B 1 245 ? 4.605 -2.369 13.211 1 89.19 245 GLY B O 1
ATOM 4359 N N . VAL B 1 246 ? 6.238 -3.375 12.094 1 89 246 VAL B N 1
ATOM 4360 C CA . VAL B 1 246 ? 7.281 -2.883 12.992 1 89 246 VAL B CA 1
ATOM 4361 C C . VAL B 1 246 ? 7.719 -1.485 12.555 1 89 246 VAL B C 1
ATOM 4363 O O . VAL B 1 246 ? 7.895 -1.227 11.359 1 89 246 VAL B O 1
ATOM 4366 N N . PRO B 1 247 ? 7.836 -0.555 13.477 1 91.62 247 PRO B N 1
ATOM 4367 C CA . PRO B 1 247 ? 8.32 0.778 13.117 1 91.62 247 PRO B CA 1
ATOM 4368 C C . PRO B 1 247 ? 9.633 0.737 12.336 1 91.62 247 PRO B C 1
ATOM 4370 O O . PRO B 1 247 ? 10.547 -0.01 12.695 1 91.62 247 PRO B O 1
ATOM 4373 N N . ASP B 1 248 ? 9.75 1.463 11.32 1 95.25 248 ASP B N 1
ATOM 4374 C CA . ASP B 1 248 ? 10.938 1.513 10.469 1 95.25 248 ASP B CA 1
ATOM 4375 C C . ASP B 1 248 ? 11.859 2.66 10.875 1 95.25 248 ASP B C 1
ATOM 4377 O O . ASP B 1 248 ? 11.539 3.83 10.648 1 95.25 248 ASP B O 1
ATOM 4381 N N . THR B 1 249 ? 12.984 2.387 11.289 1 94.44 249 THR B N 1
ATOM 4382 C CA . THR B 1 249 ? 13.898 3.416 11.773 1 94.44 249 THR B CA 1
ATOM 4383 C C . THR B 1 249 ? 14.469 4.223 10.609 1 94.44 249 THR B C 1
ATOM 4385 O O . THR B 1 249 ? 14.977 5.328 10.805 1 94.44 249 THR B O 1
ATOM 4388 N N . PHE B 1 250 ? 14.352 3.672 9.406 1 96.19 250 PHE B N 1
ATOM 4389 C CA . PHE B 1 250 ? 14.805 4.418 8.242 1 96.19 250 PHE B CA 1
ATOM 4390 C C . PHE B 1 250 ? 13.82 5.535 7.902 1 96.19 250 PHE B C 1
ATOM 4392 O O . PHE B 1 250 ? 14.125 6.398 7.074 1 96.19 250 PHE B O 1
ATOM 4399 N N . SER B 1 251 ? 12.664 5.559 8.578 1 95.94 251 SER B N 1
ATOM 4400 C CA . SER B 1 251 ? 11.664 6.578 8.289 1 95.94 251 SER B CA 1
ATOM 4401 C C . SER B 1 251 ? 11.992 7.891 8.992 1 95.94 251 SER B C 1
ATOM 4403 O O . SER B 1 251 ? 11.25 8.867 8.867 1 95.94 251 SER B O 1
ATOM 4405 N N . GLU B 1 252 ? 13.062 7.91 9.773 1 94.44 252 GLU B N 1
ATOM 4406 C CA . GLU B 1 252 ? 13.508 9.188 10.32 1 94.44 252 GLU B CA 1
ATOM 4407 C C . GLU B 1 252 ? 13.68 10.234 9.227 1 94.44 252 GLU B C 1
ATOM 4409 O O . GLU B 1 252 ? 14.234 9.938 8.164 1 94.44 252 GLU B O 1
ATOM 4414 N N . HIS B 1 253 ? 13.164 11.414 9.461 1 95.88 253 HIS B N 1
ATOM 4415 C CA . HIS B 1 253 ? 13.25 12.453 8.445 1 95.88 253 HIS B CA 1
ATOM 4416 C C . HIS B 1 253 ? 13.273 13.844 9.078 1 95.88 253 HIS B C 1
ATOM 4418 O O . HIS B 1 253 ? 12.992 13.992 10.266 1 95.88 253 HIS B O 1
ATOM 4424 N N . ALA B 1 254 ? 13.664 14.82 8.305 1 92 254 ALA B N 1
ATOM 4425 C CA . ALA B 1 254 ? 13.766 16.203 8.75 1 92 254 ALA B CA 1
ATOM 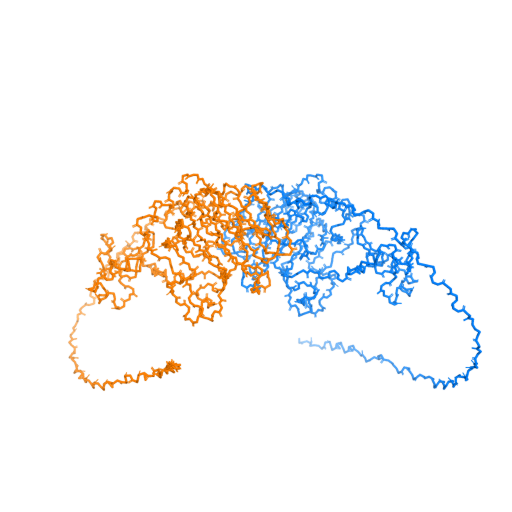4426 C C . ALA B 1 254 ? 13.414 17.172 7.613 1 92 254 ALA B C 1
ATOM 4428 O O . ALA B 1 254 ? 13.383 16.781 6.445 1 92 254 ALA B O 1
ATOM 4429 N N . GLY B 1 255 ? 13.023 18.344 8.031 1 94.06 255 GLY B N 1
ATOM 4430 C CA . GLY B 1 255 ? 12.898 19.453 7.109 1 94.06 255 GLY B CA 1
ATOM 4431 C C . GLY B 1 255 ? 14.062 20.422 7.184 1 94.06 255 GLY B C 1
ATOM 4432 O O . GLY B 1 255 ? 14.266 21.078 8.211 1 94.06 255 GLY B O 1
ATOM 4433 N N . CYS B 1 256 ? 14.781 20.578 6.121 1 95.75 256 CYS B N 1
ATOM 4434 C CA . CYS B 1 256 ? 15.914 21.5 6.082 1 95.75 256 CYS B CA 1
ATOM 4435 C C . CYS B 1 256 ? 15.445 22.938 6.234 1 95.75 256 CYS B C 1
ATOM 4437 O O . CYS B 1 256 ? 14.336 23.281 5.8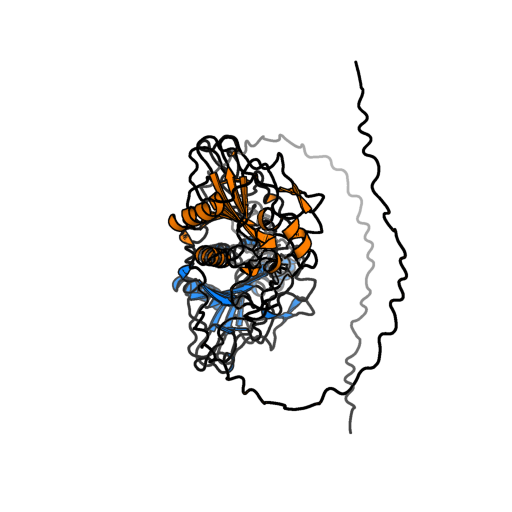24 1 95.75 256 CYS B O 1
ATOM 4439 N N . PRO B 1 257 ? 16.297 23.766 6.766 1 93.25 257 PRO B N 1
ATOM 4440 C CA . PRO B 1 257 ? 15.922 25.172 6.859 1 93.25 257 PRO B CA 1
ATOM 4441 C C . PRO B 1 257 ? 15.648 25.797 5.492 1 93.25 257 PRO B C 1
ATOM 4443 O O . PRO B 1 257 ? 16.328 25.484 4.516 1 93.25 257 PRO B O 1
ATOM 4446 N N . VAL B 1 258 ? 14.672 26.641 5.559 1 93.75 258 VAL B N 1
ATOM 4447 C CA . VAL B 1 258 ? 14.445 27.453 4.375 1 93.75 258 VAL B CA 1
ATOM 4448 C C . VAL B 1 258 ? 15.531 28.531 4.273 1 93.75 258 VAL B C 1
ATOM 4450 O O . VAL B 1 258 ? 15.766 29.266 5.227 1 93.75 258 VAL B O 1
ATOM 4453 N N . ILE B 1 259 ? 16.188 28.594 3.215 1 95 259 ILE B N 1
ATOM 4454 C CA . ILE B 1 259 ? 17.266 29.562 3.027 1 95 259 ILE B CA 1
ATOM 4455 C C . ILE B 1 259 ? 16.703 30.797 2.299 1 95 259 ILE B C 1
ATOM 4457 O O . ILE B 1 259 ? 16.953 31.922 2.711 1 95 259 ILE B O 1
ATOM 4461 N N . ARG B 1 260 ? 15.961 30.594 1.204 1 94.75 260 ARG B N 1
ATOM 4462 C CA . ARG B 1 260 ? 15.266 31.641 0.465 1 94.75 260 ARG B CA 1
ATOM 4463 C C . ARG B 1 260 ? 13.852 31.203 0.094 1 94.75 260 ARG B C 1
ATOM 4465 O O . ARG B 1 260 ? 13.648 30.078 -0.389 1 94.75 260 ARG B O 1
ATOM 4472 N N . GLY B 1 261 ? 12.906 32.062 0.398 1 93.38 261 GLY B N 1
ATOM 4473 C CA . GLY B 1 261 ? 11.508 31.781 0.096 1 93.38 261 GLY B CA 1
ATOM 4474 C C . GLY B 1 261 ? 10.711 31.344 1.311 1 93.38 261 GLY B C 1
ATOM 4475 O O . GLY B 1 261 ? 11.086 31.641 2.445 1 93.38 261 GLY B O 1
ATOM 4476 N N . VAL B 1 262 ? 9.508 30.844 1.059 1 92.31 262 VAL B N 1
ATOM 4477 C CA . VAL B 1 262 ? 8.594 30.328 2.074 1 92.31 262 VAL B CA 1
ATOM 4478 C C . VAL B 1 262 ? 8.102 28.938 1.68 1 92.31 262 VAL B C 1
ATOM 4480 O O . VAL B 1 262 ? 7.789 28.688 0.514 1 92.31 262 VAL B O 1
ATOM 4483 N N . LYS B 1 263 ? 8.148 28.078 2.656 1 93.81 263 LYS B N 1
ATOM 4484 C CA . LYS B 1 263 ? 7.668 26.719 2.393 1 93.81 263 LYS B CA 1
ATOM 4485 C C . LYS B 1 263 ? 6.301 26.484 3.029 1 93.81 263 LYS B C 1
ATOM 4487 O O . LYS B 1 263 ? 6.133 26.672 4.234 1 93.81 263 LYS B O 1
ATOM 4492 N N . PHE B 1 264 ? 5.316 26.188 2.221 1 94.06 264 PHE B N 1
ATOM 4493 C CA . PHE B 1 264 ? 4.02 25.703 2.67 1 94.06 264 PHE B CA 1
ATOM 4494 C C . PHE B 1 264 ? 3.873 24.203 2.389 1 94.06 264 PHE B C 1
ATOM 4496 O O . PHE B 1 264 ? 4.215 23.734 1.302 1 94.06 264 PHE B O 1
ATOM 4503 N N . SER B 1 265 ? 3.455 23.5 3.348 1 95.69 265 SER B N 1
ATOM 4504 C CA . SER B 1 265 ? 3.238 22.062 3.152 1 95.69 265 SER B CA 1
ATOM 4505 C C . SER B 1 265 ? 1.98 21.594 3.875 1 95.69 265 SER B C 1
ATOM 4507 O O . SER B 1 265 ? 1.487 22.266 4.781 1 95.69 265 SER B O 1
ATOM 4509 N N . ALA B 1 266 ? 1.405 20.547 3.443 1 96.31 266 ALA B N 1
ATOM 4510 C CA . ALA B 1 266 ? 0.302 19.844 4.09 1 96.31 266 ALA B CA 1
ATOM 4511 C C . ALA B 1 266 ? 0.638 18.375 4.293 1 96.31 266 ALA B C 1
ATOM 4513 O O . ALA B 1 266 ? 1.066 17.688 3.357 1 96.31 266 ALA B O 1
ATOM 4514 N N . THR B 1 267 ? 0.415 17.891 5.516 1 95.62 267 THR B N 1
ATOM 4515 C CA . THR B 1 267 ? 0.783 16.516 5.84 1 95.62 267 THR B CA 1
ATOM 4516 C C . THR B 1 267 ? -0.457 15.68 6.156 1 95.62 267 THR B C 1
ATOM 4518 O O . THR B 1 267 ? -1.325 16.109 6.918 1 95.62 267 THR B O 1
ATOM 4521 N N . LYS B 1 268 ? -0.597 14.562 5.539 1 97.12 268 LYS B N 1
ATOM 4522 C CA . LYS B 1 268 ? -1.582 13.531 5.867 1 97.12 268 LYS B CA 1
ATOM 4523 C C . LYS B 1 268 ? -0.926 12.336 6.555 1 97.12 268 LYS B C 1
ATOM 4525 O O . LYS B 1 268 ? -0.153 11.609 5.93 1 97.12 268 LYS B O 1
ATOM 4530 N N . TRP B 1 269 ? -1.215 12.172 7.844 1 94.19 269 TRP B N 1
ATOM 4531 C CA . TRP B 1 269 ? -0.788 10.969 8.547 1 94.19 269 TRP B CA 1
ATOM 4532 C C . TRP B 1 269 ? -1.848 9.875 8.453 1 94.19 269 TRP B C 1
ATOM 4534 O O . TRP B 1 269 ? -3.037 10.133 8.648 1 94.19 269 TRP B O 1
ATOM 4544 N N . MET B 1 270 ? -1.465 8.641 8.125 1 96.5 270 MET B N 1
ATOM 4545 C CA . MET B 1 270 ? -2.369 7.504 7.961 1 96.5 270 MET B CA 1
ATOM 4546 C C . MET B 1 270 ? -2.082 6.426 9 1 96.5 270 MET B C 1
ATOM 4548 O O . MET B 1 270 ? -0.923 6.074 9.227 1 96.5 270 MET B O 1
ATOM 4552 N N . HIS B 1 271 ? -3.176 5.883 9.602 1 94.75 271 HIS B N 1
ATOM 4553 C CA . HIS B 1 271 ? -3.059 4.906 10.672 1 94.75 271 HIS B CA 1
ATOM 4554 C C . HIS B 1 271 ? -3.326 3.492 10.172 1 94.75 271 HIS B C 1
ATOM 4556 O O . HIS B 1 271 ? -3.801 3.311 9.047 1 94.75 271 HIS B O 1
ATOM 4562 N N . VAL B 1 272 ? -3.027 2.459 11 1 94.56 272 VAL B N 1
ATOM 4563 C CA . VAL B 1 272 ? -3.189 1.056 10.641 1 94.56 272 VAL B CA 1
ATOM 4564 C C . VAL B 1 272 ? -4.66 0.662 10.742 1 94.56 272 VAL B C 1
ATOM 4566 O O . VAL B 1 272 ? -5.078 -0.357 10.188 1 94.56 272 VAL B O 1
ATOM 4569 N N . SER B 1 273 ? -5.449 1.471 11.492 1 92.56 273 SER B N 1
ATOM 4570 C CA . SER B 1 273 ? -6.883 1.236 11.648 1 92.56 273 SER B CA 1
ATOM 4571 C C . SER B 1 273 ? -7.676 2.525 11.469 1 92.56 273 SER B C 1
ATOM 4573 O O . SER B 1 273 ? -7.109 3.621 11.508 1 92.56 273 SER B O 1
ATOM 4575 N N . PRO B 1 274 ? -8.953 2.352 11.172 1 91.12 274 PRO B N 1
ATOM 4576 C CA . PRO B 1 274 ? -9.766 3.564 11.047 1 91.12 274 PRO B CA 1
ATOM 4577 C C . PRO B 1 274 ? -9.766 4.406 12.32 1 91.12 274 PRO B C 1
ATOM 4579 O O . PRO B 1 274 ? -9.766 3.859 13.43 1 91.12 274 PRO B O 1
ATOM 4582 N N . ILE B 1 275 ? -9.656 5.664 12.109 1 85.62 275 ILE B N 1
ATOM 4583 C CA . ILE B 1 275 ? -9.742 6.602 13.227 1 85.62 275 ILE B CA 1
ATOM 4584 C C . ILE B 1 275 ? -11.203 6.863 13.57 1 85.62 275 ILE B C 1
ATOM 4586 O O . ILE B 1 275 ? -11.992 7.254 12.703 1 85.62 275 ILE B O 1
ATOM 4590 N N . GLU B 1 276 ? -11.508 6.281 14.68 1 66.31 276 GLU B N 1
ATOM 4591 C CA . GLU B 1 276 ? -12.891 6.504 15.102 1 66.31 276 GLU B CA 1
ATOM 4592 C C . GLU B 1 276 ? -13.125 7.969 15.461 1 66.31 276 GLU B C 1
ATOM 4594 O O . GLU B 1 276 ? -12.359 8.555 16.234 1 66.31 276 GLU B O 1
ATOM 4599 N N . ASP B 1 277 ? -13.242 8.734 14.453 1 54.38 277 ASP B N 1
ATOM 4600 C CA . ASP B 1 277 ? -13.547 10.117 14.797 1 54.38 277 ASP B CA 1
ATOM 4601 C C . ASP B 1 277 ? -14.469 10.188 16.016 1 54.38 277 ASP B C 1
ATOM 4603 O O . ASP B 1 277 ? -15.492 9.508 16.062 1 54.38 277 ASP B O 1
ATOM 4607 N N . GLY B 1 278 ? -13.891 9.922 17.094 1 41.25 278 GLY B N 1
ATOM 4608 C CA . GLY B 1 278 ? -14.789 10.328 18.172 1 41.25 278 GLY B CA 1
ATOM 4609 C C . GLY B 1 278 ? -15.789 11.383 17.734 1 41.25 278 GLY B C 1
ATOM 4610 O O . GLY B 1 278 ? -16.578 11.867 18.547 1 41.25 278 GLY B O 1
ATOM 4611 N N . SER B 1 279 ? -15.203 12.133 16.906 1 37.31 279 SER B N 1
ATOM 4612 C CA . SER B 1 279 ? -16.312 13 16.516 1 37.31 279 SER B CA 1
ATOM 4613 C C . SER B 1 279 ? -17.531 12.188 16.109 1 37.31 279 SER B C 1
ATOM 4615 O O . SER B 1 279 ? -17.625 11.734 14.969 1 37.31 279 SER B O 1
ATOM 4617 N N . ASN B 1 280 ? -17.516 11.016 16.562 1 33.88 280 ASN B N 1
ATOM 4618 C CA . ASN B 1 280 ? -18.938 10.727 16.688 1 33.88 280 ASN B CA 1
ATOM 4619 C C . ASN B 1 280 ? -19.797 11.977 16.516 1 33.88 280 ASN B C 1
ATOM 4621 O O . ASN B 1 280 ? -20.078 12.68 17.5 1 33.88 280 ASN B O 1
ATOM 4625 N N . GLY B 1 281 ? -19.312 12.938 16 1 35.81 281 GLY B N 1
ATOM 4626 C CA . GLY B 1 281 ? -20.594 13.602 15.766 1 35.81 281 GLY B CA 1
ATOM 4627 C C . GLY B 1 281 ? -21.766 12.656 15.766 1 35.81 281 GLY B C 1
ATOM 4628 O O . GLY B 1 281 ? -21.766 11.656 15.039 1 35.81 281 GLY B O 1
ATOM 4629 N N . LEU B 1 282 ? -22 12.164 16.781 1 37.44 282 LEU B N 1
ATOM 4630 C CA . LEU B 1 282 ? -23.344 11.625 16.938 1 37.44 282 LEU B CA 1
ATOM 4631 C C . LEU B 1 282 ? -24.188 11.914 15.703 1 37.44 282 LEU B C 1
ATOM 4633 O O . LEU B 1 282 ? -24.406 13.078 15.359 1 37.44 282 LEU B O 1
ATOM 4637 N N . LEU B 1 283 ? -23.719 11.328 14.68 1 45.34 283 LEU B N 1
ATOM 4638 C CA . LEU B 1 283 ? -24.812 11.398 13.719 1 45.34 283 LEU B CA 1
ATOM 4639 C C . LEU B 1 283 ? -26.125 11.734 14.422 1 45.34 283 LEU B C 1
ATOM 4641 O O . LEU B 1 283 ? -26.781 10.859 14.992 1 45.34 283 LEU B O 1
ATOM 4645 N N . LEU B 1 284 ? -25.953 12.773 15.07 1 52.84 284 LEU B N 1
ATOM 4646 C CA . LEU B 1 284 ? -27.281 13.195 15.5 1 52.84 284 LEU B CA 1
ATOM 4647 C C . LEU B 1 284 ? -28.281 13.086 14.359 1 52.84 284 LEU B C 1
ATOM 4649 O O . LEU B 1 284 ? -27.922 13.281 13.195 1 52.84 284 LEU B O 1
ATOM 4653 N N . PRO B 1 285 ? -29.125 12.344 14.672 1 57.69 285 PRO B N 1
ATOM 4654 C CA . PRO B 1 285 ? -30.156 12.289 13.633 1 57.69 285 PRO B CA 1
ATOM 4655 C C . PRO B 1 285 ? -30.359 13.633 12.93 1 57.69 285 PRO B C 1
ATOM 4657 O O . PRO B 1 285 ? -30.016 14.68 13.477 1 57.69 285 PRO B O 1
ATOM 4660 N N . PRO B 1 286 ? -30.562 13.461 11.672 1 66.25 286 PRO B N 1
ATOM 4661 C CA . PRO B 1 286 ? -30.922 14.719 11.008 1 66.25 286 PRO B CA 1
ATOM 4662 C C . PRO B 1 286 ? -31.812 15.609 11.867 1 66.25 286 PRO B C 1
ATOM 4664 O O . PRO B 1 286 ? -32.719 15.117 12.539 1 66.25 286 PRO B O 1
ATOM 4667 N N . GLY B 1 287 ? -31.453 16.812 12.016 1 70.5 287 GLY B N 1
ATOM 4668 C CA . GLY B 1 287 ? -32.25 17.766 12.75 1 70.5 287 GLY B CA 1
ATOM 4669 C C . GLY B 1 287 ? -31.812 17.953 14.188 1 70.5 287 GLY B C 1
ATOM 4670 O O . GLY B 1 287 ? -32.281 18.844 14.891 1 70.5 287 GLY B O 1
ATOM 4671 N N . VAL B 1 288 ? -30.891 17.078 14.586 1 75.06 288 VAL B N 1
ATOM 4672 C CA . VAL B 1 288 ? -30.484 17.156 15.984 1 75.06 288 VAL B CA 1
ATOM 4673 C C . VAL B 1 288 ? -29.172 17.922 16.094 1 75.06 288 VAL B C 1
ATOM 4675 O O . VAL B 1 288 ? -28.234 17.672 15.328 1 75.06 288 VAL B O 1
ATOM 4678 N N . CYS B 1 289 ? -29.109 18.906 16.875 1 80.69 289 CYS B N 1
ATOM 4679 C CA . CYS B 1 289 ? -27.922 19.656 17.25 1 80.69 289 CYS B CA 1
ATOM 4680 C C . CYS B 1 289 ? -27.844 19.875 18.75 1 80.69 289 CYS B C 1
ATOM 4682 O O . CYS B 1 289 ? -28.672 20.578 19.328 1 80.69 289 CYS B O 1
ATOM 4684 N N . LYS B 1 290 ? -26.953 19.078 19.391 1 79.62 290 LYS B N 1
ATOM 4685 C CA . LYS B 1 290 ? -26.812 19.156 20.828 1 79.62 290 LYS B CA 1
ATOM 4686 C C . LYS B 1 290 ? -25.344 19.156 21.25 1 79.62 290 LYS B C 1
ATOM 4688 O O . LYS B 1 290 ? -24.469 18.828 20.438 1 79.62 290 LYS B O 1
ATOM 4693 N N . ASP B 1 291 ? -25.141 19.656 22.438 1 78.75 291 ASP B N 1
ATOM 4694 C CA . ASP B 1 291 ? -23.812 19.562 23.016 1 78.75 291 ASP B CA 1
ATOM 4695 C C . ASP B 1 291 ? -23.469 18.109 23.359 1 78.75 291 ASP B C 1
ATOM 4697 O O . ASP B 1 291 ? -24.312 17.375 23.859 1 78.75 291 ASP B O 1
ATOM 4701 N N . LEU B 1 292 ? -22.312 17.734 23.078 1 73.5 292 LEU B N 1
ATOM 4702 C CA . LEU B 1 292 ? -21.906 16.344 23.234 1 73.5 292 LEU B CA 1
ATOM 4703 C C . LEU B 1 292 ? -21.062 16.156 24.484 1 73.5 292 LEU B C 1
ATOM 4705 O O . LEU B 1 292 ? -20.609 15.047 24.781 1 73.5 292 LEU B O 1
ATOM 4709 N N . HIS B 1 293 ? -20.797 17.266 25.141 1 72.31 293 HIS B N 1
ATOM 4710 C CA . HIS B 1 293 ? -20.062 17.234 26.406 1 72.31 293 HIS B CA 1
ATOM 4711 C C . HIS B 1 293 ? -20.766 18.078 27.469 1 72.31 293 HIS B C 1
ATOM 4713 O O . HIS B 1 293 ? -21.234 19.188 27.172 1 72.31 293 HIS B O 1
ATOM 4719 N N . ALA B 1 294 ? -20.75 17.562 28.719 1 72.56 294 ALA B N 1
ATOM 4720 C CA . ALA B 1 294 ? -21.453 18.219 29.828 1 72.56 294 ALA B CA 1
ATOM 4721 C C . ALA B 1 294 ? -20.812 19.562 30.141 1 72.56 294 ALA B C 1
ATOM 4723 O O . ALA B 1 294 ? -21.469 20.484 30.641 1 72.56 294 ALA B O 1
ATOM 4724 N N . ALA B 1 295 ? -19.547 19.703 29.797 1 70.62 295 ALA B N 1
ATOM 4725 C CA . ALA B 1 295 ? -18.812 20.922 30.156 1 70.62 295 ALA B CA 1
ATOM 4726 C C . ALA B 1 295 ? -19 22.016 29.109 1 70.62 295 ALA B C 1
ATOM 4728 O O . ALA B 1 295 ? -18.453 23.109 29.234 1 70.62 295 ALA B O 1
ATOM 4729 N N . CYS B 1 296 ? -19.719 21.734 28.094 1 81.5 296 CYS B N 1
ATOM 4730 C CA . CYS B 1 296 ? -19.828 22.641 26.953 1 81.5 296 CYS B CA 1
ATOM 4731 C C . CYS B 1 296 ? -20.312 24.016 27.391 1 81.5 296 CYS B C 1
ATOM 4733 O O . CYS B 1 296 ? -19.781 25.047 26.969 1 81.5 296 CYS B O 1
ATOM 4735 N N . VAL B 1 297 ? -21.375 24.062 28.297 1 83.88 297 VAL B N 1
ATOM 4736 C CA . VAL B 1 297 ? -21.938 25.328 28.766 1 83.88 297 VAL B CA 1
ATOM 4737 C C . VAL B 1 297 ? -20.844 26.141 29.484 1 83.88 297 VAL B C 1
ATOM 4739 O O . VAL B 1 297 ? -20.672 27.328 29.203 1 83.88 297 VAL B O 1
ATOM 4742 N N . ALA B 1 298 ? -20.109 25.422 30.344 1 78.44 298 ALA B N 1
ATOM 4743 C CA . ALA B 1 298 ? -19.047 26.109 31.078 1 78.44 298 ALA B CA 1
ATOM 4744 C C . ALA B 1 298 ? -17.938 26.562 30.141 1 78.44 298 ALA B C 1
ATOM 4746 O O . ALA B 1 298 ? -17.438 27.688 30.266 1 78.44 298 ALA B O 1
ATOM 4747 N N . TRP B 1 299 ? -17.562 25.75 29.219 1 79.94 299 TRP B N 1
ATOM 4748 C CA . TRP B 1 299 ? -16.484 26.078 28.281 1 79.94 299 TRP B CA 1
ATOM 4749 C C . TRP B 1 299 ? -16.891 27.266 27.406 1 79.94 299 TRP B C 1
ATOM 4751 O O . TRP B 1 299 ? -16.078 28.141 27.125 1 79.94 299 TRP B O 1
ATOM 4761 N N . ALA B 1 300 ? -18.109 27.297 26.984 1 83.5 300 ALA B N 1
ATOM 4762 C CA . ALA B 1 300 ? -18.594 28.391 26.156 1 83.5 300 ALA B CA 1
ATOM 4763 C C . ALA B 1 300 ? -18.516 29.719 26.906 1 83.5 300 ALA B C 1
ATOM 4765 O O . ALA B 1 300 ? -18.109 30.734 26.344 1 83.5 300 ALA B O 1
ATOM 4766 N N . LYS B 1 301 ? -18.875 29.625 28.141 1 82.94 301 LYS B N 1
ATOM 4767 C CA . LYS B 1 301 ? -18.828 30.812 28.984 1 82.94 301 LYS B CA 1
ATOM 4768 C C . LYS B 1 301 ? -17.391 31.297 29.172 1 82.94 301 LYS B C 1
ATOM 4770 O O . LYS B 1 301 ? -17.156 32.5 29.297 1 82.94 301 LYS B O 1
ATOM 4775 N N . SER B 1 302 ? -16.516 30.375 29.078 1 74.25 302 SER B N 1
ATOM 4776 C CA . SER B 1 302 ? -15.109 30.719 29.312 1 74.25 302 SER B CA 1
ATOM 4777 C C . SER B 1 302 ? -14.43 31.141 28.016 1 74.25 302 SER B C 1
ATOM 4779 O O . SER B 1 302 ? -13.219 31.406 28 1 74.25 302 SER B O 1
ATOM 4781 N N . GLY B 1 303 ? -15.117 31.172 26.922 1 77.44 303 GLY B N 1
ATOM 4782 C CA . GLY B 1 303 ? -14.617 31.688 25.656 1 77.44 303 GLY B CA 1
ATOM 4783 C C . GLY B 1 303 ? -14.023 30.609 24.766 1 77.44 303 GLY B C 1
ATOM 4784 O O . GLY B 1 303 ? -13.375 30.906 23.766 1 77.44 303 GLY B O 1
ATOM 4785 N N . GLU B 1 304 ? -14.266 29.422 25.141 1 75.25 304 GLU B N 1
ATOM 4786 C CA . GLU B 1 304 ? -13.648 28.312 24.406 1 75.25 304 GLU B CA 1
ATOM 4787 C C . GLU B 1 304 ? -14.219 28.203 23 1 75.25 304 GLU B C 1
ATOM 4789 O O . GLU B 1 304 ? -13.586 27.625 22.109 1 75.25 304 GLU B O 1
ATOM 4794 N N . CYS B 1 305 ? -15.414 28.719 22.797 1 81.38 305 CYS B N 1
ATOM 4795 C CA . CYS B 1 305 ? -16.016 28.641 21.469 1 81.38 305 CYS B CA 1
ATOM 4796 C C . CYS B 1 305 ? -15.125 29.312 20.422 1 81.38 305 CYS B C 1
ATOM 4798 O O . CYS B 1 305 ? -15.125 28.922 19.266 1 81.38 305 CYS B O 1
ATOM 4800 N N . GLU B 1 306 ? -14.328 30.297 20.859 1 79.81 306 GLU B N 1
ATOM 4801 C CA . GLU B 1 306 ? -13.414 30.984 19.969 1 79.81 306 GLU B CA 1
ATOM 4802 C C . GLU B 1 306 ? -12 30.422 20.078 1 79.81 306 GLU B C 1
ATOM 4804 O O . GLU B 1 306 ? -11.297 30.297 19.078 1 79.81 306 GLU B O 1
ATOM 4809 N N . LYS B 1 307 ? -11.633 30.109 21.297 1 66 307 LYS B N 1
ATOM 4810 C CA . LYS B 1 307 ? -10.273 29.672 21.562 1 66 307 LYS B CA 1
ATOM 4811 C C . LYS B 1 307 ? -10.031 28.266 21 1 66 307 LYS B C 1
ATOM 4813 O O . LYS B 1 307 ? -8.93 27.953 20.547 1 66 307 LYS B O 1
ATOM 4818 N N . ASN B 1 308 ? -11.023 27.484 21.141 1 66.25 308 ASN B N 1
ATOM 4819 C CA . ASN B 1 308 ? -10.984 26.109 20.672 1 66.25 308 ASN B CA 1
ATOM 4820 C C . ASN B 1 308 ? -12.117 25.828 19.688 1 66.25 308 ASN B C 1
ATOM 4822 O O . ASN B 1 308 ? -12.891 24.875 19.875 1 66.25 308 ASN B O 1
ATOM 4826 N N . LYS B 1 309 ? -12.133 26.594 18.641 1 76.38 309 LYS B N 1
ATOM 4827 C CA . LYS B 1 309 ? -13.281 26.625 17.734 1 76.38 309 LYS B CA 1
ATOM 4828 C C . LYS B 1 309 ? -13.516 25.266 17.078 1 76.38 309 LYS B C 1
ATOM 4830 O O . LYS B 1 309 ? -14.648 24.797 16.984 1 76.38 309 LYS B O 1
ATOM 4835 N N . ASN B 1 310 ? -12.547 24.688 16.75 1 71.31 310 ASN B N 1
ATOM 4836 C CA . ASN B 1 310 ? -12.695 23.422 16.031 1 71.31 310 ASN B CA 1
ATOM 4837 C C . ASN B 1 310 ? -13.359 22.359 16.906 1 71.31 310 ASN B C 1
ATOM 4839 O O . ASN B 1 310 ? -14.227 21.625 16.438 1 71.31 310 ASN B O 1
ATOM 4843 N N . TYR B 1 311 ? -13.039 22.344 18.141 1 69.12 311 TYR B N 1
ATOM 4844 C CA . TYR B 1 311 ? -13.648 21.375 19.047 1 69.12 311 TYR B CA 1
ATOM 4845 C C . TYR B 1 311 ? -15.062 21.797 19.422 1 69.12 311 TYR B C 1
ATOM 4847 O O . TYR B 1 311 ? -15.977 20.969 19.438 1 69.12 311 TYR B O 1
ATOM 4855 N N . MET B 1 312 ? -15.195 23.062 19.703 1 72.62 312 MET B N 1
ATOM 4856 C CA . MET B 1 312 ? -16.469 23.547 20.25 1 72.62 312 MET B CA 1
ATOM 4857 C C . MET B 1 312 ? -17.531 23.625 19.156 1 72.62 312 MET B C 1
ATOM 4859 O O . MET B 1 312 ? -18.641 23.109 19.328 1 72.62 312 MET B O 1
ATOM 4863 N N . VAL B 1 313 ? -17.125 24.234 18.016 1 77.75 313 VAL B N 1
ATOM 4864 C CA . VAL B 1 313 ? -18.109 24.562 16.984 1 77.75 313 VAL B CA 1
ATOM 4865 C C . VAL B 1 313 ? -17.938 23.609 15.789 1 77.75 313 VAL B C 1
ATOM 4867 O O . VAL B 1 313 ? -18.922 23.219 15.164 1 77.75 313 VAL B O 1
ATOM 4870 N N . GLY B 1 314 ? -16.844 23.141 15.609 1 70.81 314 GLY B N 1
ATOM 4871 C CA . GLY B 1 314 ? -16.562 22.312 14.453 1 70.81 314 GLY B CA 1
ATOM 4872 C C . GLY B 1 314 ? -15.883 23.062 13.32 1 70.81 314 GLY B C 1
ATOM 4873 O O . GLY B 1 314 ? -15.547 24.234 13.469 1 70.81 314 GLY B O 1
ATOM 4874 N N . ARG B 1 315 ? -15.539 22.5 12.328 1 66.56 315 ARG B N 1
ATOM 4875 C CA . ARG B 1 315 ? -14.883 23.062 11.148 1 66.56 315 ARG B CA 1
ATOM 4876 C C . ARG B 1 315 ? -15.281 22.312 9.891 1 66.56 315 ARG B C 1
ATOM 4878 O O . ARG B 1 315 ? -15.195 21.094 9.836 1 66.56 315 ARG B O 1
ATOM 4885 N N . GLY B 1 316 ? -15.641 23.219 8.898 1 61.5 316 GLY B N 1
ATOM 4886 C CA . GLY B 1 316 ? -16.078 22.594 7.66 1 61.5 316 GLY B CA 1
ATOM 4887 C C . GLY B 1 316 ? -17.25 21.672 7.852 1 61.5 316 GLY B C 1
ATOM 4888 O O . GLY B 1 316 ? -18.297 22.062 8.367 1 61.5 316 GLY B O 1
ATOM 4889 N N . ARG B 1 317 ? -17 20.406 7.539 1 64.69 317 ARG B N 1
ATOM 4890 C CA . ARG B 1 317 ? -18.078 19.422 7.621 1 64.69 317 ARG B CA 1
ATOM 4891 C C . ARG B 1 317 ? -18.109 18.766 8.992 1 64.69 317 ARG B C 1
ATOM 4893 O O . ARG B 1 317 ? -19.047 18.016 9.312 1 64.69 317 ARG B O 1
ATOM 4900 N N . SER B 1 318 ? -17.172 19.109 9.68 1 66.94 318 SER B N 1
ATOM 4901 C CA . SER B 1 318 ? -17.094 18.5 11 1 66.94 318 SER B CA 1
ATOM 4902 C C . SER B 1 318 ? -17.859 19.312 12.031 1 66.94 318 SER B C 1
ATOM 4904 O O . SER B 1 318 ? -17.641 20.516 12.156 1 66.94 318 SER B O 1
ATOM 4906 N N . LYS B 1 319 ? -18.797 18.609 12.672 1 69.25 319 LYS B N 1
ATOM 4907 C CA . LYS B 1 319 ? -19.547 19.281 13.719 1 69.25 319 LYS B CA 1
ATOM 4908 C C . LYS B 1 319 ? -18.766 19.328 15.023 1 69.25 319 LYS B C 1
ATOM 4910 O O . LYS B 1 319 ? -18 18.406 15.32 1 69.25 319 LYS B O 1
ATOM 4915 N N . GLY B 1 320 ? -18.875 20.375 15.617 1 71.88 320 GLY B N 1
ATOM 4916 C CA . GLY B 1 320 ? -18.219 20.547 16.906 1 71.88 320 GLY B CA 1
ATOM 4917 C C . GLY B 1 320 ? -18.938 19.844 18.031 1 71.88 320 GLY B C 1
ATOM 4918 O O . GLY B 1 320 ? -20.078 19.406 17.875 1 71.88 320 GLY B O 1
ATOM 4919 N N . ASN B 1 321 ? -18.266 19.688 19.172 1 72.56 321 ASN B N 1
ATOM 4920 C CA . ASN B 1 321 ? -18.797 18.969 20.328 1 72.56 321 ASN B CA 1
ATOM 4921 C C . ASN B 1 321 ? -19.719 19.844 21.172 1 72.56 321 ASN B C 1
ATOM 4923 O O . ASN B 1 321 ? -20.469 19.344 22 1 72.56 321 ASN B O 1
ATOM 4927 N N . CYS B 1 322 ? -19.688 21.172 20.969 1 77.94 322 CYS B N 1
ATOM 4928 C CA . CYS B 1 322 ? -20.438 22.109 21.797 1 77.94 322 CYS B CA 1
ATOM 4929 C C . CYS B 1 322 ? -21.203 23.125 20.938 1 77.94 322 CYS B C 1
ATOM 4931 O O . CYS B 1 322 ? -21.156 24.312 21.203 1 77.94 322 CYS B O 1
ATOM 4933 N N . MET B 1 323 ? -21.719 22.594 19.875 1 85.44 323 MET B N 1
ATOM 4934 C CA . MET B 1 323 ? -22.359 23.484 18.906 1 85.44 323 MET B CA 1
ATOM 4935 C C . MET B 1 323 ? -23.516 24.25 19.531 1 85.44 323 MET B C 1
ATOM 4937 O O . MET B 1 323 ? -23.672 25.453 19.297 1 85.44 323 MET B O 1
ATOM 4941 N N . ARG B 1 324 ? -24.328 23.641 20.359 1 86.5 324 ARG B N 1
ATOM 4942 C CA . ARG B 1 324 ? -25.484 24.297 20.953 1 86.5 324 ARG B CA 1
ATOM 4943 C C . ARG B 1 324 ? -25.062 25.391 21.938 1 86.5 324 ARG B C 1
ATOM 4945 O O . ARG B 1 324 ? -25.531 26.516 21.859 1 86.5 324 ARG B O 1
ATOM 4952 N N . SER B 1 325 ? -24.109 25.016 22.797 1 86.31 325 SER B N 1
ATOM 4953 C CA . SER B 1 325 ? -23.641 25.984 23.766 1 86.31 325 SER B CA 1
ATOM 4954 C C . SER B 1 325 ? -22.938 27.156 23.094 1 86.31 325 SER B C 1
ATOM 4956 O O . SER B 1 325 ? -22.891 28.25 23.641 1 86.31 325 SER B O 1
ATOM 4958 N N . CYS B 1 326 ? -22.453 26.938 21.922 1 89.75 326 CYS B N 1
ATOM 4959 C CA . CYS B 1 326 ? -21.734 27.984 21.219 1 89.75 326 CYS B CA 1
ATOM 4960 C C . CYS B 1 326 ? -22.641 28.719 20.234 1 89.75 326 CYS B C 1
ATOM 4962 O O . CYS B 1 326 ? -22.188 29.562 19.469 1 89.75 326 CYS B O 1
ATOM 4964 N N . GLY B 1 327 ? -23.859 28.281 20.234 1 87.94 327 GLY B N 1
ATOM 4965 C CA . GLY B 1 327 ? -24.828 28.906 19.359 1 87.94 327 GLY B CA 1
ATOM 4966 C C . GLY B 1 327 ? -24.609 28.594 17.891 1 87.94 327 GLY B C 1
ATOM 4967 O O . GLY B 1 327 ? -24.938 29.391 17.016 1 87.94 327 GLY B O 1
ATOM 4968 N N . ALA B 1 328 ? -23.969 27.438 17.625 1 86.38 328 ALA B N 1
ATOM 4969 C CA . ALA B 1 328 ? -23.547 27.141 16.25 1 86.38 328 ALA B CA 1
ATOM 4970 C C . ALA B 1 328 ? -24.484 26.125 15.609 1 86.38 328 ALA B C 1
ATOM 4972 O O . ALA B 1 328 ? -24.234 25.641 14.5 1 86.38 328 ALA B O 1
ATOM 4973 N N . CYS B 1 329 ? -25.562 25.797 16.266 1 85.94 329 CYS B N 1
ATOM 4974 C CA . CYS B 1 329 ? -26.516 24.859 15.695 1 85.94 329 CYS B CA 1
ATOM 4975 C C . CYS B 1 329 ? -27.344 25.5 14.594 1 85.94 329 CYS B C 1
ATOM 4977 O O . CYS B 1 329 ? -27.781 26.641 14.734 1 85.94 329 CYS B O 1
ATOM 4979 N N . PRO B 1 330 ? -27.469 24.797 13.445 1 81.56 330 PRO B N 1
ATOM 4980 C CA . PRO B 1 330 ? -28.328 25.328 12.383 1 81.56 330 PRO B CA 1
ATOM 4981 C C . PRO B 1 330 ? -29.766 25.562 12.852 1 81.56 330 PRO B C 1
ATOM 4983 O O . PRO B 1 330 ? -30.219 24.906 13.789 1 81.56 330 PRO B O 1
ATOM 4986 N N . GLU B 1 331 ? -30.422 26.562 12.109 1 80.75 331 GLU B N 1
ATOM 4987 C CA . GLU B 1 331 ? -31.828 26.812 12.406 1 80.75 331 GLU B CA 1
ATOM 4988 C C . GLU B 1 331 ? -32.656 25.578 12.164 1 80.75 331 GLU B C 1
ATOM 4990 O O . GLU B 1 331 ? -32.438 24.828 11.203 1 80.75 331 GLU B O 1
ATOM 4995 N N . GLY B 1 332 ? -33.594 25.328 13 1 77.44 332 GLY B N 1
ATOM 4996 C CA . GLY B 1 332 ? -34.5 24.203 12.844 1 77.44 332 GLY B CA 1
ATOM 4997 C C . GLY B 1 332 ? -34 22.938 13.531 1 77.44 332 GLY B C 1
ATOM 4998 O O . GLY B 1 332 ? -34.688 21.906 13.516 1 77.44 332 GLY B O 1
ATOM 4999 N N . THR B 1 333 ? -32.781 23.141 14.055 1 77.19 333 THR B N 1
ATOM 5000 C CA . THR B 1 333 ? -32.281 21.969 14.734 1 77.19 333 THR B CA 1
ATOM 5001 C C . THR B 1 333 ? -32.781 21.922 16.188 1 77.19 333 THR B C 1
ATOM 5003 O O . THR B 1 333 ? -33.094 22.953 16.75 1 77.19 333 THR B O 1
ATOM 5006 N N . HIS B 1 334 ? -33 20.656 16.625 1 75.56 334 HIS B N 1
ATOM 5007 C CA . HIS B 1 334 ? -33.469 20.438 18 1 75.56 334 HIS B CA 1
ATOM 5008 C C . HIS B 1 334 ? -32.469 19.594 18.781 1 75.56 334 HIS B C 1
ATOM 5010 O O . HIS B 1 334 ? -31.516 19.047 18.203 1 75.56 334 HIS B O 1
ATOM 5016 N N . GLU B 1 335 ? -32.531 19.594 20.125 1 76.44 335 GLU B N 1
ATOM 5017 C CA . GLU B 1 335 ? -31.656 18.781 20.969 1 76.44 335 GLU B CA 1
ATOM 5018 C C . GLU B 1 335 ? -32.094 17.328 20.984 1 76.44 335 GLU B C 1
ATOM 5020 O O . GLU B 1 335 ? -33.312 17.047 20.891 1 76.44 335 GLU B O 1
#

Nearest PDB structures (foldseek):
  3gze-assembly2_C  TM=9.756E-01  e=2.979E-29  Chlamydomonas reinhardtii
  2jig-assembly2_B  TM=9.651E-01  e=1.344E-23  Chlamydomonas reinhardtii
  2jij-assembly2_B  TM=9.342E-01  e=6.948E-24  Chlamydomonas reinhardtii
  3gze-assembly1_B  TM=9.418E-01  e=3.644E-22  Chlamydomonas reinhardtii
  2v4a-assembly4_D  TM=9.081E-01  e=3.783E-21  Chlamydomonas reinhardtii

Organism: Ostreococcus tauri (NCBI:txid70448)